Protein AF-0000000078666758 (afdb_homodimer)

Nearest PDB structures (foldseek):
  1t72-assembly1_A  TM=8.314E-01  e=1.244E-06  Aquifex aeolicus
  4q25-assembly1_B  TM=8.682E-01  e=4.591E-05  Pseudomonas aeruginosa PAO1
  1xwm-assembly1_A-2  TM=7.819E-01  e=1.563E-05  Geobacillus stearothermophilus
  3l39-assembly1_A  TM=7.036E-01  e=2.972E-03  Bacteroides thetaiotaomicron VPI-5482
  2iiu-assembly1_A  TM=7.005E-01  e=2.448E-02  Shewanella oneidensis

Sequence (716 aa):
MRTGSDYKEVRKVQFTGRSTYVLSLPKKWIEEMHLHAGDQVTIARELDNSLSVVPVALGSSDSLSEATAIILPSEGSSTLKRKVVSMYLAGYNIIHLKLKMGRINPALRDAVREVVRRNLVGTEMIADASDNITLQVLLSLPELSVNTAIRRMYLIASSMHKDAMSALSELNYELAKEVIKSDDEVDRFSLYVLRNLVMATQNGRVLREVGLKNPSDCLSYRVAVKSIERVADHACGIADKAARLKDRIPRDSLQKIERMSHLALMVLGDSVEALLRRDYHLADKTVDNAENIHKLEDYTIAAVEKDRVRDLASIKLALEDIRRTAEYASDIAEAAMNETIDEVIEKHNSSPSSRGKQMRTGSDYKEVRKVQFTGRSTYVLSLPKKWIEEMHLHAGDQVTIARELDNSLSVVPVALGSSDSLSEATAIILPSEGSSTLKRKVVSMYLAGYNIIHLKLKMGRINPALRDAVREVVRRNLVGTEMIADASDNITLQVLLSLPELSVNTAIRRMYLIASSMHKDAMSALSELNYELAKEVIKSDDEVDRFSLYVLRNLVMATQNGRVLREVGLKNPSDCLSYRVAVKSIERVADHACGIADKAARLKDRIPRDSLQKIERMSHLALMVLGDSVEALLRRDYHLADKTVDNAENIHKLEDYTIAAVEKDRVRDLASIKLALEDIRRTAEYASDIAEAAMNETIDEVIEKHNSSPSSRGKQ

Organism: Nitrososphaera gargensis (strain Ga9.2) (NCBI:txid1237085)

Solvent-accessible surface area (backbone atoms only — not comparable to full-atom values): 36235 Å² total; per-residue (Å²): 129,92,64,90,74,80,50,70,45,79,38,50,33,35,70,45,89,96,80,40,41,30,36,71,52,60,64,68,57,34,60,74,65,66,58,49,72,67,37,44,26,32,37,29,60,40,93,79,69,26,35,35,40,31,46,34,77,61,60,67,51,75,66,66,40,31,35,37,36,74,49,55,90,85,58,49,47,67,55,52,39,50,50,53,49,22,42,48,36,66,52,40,24,31,43,34,42,31,39,86,75,70,64,65,50,68,64,48,52,49,33,47,52,47,44,35,72,55,36,38,73,53,43,43,78,76,41,82,52,63,35,35,38,31,36,36,43,67,63,75,71,70,88,59,37,46,61,57,44,50,50,50,35,47,52,52,27,52,50,27,36,52,40,11,50,47,9,44,70,64,61,33,50,67,48,16,52,52,33,51,61,52,44,46,57,37,49,17,44,42,46,47,44,48,20,51,40,37,44,18,45,64,28,71,67,49,21,49,69,42,70,46,90,47,53,44,45,44,52,34,49,51,51,32,46,54,30,46,49,48,34,29,51,31,17,32,50,30,8,54,41,21,56,66,53,86,68,79,66,55,68,71,43,43,53,44,50,50,51,48,45,48,50,21,51,51,28,33,52,44,7,52,49,12,42,75,65,55,34,35,66,55,6,53,52,27,37,61,57,30,58,52,45,58,60,46,48,55,54,34,51,54,46,38,60,72,66,62,50,90,59,47,49,50,51,54,52,36,53,49,33,42,44,45,33,15,52,33,17,28,52,26,7,50,30,22,26,43,71,23,40,73,79,69,40,45,74,53,75,82,63,80,73,78,79,71,90,122,131,91,63,89,75,80,52,71,45,76,41,50,33,35,69,47,90,97,80,38,41,30,34,72,52,60,63,67,57,34,60,74,66,66,57,48,72,67,36,44,26,32,38,29,61,39,94,77,70,25,35,35,40,31,47,36,78,62,61,67,52,74,65,65,40,31,36,36,35,73,51,54,91,85,58,50,47,68,58,52,39,51,49,51,51,22,44,46,36,65,53,39,24,32,44,33,44,32,40,88,73,70,64,65,51,68,65,48,53,49,32,49,52,47,45,35,73,55,36,37,74,53,43,43,76,77,41,80,54,61,36,34,38,30,35,36,42,67,63,77,70,70,89,59,37,44,64,57,44,50,50,50,37,46,52,50,27,52,48,27,36,52,41,10,50,48,10,44,70,64,61,33,50,67,50,17,54,50,32,51,60,53,44,44,57,38,50,16,44,42,48,46,44,48,20,50,40,38,45,19,45,67,28,71,67,48,22,49,68,42,69,47,89,47,51,44,46,45,50,33,51,51,51,32,47,53,29,47,48,48,35,29,51,31,18,34,50,31,7,54,42,22,58,65,54,85,69,78,67,54,67,72,42,44,52,44,48,49,51,48,44,50,51,21,52,50,29,32,51,43,8,53,50,10,42,76,65,55,34,35,66,54,6,53,52,28,38,60,59,29,58,49,44,59,59,48,48,54,53,35,52,55,46,37,58,73,64,62,49,89,59,46,47,51,50,54,53,37,51,49,34,41,45,46,31,14,52,33,16,29,52,25,7,51,29,21,26,42,69,21,40,73,78,69,42,45,74,53,73,80,64,80,72,76,80,71,90,121

InterPro domains:
  IPR007159 SpoVT-AbrB domain [PF04014] (14-55)
  IPR007159 SpoVT-AbrB domain [SM00966] (15-61)
  IPR026022 PhoU domain [PF01895] (150-241)
  IPR028366 PhoU [PTHR42930] (104-338)
  IPR038078 PhoU-like domain superfamily [G3DSA:1.20.58.220] (135-251)
  IPR038078 PhoU-like domain superfamily [G3DSA:1.20.58.220] (252-348)

Radius of gyration: 27.53 Å; Cα contacts (8 Å, |Δi|>4): 1282; chains: 2; bounding box: 76×87×63 Å

pLDDT: mean 87.07, std 15.8, range [20.23, 98.88]

Structure (mmCIF, N/CA/C/O backbone):
data_AF-0000000078666758-model_v1
#
loop_
_entity.id
_entity.type
_entity.pdbx_description
1 polymer 'Phosphate update regulator'
#
loop_
_atom_site.group_PDB
_atom_site.id
_atom_site.type_symbol
_atom_site.label_atom_id
_atom_site.label_alt_id
_atom_site.label_comp_id
_atom_site.label_asym_id
_atom_site.label_entity_id
_atom_site.label_seq_id
_atom_site.pdbx_PDB_ins_code
_atom_site.Cartn_x
_atom_site.Cartn_y
_atom_site.Cartn_z
_atom_site.occupancy
_atom_site.B_iso_or_equiv
_atom_site.auth_seq_id
_atom_site.auth_comp_id
_atom_site.auth_asym_id
_atom_site.auth_atom_id
_atom_site.pdbx_PDB_model_num
ATOM 1 N N . MET A 1 1 ? -13.883 30.891 -11.695 1 20.23 1 MET A N 1
ATOM 2 C CA . MET A 1 1 ? -13.727 31.531 -10.391 1 20.23 1 MET A CA 1
ATOM 3 C C . MET A 1 1 ? -12.516 30.984 -9.656 1 20.23 1 MET A C 1
ATOM 5 O O . MET A 1 1 ? -12.289 29.781 -9.641 1 20.23 1 MET A O 1
ATOM 9 N N . ARG A 1 2 ? -11.453 31.828 -9.555 1 28.03 2 ARG A N 1
ATOM 10 C CA . ARG A 1 2 ? -10.086 31.719 -9.047 1 28.03 2 ARG A CA 1
ATOM 11 C C . ARG A 1 2 ? -10.062 31.078 -7.66 1 28.03 2 ARG A C 1
ATOM 13 O O . ARG A 1 2 ? -10.594 31.641 -6.703 1 28.03 2 ARG A O 1
ATOM 20 N N . THR A 1 3 ? -10.125 29.812 -7.449 1 29.73 3 THR A N 1
ATOM 21 C CA . THR A 1 3 ? -10.125 28.828 -6.371 1 29.73 3 THR A CA 1
ATOM 22 C C . THR A 1 3 ? -9.148 29.234 -5.27 1 29.73 3 THR A C 1
ATOM 24 O O . THR A 1 3 ? -8.266 30.062 -5.492 1 29.73 3 THR A O 1
ATOM 27 N N . GLY A 1 4 ? -9.258 28.641 -3.963 1 34.47 4 GLY A N 1
ATOM 28 C CA . GLY A 1 4 ? -8.766 29.125 -2.68 1 34.47 4 GLY A CA 1
ATOM 29 C C . GLY A 1 4 ? -7.305 29.516 -2.715 1 34.47 4 GLY A C 1
ATOM 30 O O . GLY A 1 4 ? -6.441 28.719 -3.074 1 34.47 4 GLY A O 1
ATOM 31 N N . SER A 1 5 ? -6.934 30.656 -3.039 1 37.06 5 SER A N 1
ATOM 32 C CA . SER A 1 5 ? -5.656 31.359 -2.975 1 37.06 5 SER A CA 1
ATOM 33 C C . SER A 1 5 ? -4.887 31 -1.71 1 37.06 5 SER A C 1
ATOM 35 O O . SER A 1 5 ? -5.418 31.094 -0.602 1 37.06 5 SER A O 1
ATOM 37 N N . ASP A 1 6 ? -3.938 30.062 -1.74 1 48.28 6 ASP A N 1
ATOM 38 C CA . ASP A 1 6 ? -2.852 29.641 -0.863 1 48.28 6 ASP A CA 1
ATOM 39 C C . ASP A 1 6 ? -2.23 30.828 -0.141 1 48.28 6 ASP A C 1
ATOM 41 O O . ASP A 1 6 ? -1.302 31.453 -0.653 1 48.28 6 ASP A O 1
ATOM 45 N N . TYR A 1 7 ? -2.928 31.609 0.622 1 54.97 7 TYR A N 1
ATOM 46 C CA . TYR A 1 7 ? -2.359 32.812 1.199 1 54.97 7 TYR A CA 1
ATOM 47 C C . TYR A 1 7 ? -1.449 32.5 2.375 1 54.97 7 TYR A C 1
ATOM 49 O O . TYR A 1 7 ? -1.793 31.656 3.221 1 54.97 7 TYR A O 1
ATOM 57 N N . LYS A 1 8 ? -0.228 32.469 2.227 1 65.81 8 LYS A N 1
ATOM 58 C CA . LYS A 1 8 ? 0.826 32.562 3.232 1 65.81 8 LYS A CA 1
ATOM 59 C C . LYS A 1 8 ? 1.18 34.031 3.529 1 65.81 8 LYS A C 1
ATOM 61 O O . LYS A 1 8 ? 1.381 34.812 2.607 1 65.81 8 LYS A O 1
ATOM 66 N N . GLU A 1 9 ? 0.866 34.438 4.773 1 77 9 GLU A N 1
ATOM 67 C CA . GLU A 1 9 ? 1.235 35.781 5.18 1 77 9 GLU A CA 1
ATOM 68 C C . GLU A 1 9 ? 2.137 35.781 6.41 1 77 9 GLU A C 1
ATOM 70 O O . GLU A 1 9 ? 2.086 34.844 7.207 1 77 9 GLU A O 1
ATOM 75 N N . VAL A 1 10 ? 3.041 36.531 6.445 1 76.75 10 VAL A N 1
ATOM 76 C CA . VAL A 1 10 ? 3.891 36.688 7.621 1 76.75 10 VAL A CA 1
ATOM 77 C C . VAL A 1 10 ? 3.322 37.781 8.523 1 76.75 10 VAL A C 1
ATOM 79 O O . VAL A 1 10 ? 2.891 38.812 8.047 1 76.75 10 VAL A O 1
ATOM 82 N N . ARG A 1 11 ? 3.168 37.375 9.703 1 80.81 11 ARG A N 1
ATOM 83 C CA . ARG A 1 11 ? 2.695 38.344 10.688 1 80.81 11 ARG A CA 1
ATOM 84 C C . ARG A 1 11 ? 3.633 38.406 11.891 1 80.81 11 ARG A C 1
ATOM 86 O O . ARG A 1 11 ? 4.406 37.469 12.125 1 80.81 11 ARG A O 1
ATOM 93 N N . LYS A 1 12 ? 3.582 39.5 12.539 1 78.44 12 LYS A N 1
ATOM 94 C CA . LYS A 1 12 ? 4.395 39.688 13.734 1 78.44 12 LYS A CA 1
ATOM 95 C C . LYS A 1 12 ? 3.582 39.375 15 1 78.44 12 LYS A C 1
ATOM 97 O O . LYS A 1 12 ? 2.416 39.781 15.094 1 78.44 12 LYS A O 1
ATOM 102 N N . VAL A 1 13 ? 4.207 38.625 15.766 1 85.38 13 VAL A N 1
ATOM 103 C CA . VAL A 1 13 ? 3.629 38.406 17.094 1 85.38 13 VAL A CA 1
ATOM 104 C C . VAL A 1 13 ? 3.664 39.719 17.875 1 85.38 13 VAL A C 1
ATOM 106 O O . VAL A 1 13 ? 4.684 40.406 17.891 1 85.38 13 VAL A O 1
ATOM 109 N N . GLN A 1 14 ? 2.553 40.062 18.359 1 81.56 14 GLN A N 1
ATOM 110 C CA . GLN A 1 14 ? 2.482 41.281 19.125 1 81.56 14 GLN A CA 1
ATOM 111 C C . GLN A 1 14 ? 2.195 41.031 20.594 1 81.56 14 GLN A C 1
ATOM 113 O O . GLN A 1 14 ? 1.612 40 20.938 1 81.56 14 GLN A O 1
ATOM 118 N N . PHE A 1 15 ? 2.805 41.75 21.344 1 80.56 15 PHE A N 1
ATOM 119 C CA . PHE A 1 15 ? 2.58 41.719 22.781 1 80.56 15 PHE A CA 1
ATOM 120 C C . PHE A 1 15 ? 1.597 42.781 23.203 1 80.56 15 PHE A C 1
ATOM 122 O O . PHE A 1 15 ? 1.763 43.969 22.844 1 80.56 15 PHE A O 1
ATOM 129 N N . THR A 1 16 ? 0.329 42.344 23.547 1 74.5 16 THR A N 1
ATOM 130 C CA . THR A 1 16 ? -0.659 43.312 24 1 74.5 16 THR A CA 1
ATOM 131 C C . THR A 1 16 ? -0.912 43.156 25.5 1 74.5 16 THR A C 1
ATOM 133 O O . THR A 1 16 ? -0.987 42.031 26.016 1 74.5 16 THR A O 1
ATOM 136 N N . GLY A 1 17 ? -1.166 44.375 26.172 1 64.94 17 GLY A N 1
ATOM 137 C CA . GLY A 1 17 ? -1.462 44.438 27.594 1 64.94 17 GLY A CA 1
ATOM 138 C C . GLY A 1 17 ? -0.315 43.969 28.469 1 64.94 17 GLY A C 1
ATOM 139 O O . GLY A 1 17 ? 0.853 44.188 28.125 1 64.94 17 GLY A O 1
ATOM 140 N N . ARG A 1 18 ? -0.577 43.312 29.688 1 63.03 18 ARG A N 1
ATOM 141 C CA . ARG A 1 18 ? 0.407 42.969 30.703 1 63.03 18 ARG A CA 1
ATOM 142 C C . ARG A 1 18 ? 0.894 41.531 30.531 1 63.03 18 ARG A C 1
ATOM 144 O O . ARG A 1 18 ? 1.595 41 31.406 1 63.03 18 ARG A O 1
ATOM 151 N N . SER A 1 19 ? 0.603 40.844 29.344 1 71.62 19 SER A N 1
ATOM 152 C CA . SER A 1 19 ? 1.237 39.531 29.328 1 71.62 19 SER A CA 1
ATOM 153 C C . SER A 1 19 ? 0.626 38.625 28.266 1 71.62 19 SER A C 1
ATOM 155 O O . SER A 1 19 ? 0.679 37.406 28.359 1 71.62 19 SER A O 1
ATOM 157 N N . THR A 1 20 ? 0.022 39.281 27.203 1 79.69 20 THR A N 1
ATOM 158 C CA . THR A 1 20 ? -0.646 38.406 26.234 1 79.69 20 THR A CA 1
ATOM 159 C C . THR A 1 20 ? -0.069 38.594 24.844 1 79.69 20 THR A C 1
ATOM 161 O O . THR A 1 20 ? 0.093 39.75 24.391 1 79.69 20 THR A O 1
ATOM 164 N N . TYR A 1 21 ? 0.403 37.531 24.312 1 86.88 21 TYR A N 1
ATOM 165 C CA . TYR A 1 21 ? 0.839 37.531 22.922 1 86.88 21 TYR A CA 1
ATOM 166 C C . TYR A 1 21 ? -0.346 37.375 21.984 1 86.88 21 TYR A C 1
ATOM 168 O O . TYR A 1 21 ? -1.219 36.531 22.219 1 86.88 21 TYR A O 1
ATOM 176 N N . VAL A 1 22 ? -0.446 38.281 21.078 1 87.25 22 VAL A N 1
ATOM 177 C CA . VAL A 1 22 ? -1.565 38.219 20.156 1 87.25 22 VAL A CA 1
ATOM 178 C C . VAL A 1 22 ? -1.041 38.188 18.719 1 87.25 22 VAL A C 1
ATOM 180 O O . VAL A 1 22 ? 0.078 38.625 18.453 1 87.25 22 VAL A O 1
ATOM 183 N N . LEU A 1 23 ? -1.794 37.594 17.875 1 86.94 23 LEU A N 1
ATOM 184 C CA . LEU A 1 23 ? -1.511 37.5 16.453 1 86.94 23 LEU A CA 1
ATOM 185 C C . LEU A 1 23 ? -2.693 38 15.625 1 86.94 23 LEU A C 1
ATOM 187 O O . LEU A 1 23 ? -3.846 37.688 15.938 1 86.94 23 LEU A O 1
ATOM 191 N N . SER A 1 24 ? -2.42 38.875 14.703 1 85.75 24 SER A N 1
ATOM 192 C CA . SER A 1 24 ? -3.467 39.344 13.797 1 85.75 24 SER A CA 1
ATOM 193 C C . SER A 1 24 ? -3.865 38.281 12.797 1 85.75 24 SER A C 1
ATOM 195 O O . SER A 1 24 ? -3.006 37.594 12.219 1 85.75 24 SER A O 1
ATOM 197 N N . LEU A 1 25 ? -5.102 38.094 12.672 1 86.88 25 LEU A N 1
ATOM 198 C CA . LEU A 1 25 ? -5.625 37.062 11.75 1 86.88 25 LEU A CA 1
ATOM 199 C C . LEU A 1 25 ? -5.887 37.688 10.375 1 86.88 25 LEU A C 1
ATOM 201 O O . LEU A 1 25 ? -6.238 38.844 10.266 1 86.88 25 LEU A O 1
ATOM 205 N N . PRO A 1 26 ? -5.672 36.938 9.344 1 85.06 26 PRO A N 1
ATOM 206 C CA . PRO A 1 26 ? -5.984 37.438 8.008 1 85.06 26 PRO A CA 1
ATOM 207 C C . PRO A 1 26 ? -7.465 37.781 7.832 1 85.06 26 PRO A C 1
ATOM 209 O O . PRO A 1 26 ? -8.328 36.938 8.125 1 85.06 26 PRO A O 1
ATOM 212 N N . LYS A 1 27 ? -7.703 38.969 7.281 1 82.38 27 LYS A N 1
ATOM 213 C CA . LYS A 1 27 ? -9.07 39.438 7.102 1 82.38 27 LYS A CA 1
ATOM 214 C C . LYS A 1 27 ? -9.852 38.5 6.176 1 82.38 27 LYS A C 1
ATOM 216 O O . LYS A 1 27 ? -11.023 38.188 6.434 1 82.38 27 LYS A O 1
ATOM 221 N N . LYS A 1 28 ? -9.211 38.094 5.16 1 83.5 28 LYS A N 1
ATOM 222 C CA . LYS A 1 28 ? -9.867 37.219 4.199 1 83.5 28 LYS A CA 1
ATOM 223 C C . LYS A 1 28 ? -10.344 35.938 4.871 1 83.5 28 LYS A C 1
ATOM 225 O O . LYS A 1 28 ? -11.438 35.438 4.586 1 83.5 28 LYS A O 1
ATOM 230 N N . TRP A 1 29 ? -9.547 35.375 5.766 1 82.38 29 TRP A N 1
ATOM 231 C CA . TRP A 1 29 ? -9.914 34.156 6.48 1 82.38 29 TRP A CA 1
ATOM 232 C C . TRP A 1 29 ? -11.094 34.406 7.414 1 82.38 29 TRP A C 1
ATOM 234 O O . TRP A 1 29 ? -12.016 33.594 7.488 1 82.38 29 TRP A O 1
ATOM 244 N N . ILE A 1 30 ? -11.117 35.562 8.031 1 81.5 30 ILE A N 1
ATOM 245 C CA . ILE A 1 30 ? -12.195 35.938 8.953 1 81.5 30 ILE A CA 1
ATOM 246 C C . ILE A 1 30 ? -13.516 36.031 8.188 1 81.5 30 ILE A C 1
ATOM 248 O O . ILE A 1 30 ? -14.539 35.531 8.641 1 81.5 30 ILE A O 1
ATOM 252 N N . GLU A 1 31 ? -13.367 36.625 7.074 1 81.5 31 GLU A N 1
ATOM 253 C CA . GLU A 1 31 ? -14.555 36.812 6.25 1 81.5 31 GLU A CA 1
ATOM 254 C C . GLU A 1 31 ? -15.062 35.469 5.715 1 81.5 31 GLU A C 1
ATOM 256 O O . GLU A 1 31 ? -16.266 35.188 5.766 1 81.5 31 GLU A O 1
ATOM 261 N N . GLU A 1 32 ? -14.094 34.688 5.273 1 78.06 32 GLU A N 1
ATOM 262 C CA . GLU A 1 32 ? -14.469 33.406 4.652 1 78.06 32 GLU A CA 1
ATOM 263 C C . GLU A 1 32 ? -15.008 32.438 5.688 1 78.06 32 GLU A C 1
ATOM 265 O O . GLU A 1 32 ? -15.867 31.609 5.375 1 78.06 32 GLU A O 1
ATOM 270 N N . MET A 1 33 ? -14.555 32.594 6.887 1 75.44 33 MET A N 1
ATOM 271 C CA . MET A 1 33 ? -14.992 31.688 7.941 1 75.44 33 MET A CA 1
ATOM 272 C C . MET A 1 33 ? -16.172 32.281 8.711 1 75.44 33 MET A C 1
ATOM 274 O O . MET A 1 33 ? -16.688 31.656 9.641 1 75.44 33 MET A O 1
ATOM 278 N N . HIS A 1 34 ? -16.625 33.531 8.281 1 76.56 34 HIS A N 1
ATOM 279 C CA . HIS A 1 34 ? -17.734 34.25 8.906 1 76.56 34 HIS A CA 1
ATOM 280 C C . HIS A 1 34 ? -17.516 34.406 10.406 1 76.56 34 HIS A C 1
ATOM 282 O O . HIS A 1 34 ? -18.422 34.125 11.195 1 76.56 34 HIS A O 1
ATOM 288 N N . LEU A 1 35 ? -16.375 34.625 10.711 1 79.69 35 LEU A N 1
ATOM 289 C CA . LEU A 1 35 ? -16.031 34.844 12.109 1 79.69 35 LEU A CA 1
ATOM 290 C C . LEU A 1 35 ? -16.281 36.312 12.508 1 79.69 35 LEU A C 1
ATOM 292 O O . LEU A 1 35 ? -16.109 37.219 11.695 1 79.69 35 LEU A O 1
ATOM 296 N N . HIS A 1 36 ? -16.891 36.406 13.602 1 80.94 36 HIS A N 1
ATOM 297 C CA . HIS A 1 36 ? -17.094 37.719 14.203 1 80.94 36 HIS A CA 1
ATOM 298 C C . HIS A 1 36 ? -16.359 37.844 15.531 1 80.94 36 HIS A C 1
ATOM 300 O O . HIS A 1 36 ? -15.898 36.844 16.078 1 80.94 36 HIS A O 1
ATOM 306 N N . ALA A 1 37 ? -16.25 39.094 15.875 1 80.12 37 ALA A N 1
ATOM 307 C CA . ALA A 1 37 ? -15.664 39.344 17.188 1 80.12 37 ALA A CA 1
ATOM 308 C C . ALA A 1 37 ? -16.453 38.594 18.281 1 80.12 37 ALA A C 1
ATOM 310 O O . ALA A 1 37 ? -17.688 38.688 18.297 1 80.12 37 ALA A O 1
ATOM 311 N N . GLY A 1 38 ? -15.742 37.875 19.109 1 80.56 38 GLY A N 1
ATOM 312 C CA . GLY A 1 38 ? -16.391 37.094 20.156 1 80.56 38 GLY A CA 1
ATOM 313 C C . GLY A 1 38 ? -16.516 35.625 19.828 1 80.56 38 GLY A C 1
ATOM 314 O O . GLY A 1 38 ? -16.734 34.781 20.719 1 80.56 38 GLY A O 1
ATOM 315 N N . ASP A 1 39 ? -16.312 35.406 18.469 1 79.44 39 ASP A N 1
ATOM 316 C CA . ASP A 1 39 ? -16.391 34 18.078 1 79.44 39 ASP A CA 1
ATOM 317 C C . ASP A 1 39 ? -15.227 33.188 18.641 1 79.44 39 ASP A C 1
ATOM 319 O O . ASP A 1 39 ? -14.141 33.75 18.875 1 79.44 39 ASP A O 1
ATOM 323 N N . GLN A 1 40 ? -15.555 32 18.938 1 79.62 40 GLN A N 1
ATOM 324 C CA . GLN A 1 40 ? -14.531 31.141 19.547 1 79.62 40 GLN A CA 1
ATOM 325 C C . GLN A 1 40 ? -13.812 30.312 18.484 1 79.62 40 GLN A C 1
ATOM 327 O O . GLN A 1 40 ? -14.43 29.859 17.531 1 79.62 40 GLN A O 1
ATOM 332 N N . VAL A 1 41 ? -12.461 30.344 18.609 1 80.94 41 VAL A N 1
ATOM 333 C CA . VAL A 1 41 ? -11.633 29.484 17.766 1 80.94 41 VAL A CA 1
ATOM 334 C C . VAL A 1 41 ? -10.844 28.516 18.656 1 80.94 41 VAL A C 1
ATOM 336 O O . VAL A 1 41 ? -10.5 28.844 19.781 1 80.94 41 VAL A O 1
ATOM 339 N N . THR A 1 42 ? -10.781 27.297 18.172 1 78.69 42 THR A N 1
ATOM 340 C CA . THR A 1 42 ? -9.93 26.312 18.844 1 78.69 42 THR A CA 1
ATOM 341 C C . THR A 1 42 ? -8.492 26.422 18.344 1 78.69 42 THR A C 1
ATOM 343 O O . THR A 1 42 ? -8.25 26.469 17.141 1 78.69 42 THR A O 1
ATOM 346 N N . ILE A 1 43 ? -7.566 26.641 19.266 1 80.06 43 ILE A N 1
ATOM 347 C CA . ILE A 1 43 ? -6.145 26.641 18.953 1 80.06 43 ILE A CA 1
ATOM 348 C C . ILE A 1 43 ? -5.5 25.359 19.469 1 80.06 43 ILE A C 1
ATOM 350 O O . ILE A 1 43 ? -5.715 24.953 20.609 1 80.06 43 ILE A O 1
ATOM 354 N N . ALA A 1 44 ? -4.918 24.625 18.578 1 75.56 44 ALA A N 1
ATOM 355 C CA . ALA A 1 44 ? -4.254 23.391 18.953 1 75.56 44 ALA A CA 1
ATOM 356 C C . ALA A 1 44 ? -2.816 23.344 18.438 1 75.56 44 ALA A C 1
ATOM 358 O O . ALA A 1 44 ? -2.539 23.812 17.312 1 75.56 44 ALA A O 1
ATOM 359 N N . ARG A 1 45 ? -1.992 22.938 19.328 1 72.38 45 ARG A N 1
ATOM 360 C CA . ARG A 1 45 ? -0.617 22.719 18.906 1 72.38 45 ARG A CA 1
ATOM 361 C C . ARG A 1 45 ? -0.497 21.406 18.109 1 72.38 45 ARG A C 1
ATOM 363 O O . ARG A 1 45 ? -0.969 20.359 18.562 1 72.38 45 ARG A O 1
ATOM 370 N N . GLU A 1 46 ? 0.07 21.641 16.953 1 64.12 46 GLU A N 1
ATOM 371 C CA . GLU A 1 46 ? 0.234 20.484 16.078 1 64.12 46 GLU A CA 1
ATOM 372 C C . GLU A 1 46 ? 1.554 19.766 16.344 1 64.12 46 GLU A C 1
ATOM 374 O O . GLU A 1 46 ? 2.381 20.25 17.125 1 64.12 46 GLU A O 1
ATOM 379 N N . LEU A 1 47 ? 1.658 18.688 15.867 1 54.47 47 LEU A N 1
ATOM 380 C CA . LEU A 1 47 ? 2.836 17.844 16.078 1 54.47 47 LEU A CA 1
ATOM 381 C C . LEU A 1 47 ? 4.098 18.547 15.586 1 54.47 47 LEU A C 1
ATOM 383 O O . LEU A 1 47 ? 5.188 18.328 16.109 1 54.47 47 LEU A O 1
ATOM 387 N N . ASP A 1 48 ? 3.875 19.359 14.562 1 55.59 48 ASP A N 1
ATOM 388 C CA . ASP A 1 48 ? 5.035 20.062 14.039 1 55.59 48 ASP A CA 1
ATOM 389 C C . ASP A 1 48 ? 5.281 21.359 14.812 1 55.59 48 ASP A C 1
ATOM 391 O O . ASP A 1 48 ? 6.027 22.234 14.359 1 55.59 48 ASP A O 1
ATOM 395 N N . ASN A 1 49 ? 4.602 21.547 15.898 1 62.16 49 ASN A N 1
ATOM 396 C CA . ASN A 1 49 ? 4.711 22.688 16.797 1 62.16 49 ASN A CA 1
ATOM 397 C C . ASN A 1 49 ? 4.059 23.938 16.219 1 62.16 49 ASN A C 1
ATOM 399 O O . ASN A 1 49 ? 4.207 25.031 16.75 1 62.16 49 ASN A O 1
ATOM 403 N N . SER A 1 50 ? 3.457 23.656 15.094 1 73 50 SER A N 1
ATOM 404 C CA . SER A 1 50 ? 2.639 24.75 14.602 1 73 50 SER A CA 1
ATOM 405 C C . SER A 1 50 ? 1.319 24.844 15.359 1 73 50 SER A C 1
ATOM 407 O O . SER A 1 50 ? 0.944 23.922 16.078 1 73 50 SER A O 1
ATOM 409 N N . LEU A 1 51 ? 0.787 26.047 15.422 1 77.75 51 LEU A N 1
ATOM 410 C CA . LEU A 1 51 ? -0.534 26.219 16.016 1 77.75 51 LEU A CA 1
ATOM 411 C C . LEU A 1 51 ? -1.622 26.156 14.945 1 77.75 51 LEU A C 1
ATOM 413 O O . LEU A 1 51 ? -1.482 26.75 13.875 1 77.75 51 LEU A O 1
ATOM 417 N N . SER A 1 52 ? -2.533 25.281 15.172 1 77.56 52 SER A N 1
ATOM 418 C CA . SER A 1 52 ? -3.719 25.234 14.328 1 77.56 52 SER A CA 1
ATOM 419 C C . SER A 1 52 ? -4.879 26 14.953 1 77.56 52 SER A C 1
ATOM 421 O O . SER A 1 52 ? -5.172 25.828 16.141 1 77.56 52 SER A O 1
ATOM 423 N N . VAL A 1 53 ? -5.422 26.984 14.312 1 80.31 53 VAL A N 1
ATOM 424 C CA . VAL A 1 53 ? -6.562 27.781 14.758 1 80.31 53 VAL A CA 1
ATOM 425 C C . VAL A 1 53 ? -7.809 27.375 13.977 1 80.31 53 VAL A C 1
ATOM 427 O O . VAL A 1 53 ? -7.84 27.484 12.742 1 80.31 53 VAL A O 1
ATOM 430 N N . VAL A 1 54 ? -8.75 26.781 14.609 1 75.31 54 VAL A N 1
ATOM 431 C CA . VAL A 1 54 ? -9.977 26.312 13.969 1 75.31 54 VAL A CA 1
ATOM 432 C C . VAL A 1 54 ? -11.188 26.969 14.625 1 75.31 54 VAL A C 1
ATOM 434 O O . VAL A 1 54 ? -11.297 27 15.852 1 75.31 54 VAL A O 1
ATOM 437 N N . PRO A 1 55 ? -12.055 27.672 13.836 1 69.31 55 PRO A N 1
ATOM 438 C CA . PRO A 1 55 ? -13.281 28.203 14.445 1 69.31 55 PRO A CA 1
ATOM 439 C C . PRO A 1 55 ? -14.086 27.109 15.164 1 69.31 55 PRO A C 1
ATOM 441 O O . PRO A 1 55 ? -14.234 26 14.641 1 69.31 55 PRO A O 1
ATOM 444 N N . VAL A 1 56 ? -14.328 27.391 16.5 1 62.44 56 VAL A N 1
ATOM 445 C CA . VAL A 1 56 ? -15.094 26.438 17.297 1 62.44 56 VAL A CA 1
ATOM 446 C C . VAL A 1 56 ? -16.406 26.094 16.578 1 62.44 56 VAL A C 1
ATOM 448 O O . VAL A 1 56 ? -16.828 24.938 16.578 1 62.44 56 VAL A O 1
ATOM 451 N N . ALA A 1 57 ? -17.031 27.188 16.141 1 53.75 57 ALA A N 1
ATOM 452 C CA . ALA A 1 57 ? -18.266 26.922 15.398 1 53.75 57 ALA A CA 1
ATOM 453 C C . ALA A 1 57 ? -18.016 25.938 14.266 1 53.75 57 ALA A C 1
ATOM 455 O O . ALA A 1 57 ? -18.922 25.172 13.891 1 53.75 57 ALA A O 1
ATOM 456 N N . LEU A 1 58 ? -16.969 26.062 13.703 1 49.91 58 LEU A N 1
ATOM 457 C CA . LEU A 1 58 ? -16.594 25.125 12.648 1 49.91 58 LEU A CA 1
ATOM 458 C C . LEU A 1 58 ? -16.047 23.828 13.234 1 49.91 58 LEU A C 1
ATOM 460 O O . LEU A 1 58 ? -16.078 22.781 12.578 1 49.91 58 LEU A O 1
ATOM 464 N N . GLY A 1 59 ? -15.336 23.922 14.289 1 46.81 59 GLY A N 1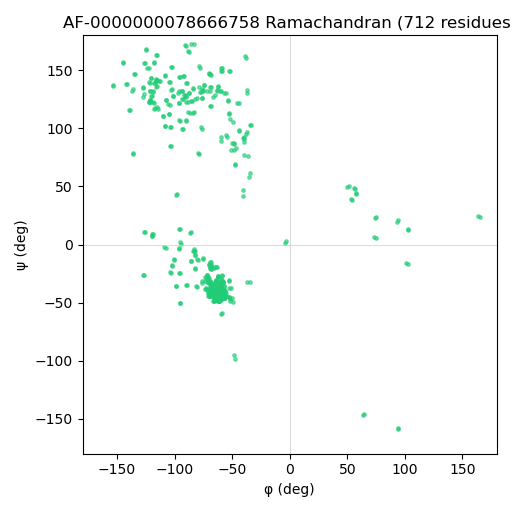
ATOM 465 C CA . GLY A 1 59 ? -14.703 22.781 14.938 1 46.81 59 GLY A CA 1
ATOM 466 C C . GLY A 1 59 ? -15.688 21.734 15.391 1 46.81 59 GLY A C 1
ATOM 467 O O . GLY A 1 59 ? -15.328 20.562 15.531 1 46.81 59 GLY A O 1
ATOM 468 N N . SER A 1 60 ? -16.625 22.234 16.312 1 39 60 SER A N 1
ATOM 469 C CA . SER A 1 60 ? -17.641 21.266 16.719 1 39 60 SER A CA 1
ATOM 470 C C . SER A 1 60 ? -18.266 20.594 15.516 1 39 60 SER A C 1
ATOM 472 O O . SER A 1 60 ? -19.078 19.656 15.664 1 39 60 SER A O 1
ATOM 474 N N . SER A 1 61 ? -18.656 21.406 14.609 1 39 61 SER A N 1
ATOM 475 C CA . SER A 1 61 ? -19.719 20.922 13.734 1 39 61 SER A CA 1
ATOM 476 C C . SER A 1 61 ? -19.281 19.656 12.984 1 39 61 SER A C 1
ATOM 478 O O . SER A 1 61 ? -18.281 19.672 12.273 1 39 61 SER A O 1
ATOM 480 N N . ASP A 1 62 ? -19.5 18.578 13.422 1 45.59 62 ASP A N 1
ATOM 481 C CA . ASP A 1 62 ? -20.156 17.391 12.914 1 45.59 62 ASP A CA 1
ATOM 482 C C . ASP A 1 62 ? -20.75 17.625 11.523 1 45.59 62 ASP A C 1
ATOM 484 O O . ASP A 1 62 ? -21.891 17.25 11.25 1 45.59 62 ASP A O 1
ATOM 488 N N . SER A 1 63 ? -20.531 18.766 11.023 1 52.09 63 SER A N 1
ATOM 489 C CA . SER A 1 63 ? -21.281 18.953 9.789 1 52.09 63 SER A CA 1
ATOM 490 C C . SER A 1 63 ? -21.094 17.766 8.844 1 52.09 63 SER A C 1
ATOM 492 O O . SER A 1 63 ? -19.953 17.375 8.562 1 52.09 63 SER A O 1
ATOM 494 N N . LEU A 1 64 ? -22.109 17.031 8.805 1 61.19 64 LEU A N 1
ATOM 495 C CA . LEU A 1 64 ? -22.234 15.914 7.863 1 61.19 64 LEU A CA 1
ATOM 496 C C . LEU A 1 64 ? -21.766 16.328 6.473 1 61.19 64 LEU A C 1
ATOM 498 O O . LEU A 1 64 ? -22.25 17.312 5.918 1 61.19 64 LEU A O 1
ATOM 502 N N . SER A 1 65 ? -20.578 16.031 6.125 1 81.31 65 SER A N 1
ATOM 503 C CA . SER A 1 65 ? -20.172 16.172 4.727 1 81.31 65 SER A CA 1
ATOM 504 C C . SER A 1 65 ? -21.141 15.445 3.797 1 81.31 65 SER A C 1
ATOM 506 O O . SER A 1 65 ? -21.375 14.242 3.953 1 81.31 65 SER A O 1
ATOM 508 N N . GLU A 1 66 ? -21.875 16.312 2.994 1 90.88 66 GLU A N 1
ATOM 509 C CA . GLU A 1 66 ? -22.875 15.766 2.082 1 90.88 66 GLU A CA 1
ATOM 510 C C . GLU A 1 66 ? -22.5 16.031 0.628 1 90.88 66 GLU A C 1
ATOM 512 O O . GLU A 1 66 ? -22.016 17.125 0.298 1 90.88 66 GLU A O 1
ATOM 517 N N . ALA A 1 67 ? -22.703 14.945 -0.174 1 94.19 67 ALA A N 1
ATOM 518 C CA . ALA A 1 67 ? -22.406 15.125 -1.595 1 94.19 67 ALA A CA 1
ATOM 519 C C . ALA A 1 67 ? -23.391 14.328 -2.457 1 94.19 67 ALA A C 1
ATOM 521 O O . ALA A 1 67 ? -24.031 13.398 -1.973 1 94.19 67 ALA A O 1
ATOM 522 N N . THR A 1 68 ? -23.547 14.789 -3.723 1 96.12 68 THR A N 1
ATOM 523 C CA . THR A 1 68 ? -24.422 14.141 -4.684 1 96.12 68 THR A CA 1
ATOM 524 C C . THR A 1 68 ? -23.641 13.664 -5.902 1 96.12 68 THR A C 1
ATOM 526 O O . THR A 1 68 ? -22.859 14.422 -6.48 1 96.12 68 THR A O 1
ATOM 529 N N . ALA A 1 69 ? -23.828 12.406 -6.203 1 95.69 69 ALA A N 1
ATOM 530 C CA . ALA A 1 69 ? -23.328 11.867 -7.469 1 95.69 69 ALA A CA 1
ATOM 531 C C . ALA A 1 69 ? -24.469 11.695 -8.477 1 95.69 69 ALA A C 1
ATOM 533 O O . ALA A 1 69 ? -25.516 11.156 -8.141 1 95.69 69 ALA A O 1
ATOM 534 N N . ILE A 1 70 ? -24.219 12.156 -9.68 1 93.12 70 ILE A N 1
ATOM 535 C CA . ILE A 1 70 ? -25.188 11.961 -10.75 1 93.12 70 ILE A CA 1
ATOM 536 C C . ILE A 1 70 ? -24.922 10.641 -11.453 1 93.12 70 ILE A C 1
ATOM 538 O O . ILE A 1 70 ? -23.812 10.398 -11.938 1 93.12 70 ILE A O 1
ATOM 542 N N . ILE A 1 71 ? -25.922 9.82 -11.453 1 91.19 71 ILE A N 1
ATOM 543 C CA . ILE A 1 71 ? -25.828 8.523 -12.117 1 91.19 71 ILE A CA 1
ATOM 544 C C . ILE A 1 71 ? -26.219 8.664 -13.586 1 91.19 71 ILE A C 1
ATOM 546 O O . ILE A 1 71 ? -27.281 9.219 -13.898 1 91.19 71 ILE A O 1
ATOM 550 N N . LEU A 1 72 ? -25.375 8.133 -14.406 1 87 72 LEU A N 1
ATOM 551 C CA . LEU A 1 72 ? -25.719 8.102 -15.828 1 87 72 LEU A CA 1
ATOM 552 C C . LEU A 1 72 ? -26.344 6.77 -16.203 1 87 72 LEU A C 1
ATOM 554 O O . LEU A 1 72 ? -25.953 5.719 -15.695 1 87 72 LEU A O 1
ATOM 558 N N . PRO A 1 73 ? -27.297 6.77 -17.094 1 81.75 73 PRO A N 1
ATOM 559 C CA . PRO A 1 73 ? -27.969 5.539 -17.5 1 81.75 73 PRO A CA 1
ATOM 560 C C . PRO A 1 73 ? -27.016 4.504 -18.078 1 81.75 73 PRO A C 1
ATOM 562 O O . PRO A 1 73 ? -27.266 3.301 -18 1 81.75 73 PRO A O 1
ATOM 565 N N . SER A 1 74 ? -25.938 4.969 -18.609 1 84.25 74 SER A N 1
ATOM 566 C CA . SER A 1 74 ? -24.969 4.07 -19.25 1 84.25 74 SER A CA 1
ATOM 567 C C . SER A 1 74 ? -24.047 3.432 -18.234 1 84.25 74 SER A C 1
ATOM 569 O O . SER A 1 74 ? -23.328 2.477 -18.547 1 84.25 74 SER A O 1
ATOM 571 N N . GLU A 1 75 ? -24.109 3.902 -16.984 1 88.12 75 GLU A N 1
ATOM 572 C CA . GLU A 1 75 ? -23.219 3.377 -15.953 1 88.12 75 GLU A CA 1
ATOM 573 C C . GLU A 1 75 ? -23.656 1.996 -15.484 1 88.12 75 GLU A C 1
ATOM 575 O O . GLU A 1 75 ? -24.859 1.758 -15.297 1 88.12 75 GLU A O 1
ATOM 580 N N . GLY A 1 76 ? -22.719 1.091 -15.43 1 90.94 76 GLY A N 1
ATOM 581 C CA . GLY A 1 76 ? -23 -0.243 -14.93 1 90.94 76 GLY A CA 1
ATOM 582 C C . GLY A 1 76 ? -22.953 -0.343 -13.422 1 90.94 76 GLY A C 1
ATOM 583 O O . GLY A 1 76 ? -22.578 0.62 -12.742 1 90.94 76 GLY A O 1
ATOM 584 N N . SER A 1 77 ? -23.359 -1.524 -12.922 1 94.38 77 SER A N 1
ATOM 585 C CA . SER A 1 77 ? -23.422 -1.805 -11.492 1 94.38 77 SER A CA 1
ATOM 586 C C . SER A 1 77 ? -22.047 -1.641 -10.844 1 94.38 77 SER A C 1
ATOM 588 O O . SER A 1 77 ? -21.938 -1.07 -9.758 1 94.38 77 SER A O 1
ATOM 590 N N . SER A 1 78 ? -21.016 -2.062 -11.539 1 95.25 78 SER A N 1
ATOM 591 C CA . SER A 1 78 ? -19.672 -1.994 -10.977 1 95.25 78 SER A CA 1
ATOM 592 C C . SER A 1 78 ? -19.203 -0.55 -10.828 1 95.25 78 SER A C 1
ATOM 594 O O . SER A 1 78 ? -18.594 -0.188 -9.828 1 95.25 78 SER A O 1
ATOM 596 N N . THR A 1 79 ? -19.5 0.235 -11.797 1 95.06 79 THR A N 1
ATOM 597 C CA . THR A 1 79 ? -19.125 1.647 -11.773 1 95.06 79 THR A CA 1
ATOM 598 C C . THR A 1 79 ? -19.812 2.361 -10.609 1 95.06 79 THR A C 1
ATOM 600 O O . THR A 1 79 ? -19.188 3.143 -9.898 1 95.06 79 THR A O 1
ATOM 603 N N . LEU A 1 80 ? -21.109 2.137 -10.453 1 95.12 80 LEU A N 1
ATOM 604 C CA . LEU A 1 80 ? -21.859 2.775 -9.383 1 95.12 80 LEU A CA 1
ATOM 605 C C . LEU A 1 80 ? -21.328 2.342 -8.016 1 95.12 80 LEU A C 1
ATOM 607 O O . LEU A 1 80 ? -21.172 3.17 -7.117 1 95.12 80 LEU A O 1
ATOM 611 N N . LYS A 1 81 ? -21.062 1.062 -7.875 1 96.5 81 LYS A N 1
ATOM 612 C CA . LYS A 1 81 ? -20.5 0.562 -6.621 1 96.5 81 LYS A CA 1
ATOM 613 C C . LYS A 1 81 ? -19.188 1.268 -6.281 1 96.5 81 LYS A C 1
ATOM 615 O O . LYS A 1 81 ? -18.984 1.689 -5.141 1 96.5 81 LYS A O 1
ATOM 620 N N . ARG A 1 82 ? -18.328 1.413 -7.293 1 96.69 82 ARG A N 1
ATOM 621 C CA . ARG A 1 82 ? -17.047 2.051 -7.074 1 96.69 82 ARG A CA 1
ATOM 622 C C . ARG A 1 82 ? -17.203 3.521 -6.711 1 96.69 82 ARG A C 1
ATOM 624 O O . ARG A 1 82 ? -16.453 4.055 -5.891 1 96.69 82 ARG A O 1
ATOM 631 N N . LYS A 1 83 ? -18.172 4.117 -7.309 1 95.94 83 LYS A N 1
ATOM 632 C CA . LYS A 1 83 ? -18.453 5.512 -6.996 1 95.94 83 LYS A CA 1
ATOM 633 C C . LYS A 1 83 ? -18.891 5.676 -5.543 1 95.94 83 LYS A C 1
ATOM 635 O O . LYS A 1 83 ? -18.406 6.574 -4.844 1 95.94 83 LYS A O 1
ATOM 640 N N . VAL A 1 84 ? -19.781 4.812 -5.109 1 97.31 84 VAL A N 1
ATOM 641 C CA . VAL A 1 84 ? -20.266 4.832 -3.734 1 97.31 84 VAL A CA 1
ATOM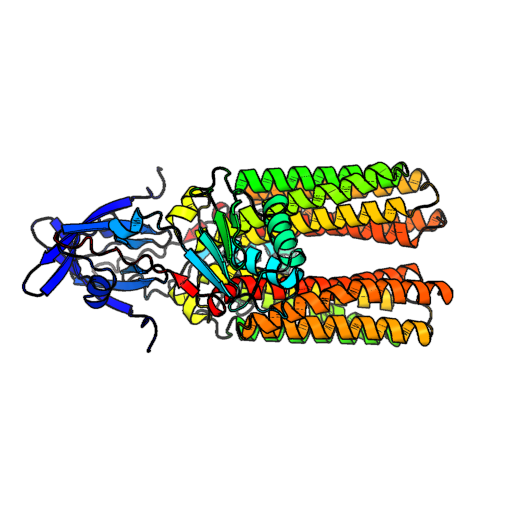 642 C C . VAL A 1 84 ? -19.109 4.609 -2.77 1 97.31 84 VAL A C 1
ATOM 644 O O . VAL A 1 84 ? -18.953 5.344 -1.787 1 97.31 84 VAL A O 1
ATOM 647 N N . VAL A 1 85 ? -18.266 3.682 -3.072 1 97.44 85 VAL A N 1
ATOM 648 C CA . VAL A 1 85 ? -17.109 3.369 -2.225 1 97.44 85 VAL A CA 1
ATOM 649 C C . VAL A 1 85 ? -16.172 4.574 -2.152 1 97.44 85 VAL A C 1
ATOM 651 O O . VAL A 1 85 ? -15.703 4.938 -1.073 1 97.44 85 VAL A O 1
ATOM 654 N N . SER A 1 86 ? -15.938 5.199 -3.297 1 97.5 86 SER A N 1
ATOM 655 C CA . SER A 1 86 ? -15.047 6.355 -3.326 1 97.5 86 SER A CA 1
ATOM 656 C C . SER A 1 86 ? -15.602 7.5 -2.484 1 97.5 86 SER A C 1
ATOM 658 O O . SER A 1 86 ? -14.852 8.188 -1.79 1 97.5 86 SER A O 1
ATOM 660 N N . MET A 1 87 ? -16.938 7.699 -2.518 1 96.56 87 MET A N 1
ATOM 661 C CA . MET A 1 87 ? -17.578 8.742 -1.716 1 96.56 87 MET A CA 1
ATOM 662 C C . MET A 1 87 ? -17.484 8.414 -0.229 1 96.56 87 MET A C 1
ATOM 664 O O . MET A 1 87 ? -17.219 9.289 0.593 1 96.56 87 MET A O 1
ATOM 668 N N . TYR A 1 88 ? -17.719 7.141 0.064 1 95.69 88 TYR A N 1
ATOM 669 C CA . TYR A 1 88 ? -17.547 6.656 1.431 1 95.69 88 TYR A CA 1
ATOM 670 C C . TYR A 1 88 ? -16.141 6.934 1.94 1 95.69 88 TYR A C 1
ATOM 672 O O . TYR A 1 88 ? -15.961 7.469 3.039 1 95.69 88 TYR A O 1
ATOM 680 N N . LEU A 1 89 ? -15.141 6.668 1.169 1 95.19 89 LEU A N 1
ATOM 681 C CA . LEU A 1 89 ? -13.742 6.789 1.565 1 95.19 89 LEU A CA 1
ATOM 682 C C . LEU A 1 89 ? -13.336 8.258 1.689 1 95.19 89 LEU A C 1
ATOM 684 O O . LEU A 1 89 ? -12.453 8.594 2.479 1 95.19 89 LEU A O 1
ATOM 688 N N . ALA A 1 90 ? -14.039 9.078 0.939 1 92.19 90 ALA A N 1
ATOM 689 C CA . ALA A 1 90 ? -13.719 10.508 0.96 1 92.19 90 ALA A CA 1
ATOM 690 C C . ALA A 1 90 ? -14.234 11.156 2.24 1 92.19 90 ALA A C 1
ATOM 692 O O . ALA A 1 90 ? -13.914 12.312 2.525 1 92.19 90 ALA A O 1
ATOM 693 N N . GLY A 1 91 ? -15.062 10.461 3.008 1 89.44 91 GLY A N 1
ATOM 694 C CA . GLY A 1 91 ? -15.484 10.969 4.309 1 89.44 91 GLY A CA 1
ATOM 695 C C . GLY A 1 91 ? -16.891 11.547 4.305 1 89.44 91 GLY A C 1
ATOM 696 O O . GLY A 1 91 ? -17.297 12.18 5.273 1 89.44 91 GLY A O 1
ATOM 697 N N . TYR A 1 92 ? -17.625 11.297 3.234 1 91.25 92 TYR A N 1
ATOM 698 C CA . TYR A 1 92 ? -18.969 11.859 3.191 1 91.25 92 TYR A CA 1
ATOM 699 C C . TYR A 1 92 ? -19.906 11.102 4.121 1 91.25 92 TYR A C 1
ATOM 701 O O . TYR A 1 92 ? -19.891 9.867 4.16 1 91.25 92 TYR A O 1
ATOM 709 N N . ASN A 1 93 ? -20.703 11.859 4.832 1 90.38 93 ASN A N 1
ATOM 710 C CA . ASN A 1 93 ? -21.656 11.273 5.77 1 90.38 93 ASN A CA 1
ATOM 711 C C . ASN A 1 93 ? -23 10.977 5.102 1 90.38 93 ASN A C 1
ATOM 713 O O . ASN A 1 93 ? -23.703 10.047 5.5 1 90.38 93 ASN A O 1
ATOM 717 N N . ILE A 1 94 ? -23.281 11.859 4.211 1 93.88 94 ILE A N 1
ATOM 718 C CA . ILE A 1 94 ? -24.516 11.672 3.443 1 93.88 94 ILE A CA 1
ATOM 719 C C . ILE A 1 94 ? -24.188 11.617 1.952 1 93.88 94 ILE A C 1
ATOM 721 O O . ILE A 1 94 ? -23.625 12.57 1.401 1 93.88 94 ILE A O 1
ATOM 725 N N . ILE A 1 95 ? -24.578 10.516 1.312 1 96.62 95 ILE A N 1
ATOM 726 C CA . ILE A 1 95 ? -24.281 10.289 -0.098 1 96.62 95 ILE A CA 1
ATOM 727 C C . ILE A 1 95 ? -25.578 10.195 -0.886 1 96.62 95 ILE A C 1
ATOM 729 O O . ILE A 1 95 ? -26.406 9.312 -0.634 1 96.62 95 ILE A O 1
ATOM 733 N N . HIS A 1 96 ? -25.75 11.125 -1.785 1 96.56 96 HIS A N 1
ATOM 734 C CA . HIS A 1 96 ? -26.906 11.102 -2.674 1 96.56 96 HIS A CA 1
ATOM 735 C C . HIS A 1 96 ? -26.531 10.57 -4.055 1 96.56 96 HIS A C 1
ATOM 737 O O . HIS A 1 96 ? -25.578 11.047 -4.672 1 96.56 96 HIS A O 1
ATOM 743 N N . LEU A 1 97 ? -27.297 9.57 -4.492 1 97 97 LEU A N 1
ATOM 744 C CA . LEU A 1 97 ? -27.203 9.07 -5.855 1 97 97 LEU A CA 1
ATOM 745 C C . LEU A 1 97 ? -28.453 9.438 -6.652 1 97 97 LEU A C 1
ATOM 747 O O . LEU A 1 97 ? -29.531 8.891 -6.406 1 97 97 LEU A O 1
ATOM 751 N N . LYS A 1 98 ? -28.234 10.312 -7.574 1 95.06 98 LYS A N 1
ATOM 752 C CA . LYS A 1 98 ? -29.391 10.859 -8.281 1 95.06 98 LYS A CA 1
ATOM 753 C C . LYS A 1 98 ? -29.281 10.602 -9.781 1 95.06 98 LYS A C 1
ATOM 755 O O . LYS A 1 98 ? -28.219 10.75 -10.375 1 95.06 98 LYS A O 1
ATOM 760 N N . LEU A 1 99 ? -30.375 10.117 -10.289 1 90.75 99 LEU A N 1
ATOM 761 C CA . LEU A 1 99 ? -30.484 10 -11.742 1 90.75 99 LEU A CA 1
ATOM 762 C C . LEU A 1 99 ? -31.109 11.258 -12.336 1 90.75 99 LEU A C 1
ATOM 764 O O . LEU A 1 99 ? -32.094 11.797 -11.797 1 90.75 99 LEU A O 1
ATOM 768 N N . LYS A 1 100 ? -30.484 11.828 -13.328 1 82.5 100 LYS A N 1
ATOM 769 C CA . LYS A 1 100 ? -30.969 13.07 -13.906 1 82.5 100 LYS A CA 1
ATOM 770 C C . LYS A 1 100 ? -32.375 12.891 -14.469 1 82.5 100 LYS A C 1
ATOM 772 O O . LYS A 1 100 ? -33.25 13.758 -14.297 1 82.5 100 LYS A O 1
ATOM 777 N N . MET A 1 101 ? -32.562 11.773 -15.164 1 83.81 101 MET A N 1
ATOM 778 C CA . MET A 1 101 ? -33.875 11.523 -15.75 1 83.81 101 MET A CA 1
ATOM 779 C C . MET A 1 101 ? -34.219 10.047 -15.656 1 83.81 101 MET A C 1
ATOM 781 O O . MET A 1 101 ? -33.375 9.18 -15.852 1 83.81 101 MET A O 1
ATOM 785 N N . GLY A 1 102 ? -35.531 9.836 -15.289 1 85.12 102 GLY A N 1
ATOM 786 C CA . GLY A 1 102 ? -36.031 8.477 -15.266 1 85.12 102 GLY A CA 1
ATOM 787 C C . GLY A 1 102 ? -35.938 7.828 -13.898 1 85.12 102 GLY A C 1
ATOM 788 O O . GLY A 1 102 ? -36.031 8.508 -12.875 1 85.12 102 GLY A O 1
ATOM 789 N N . ARG A 1 103 ? -35.938 6.465 -13.992 1 90 103 ARG A N 1
ATOM 790 C CA . ARG A 1 103 ? -35.938 5.66 -12.773 1 90 103 ARG A CA 1
ATOM 791 C C . ARG A 1 103 ? -34.656 4.84 -12.68 1 90 103 ARG A C 1
ATOM 793 O O . ARG A 1 103 ? -34.156 4.34 -13.695 1 90 103 ARG A O 1
ATOM 800 N N . ILE A 1 104 ? -34.188 4.738 -11.453 1 90.44 104 ILE A N 1
ATOM 801 C CA . ILE A 1 104 ? -33 3.896 -11.234 1 90.44 104 ILE A CA 1
ATOM 802 C C . ILE A 1 104 ? -33.375 2.43 -11.438 1 90.44 104 ILE A C 1
ATOM 804 O O . ILE A 1 104 ? -34.281 1.919 -10.789 1 90.44 104 ILE A O 1
ATOM 808 N N . ASN A 1 105 ? -32.719 1.846 -12.391 1 90.5 105 ASN A N 1
ATOM 809 C CA . ASN A 1 105 ? -33 0.447 -12.688 1 90.5 105 ASN A CA 1
ATOM 810 C C . ASN A 1 105 ? -32.75 -0.45 -11.477 1 90.5 105 ASN A C 1
ATOM 812 O O . ASN A 1 105 ? -31.875 -0.149 -10.648 1 90.5 105 ASN A O 1
ATOM 816 N N . PRO A 1 106 ? -33.5 -1.533 -11.383 1 91.88 106 PRO A N 1
ATOM 817 C CA . PRO A 1 106 ? -33.406 -2.426 -10.227 1 91.88 106 PRO A CA 1
ATOM 818 C C . PRO A 1 106 ? -32.031 -3.012 -10.031 1 91.88 106 PRO A C 1
ATOM 820 O O . PRO A 1 106 ? -31.578 -3.203 -8.898 1 91.88 106 PRO A O 1
ATOM 823 N N . ALA A 1 107 ? -31.328 -3.24 -11.078 1 93.56 107 ALA A N 1
ATOM 824 C CA . ALA A 1 107 ? -29.984 -3.807 -10.977 1 93.56 107 ALA A CA 1
ATOM 825 C C . ALA A 1 107 ? -29.031 -2.842 -10.273 1 93.56 107 ALA A C 1
ATOM 827 O O . ALA A 1 107 ? -28.203 -3.262 -9.469 1 93.56 107 ALA A O 1
ATOM 828 N N . LEU A 1 108 ? -29.156 -1.594 -10.602 1 93.5 108 LEU A N 1
ATOM 829 C CA . LEU A 1 108 ? -28.328 -0.573 -9.969 1 93.5 108 LEU A CA 1
ATOM 830 C C . LEU A 1 108 ? -28.672 -0.429 -8.492 1 93.5 108 LEU A C 1
ATOM 832 O O . LEU A 1 108 ? -27.781 -0.299 -7.652 1 93.5 108 LEU A O 1
ATOM 836 N N . ARG A 1 109 ? -29.922 -0.444 -8.219 1 93.62 109 ARG A N 1
ATOM 837 C CA . ARG A 1 109 ? -30.375 -0.362 -6.84 1 93.62 109 ARG A CA 1
ATOM 838 C C . ARG A 1 109 ? -29.844 -1.522 -6.012 1 93.62 109 ARG A C 1
ATOM 840 O O . ARG A 1 109 ? -29.391 -1.328 -4.879 1 93.62 109 ARG A O 1
ATOM 847 N N . ASP A 1 110 ? -29.891 -2.645 -6.574 1 95.12 110 ASP A N 1
ATOM 848 C CA . ASP A 1 110 ? -29.391 -3.836 -5.898 1 95.12 110 ASP A CA 1
ATOM 849 C C . ASP A 1 110 ? -27.891 -3.734 -5.664 1 95.12 110 ASP A C 1
ATOM 851 O O . ASP A 1 110 ? -27.375 -4.18 -4.629 1 95.12 110 ASP A O 1
ATOM 855 N N . ALA A 1 111 ? -27.203 -3.178 -6.629 1 95.19 111 ALA A N 1
ATOM 856 C CA . ALA A 1 111 ? -25.766 -3.002 -6.5 1 95.19 111 ALA A CA 1
ATOM 857 C C . ALA A 1 111 ? -25.422 -2.102 -5.316 1 95.19 111 ALA A C 1
ATOM 859 O O . ALA A 1 111 ? -24.484 -2.381 -4.562 1 95.19 111 ALA A O 1
ATOM 860 N N . VAL A 1 112 ? -26.188 -1.087 -5.156 1 95.88 112 VAL A N 1
ATOM 861 C CA . VAL A 1 112 ? -25.984 -0.157 -4.055 1 95.88 112 VAL A CA 1
ATOM 862 C C . VAL A 1 112 ? -26.281 -0.852 -2.727 1 95.88 112 VAL A C 1
ATOM 864 O O . VAL A 1 112 ? -25.5 -0.751 -1.776 1 95.88 112 VAL A O 1
ATOM 867 N N . ARG A 1 113 ? -27.328 -1.596 -2.693 1 95.5 113 ARG A N 1
ATOM 868 C CA . ARG A 1 113 ? -27.703 -2.322 -1.482 1 95.5 113 ARG A CA 1
ATOM 869 C C . ARG A 1 113 ? -26.625 -3.328 -1.097 1 95.5 113 ARG A C 1
ATOM 871 O O . ARG A 1 113 ? -26.297 -3.463 0.082 1 95.5 113 ARG A O 1
ATOM 878 N N . GLU A 1 114 ? -26.172 -3.92 -2.049 1 95.38 114 GLU A N 1
ATOM 879 C CA . GLU A 1 114 ? -25.156 -4.953 -1.819 1 95.38 114 GLU A CA 1
ATOM 880 C C . GLU A 1 114 ? -23.875 -4.355 -1.256 1 95.38 114 GLU A C 1
ATOM 882 O O . GLU A 1 114 ? -23.312 -4.883 -0.296 1 95.38 114 GLU A O 1
ATOM 887 N N . VAL A 1 115 ? -23.422 -3.285 -1.891 1 95.62 115 VAL A N 1
ATOM 888 C CA . VAL A 1 115 ? -22.156 -2.699 -1.457 1 95.62 115 VAL A CA 1
ATOM 889 C C . VAL A 1 115 ? -22.312 -2.123 -0.051 1 95.62 115 VAL A C 1
ATOM 891 O O . VAL A 1 115 ? -21.391 -2.201 0.761 1 95.62 115 VAL A O 1
ATOM 894 N N . VAL A 1 116 ? -23.453 -1.569 0.282 1 94.94 116 VAL A N 1
ATOM 895 C CA . VAL A 1 116 ? -23.703 -1.021 1.608 1 94.94 116 VAL A CA 1
ATOM 896 C C . VAL A 1 116 ? -23.703 -2.143 2.645 1 94.94 116 VAL A C 1
ATOM 898 O O . VAL A 1 116 ? -23.047 -2.033 3.684 1 94.94 116 VAL A O 1
ATOM 901 N N . ARG A 1 117 ? -24.328 -3.209 2.316 1 92.38 117 ARG A N 1
ATOM 902 C CA . ARG A 1 117 ? -24.5 -4.32 3.244 1 92.38 117 ARG A CA 1
ATOM 903 C C . ARG A 1 117 ? -23.188 -5.078 3.432 1 92.38 117 ARG A C 1
ATOM 905 O O . ARG A 1 117 ? -22.797 -5.398 4.559 1 92.38 117 ARG A O 1
ATOM 912 N N . ARG A 1 118 ? -22.469 -5.223 2.391 1 92.12 118 ARG A N 1
ATOM 913 C CA . ARG A 1 118 ? -21.344 -6.148 2.408 1 92.12 118 ARG A CA 1
ATOM 914 C C . ARG A 1 118 ? -20.031 -5.414 2.721 1 92.12 118 ARG A C 1
ATOM 916 O O . ARG A 1 118 ? -19.094 -6.008 3.26 1 92.12 118 ARG A O 1
ATOM 923 N N . ASN A 1 119 ? -20.016 -4.094 2.422 1 92.88 119 ASN A N 1
ATOM 924 C CA . ASN A 1 119 ? -18.672 -3.51 2.375 1 92.88 119 ASN A CA 1
ATOM 925 C C . ASN A 1 119 ? -18.562 -2.273 3.264 1 92.88 119 ASN A C 1
ATOM 927 O O . ASN A 1 119 ? -17.469 -1.903 3.693 1 92.88 119 ASN A O 1
ATOM 931 N N . LEU A 1 120 ? -19.688 -1.603 3.492 1 94.12 120 LEU A N 1
ATOM 932 C CA . LEU A 1 120 ? -19.562 -0.284 4.105 1 94.12 120 LEU A CA 1
ATOM 933 C C . LEU A 1 120 ? -20.047 -0.311 5.555 1 94.12 120 LEU A C 1
ATOM 935 O O . LEU A 1 120 ? -21.234 -0.192 5.816 1 94.12 120 LEU A O 1
ATOM 939 N N . VAL A 1 121 ? -19.094 -0.347 6.414 1 89.94 121 VAL A N 1
ATOM 940 C CA . VAL A 1 121 ? -19.391 -0.383 7.84 1 89.94 121 VAL A CA 1
ATOM 941 C C . VAL A 1 121 ? -20.125 0.896 8.25 1 89.94 121 VAL A C 1
ATOM 943 O O . VAL A 1 121 ? -19.703 1.998 7.887 1 89.94 121 VAL A O 1
ATOM 946 N N . GLY A 1 122 ? -21.203 0.734 8.992 1 89.12 122 GLY A N 1
ATOM 947 C CA . GLY A 1 122 ? -21.906 1.859 9.586 1 89.12 122 GLY A CA 1
ATOM 948 C C . GLY A 1 122 ? -22.719 2.658 8.578 1 89.12 122 GLY A C 1
ATOM 949 O O . GLY A 1 122 ? -22.953 3.854 8.766 1 89.12 122 GLY A O 1
ATOM 950 N N . THR A 1 123 ? -23.078 2.029 7.48 1 93.56 123 THR A N 1
ATOM 951 C CA . THR A 1 123 ? -23.797 2.75 6.438 1 93.56 123 THR A CA 1
ATOM 952 C C . THR A 1 123 ? -25.203 2.174 6.254 1 93.56 123 THR A C 1
ATOM 954 O O . THR A 1 123 ? -25.391 0.957 6.309 1 93.56 123 THR A O 1
ATOM 957 N N . GLU A 1 124 ? -26.109 3.105 6.051 1 93.94 124 GLU A N 1
ATOM 958 C CA . GLU A 1 124 ? -27.484 2.691 5.82 1 93.94 124 GLU A CA 1
ATOM 959 C C . GLU A 1 124 ? -28.109 3.451 4.648 1 93.94 124 GLU A C 1
ATOM 961 O O . GLU A 1 124 ? -27.781 4.617 4.426 1 93.94 124 GLU A O 1
ATOM 966 N N . MET A 1 125 ? -28.953 2.76 3.965 1 95.12 125 MET A N 1
ATOM 967 C CA . MET A 1 125 ? -29.781 3.418 2.961 1 95.12 125 MET A CA 1
ATOM 968 C C . MET A 1 125 ? -31.016 4.047 3.602 1 95.12 125 MET A C 1
ATOM 970 O O . MET A 1 125 ? -31.922 3.34 4.039 1 95.12 125 MET A O 1
ATOM 974 N N . ILE A 1 126 ? -31.078 5.348 3.582 1 94.12 126 ILE A N 1
ATOM 975 C CA . ILE A 1 126 ? -32.125 6 4.367 1 94.12 126 ILE A CA 1
ATOM 976 C C . ILE A 1 126 ? -33.25 6.461 3.447 1 94.12 126 ILE A C 1
ATOM 978 O O . ILE A 1 126 ? -34.344 6.777 3.91 1 94.12 126 ILE A O 1
ATOM 982 N N . ALA A 1 127 ? -32.938 6.668 2.238 1 93.19 127 ALA A N 1
ATOM 983 C CA . ALA A 1 127 ? -33.969 7.008 1.246 1 93.19 127 ALA A CA 1
ATOM 984 C C . ALA A 1 127 ? -33.75 6.223 -0.044 1 93.19 127 ALA A C 1
ATOM 986 O O . ALA A 1 127 ? -32.625 6.031 -0.487 1 93.19 127 ALA A O 1
ATOM 987 N N . ASP A 1 128 ? -34.844 5.668 -0.527 1 92.94 128 ASP A N 1
ATOM 988 C CA . ASP A 1 128 ? -34.812 4.898 -1.767 1 92.94 128 ASP A CA 1
ATOM 989 C C . ASP A 1 128 ? -36 5.27 -2.648 1 92.94 128 ASP A C 1
ATOM 991 O O . ASP A 1 128 ? -36.969 4.488 -2.787 1 92.94 128 ASP A O 1
ATOM 995 N N . ALA A 1 129 ? -35.875 6.41 -3.307 1 91.81 129 ALA A N 1
ATOM 996 C CA . ALA A 1 129 ? -36.875 6.891 -4.23 1 91.81 129 ALA A CA 1
ATOM 997 C C . ALA A 1 129 ? -36.625 6.398 -5.648 1 91.81 129 ALA A C 1
ATOM 999 O O . ALA A 1 129 ? -35.625 5.699 -5.895 1 91.81 129 ALA A O 1
ATOM 1000 N N . SER A 1 130 ? -37.625 6.652 -6.512 1 90.5 130 SER A N 1
ATOM 1001 C CA . SER A 1 130 ? -37.5 6.148 -7.879 1 90.5 130 SER A CA 1
ATOM 1002 C C . SER A 1 130 ? -36.281 6.719 -8.586 1 90.5 130 SER A C 1
ATOM 1004 O O . SER A 1 130 ? -35.625 6.016 -9.352 1 90.5 130 SER A O 1
ATOM 1006 N N . ASP A 1 131 ? -35.969 7.992 -8.25 1 91.56 131 ASP A N 1
ATOM 1007 C CA . ASP A 1 131 ? -34.875 8.633 -9.008 1 91.56 131 ASP A CA 1
ATOM 1008 C C . ASP A 1 131 ? -33.719 9.031 -8.094 1 91.56 131 ASP A C 1
ATOM 1010 O O . ASP A 1 131 ? -32.812 9.742 -8.516 1 91.56 131 ASP A O 1
ATOM 1014 N N . ASN A 1 132 ? -33.812 8.562 -6.828 1 94.31 132 ASN A N 1
ATOM 1015 C CA . ASN A 1 132 ? -32.75 8.969 -5.898 1 94.31 132 ASN A CA 1
ATOM 1016 C C . ASN A 1 132 ? -32.562 7.945 -4.785 1 94.31 132 ASN A C 1
ATOM 1018 O O . ASN A 1 132 ? -33.531 7.367 -4.293 1 94.31 132 ASN A O 1
ATOM 1022 N N . ILE A 1 133 ? -31.297 7.688 -4.504 1 96.12 133 ILE A N 1
ATOM 1023 C CA . ILE A 1 133 ? -30.906 6.883 -3.35 1 96.12 133 ILE A CA 1
ATOM 1024 C C . ILE A 1 133 ? -30.047 7.715 -2.402 1 96.12 133 ILE A C 1
ATOM 1026 O O . ILE A 1 133 ? -29.156 8.438 -2.844 1 96.12 133 ILE A O 1
ATOM 1030 N N . THR A 1 134 ? -30.375 7.699 -1.134 1 97 134 THR A N 1
ATOM 1031 C CA . THR A 1 134 ? -29.578 8.422 -0.147 1 97 134 THR A CA 1
ATOM 1032 C C . THR A 1 134 ? -28.984 7.457 0.883 1 97 134 THR A C 1
ATOM 1034 O O . THR A 1 134 ? -29.719 6.668 1.487 1 97 134 THR A O 1
ATOM 1037 N N . LEU A 1 135 ? -27.688 7.469 0.978 1 96.75 135 LEU A N 1
ATOM 1038 C CA . LEU A 1 135 ? -26.969 6.688 1.976 1 96.75 135 LEU A CA 1
ATOM 1039 C C . LEU A 1 135 ? -26.484 7.578 3.113 1 96.75 135 LEU A C 1
ATOM 1041 O O . LEU A 1 135 ? -26.062 8.711 2.881 1 96.75 135 LEU A O 1
ATOM 1045 N N . GLN A 1 136 ? -26.562 7.113 4.344 1 94.44 136 GLN A N 1
ATOM 1046 C CA . GLN A 1 136 ? -26.031 7.812 5.512 1 94.44 136 GLN A CA 1
ATOM 1047 C C . GLN A 1 136 ? -25 6.965 6.242 1 94.44 136 GLN A C 1
ATOM 1049 O O . GLN A 1 136 ? -25.25 5.797 6.551 1 94.44 136 GLN A O 1
ATOM 1054 N N . VAL A 1 137 ? -23.891 7.523 6.387 1 91.06 137 VAL A N 1
ATOM 1055 C CA . VAL A 1 137 ? -22.828 6.887 7.168 1 91.06 137 VAL A CA 1
ATOM 1056 C C . VAL A 1 137 ? -22.938 7.324 8.625 1 91.06 137 VAL A C 1
ATOM 1058 O O . VAL A 1 137 ? -22.703 8.492 8.945 1 91.06 137 VAL A O 1
ATOM 1061 N N . LEU A 1 138 ? -23.359 6.547 9.523 1 77.75 138 LEU A N 1
ATOM 1062 C CA . LEU A 1 138 ? -23.703 6.852 10.906 1 77.75 138 LEU A CA 1
ATOM 1063 C C . LEU A 1 138 ? -22.469 6.879 11.781 1 77.75 138 LEU A C 1
ATOM 1065 O O . LEU A 1 138 ? -22.469 7.5 12.852 1 77.75 138 LEU A O 1
ATOM 1069 N N . LEU A 1 139 ? -21.406 6.32 11.453 1 63.56 139 LEU A N 1
ATOM 1070 C CA . LEU A 1 139 ? -20.25 6.199 12.344 1 63.56 139 LEU A CA 1
ATOM 1071 C C . LEU A 1 139 ? -19.469 7.504 12.383 1 63.56 139 LEU A C 1
ATOM 1073 O O . LEU A 1 139 ? -18.922 7.938 11.359 1 63.56 139 LEU A O 1
ATOM 1077 N N . SER A 1 140 ? -20.078 8.531 13.211 1 53.47 140 SER A N 1
ATOM 1078 C CA . SER A 1 140 ? -19.234 9.711 13.359 1 53.47 140 SER A CA 1
ATOM 1079 C C . SER A 1 140 ? -17.797 9.32 13.711 1 53.47 140 SER A C 1
ATOM 1081 O O . SER A 1 140 ? -16.859 9.648 12.977 1 53.47 140 SER A O 1
ATOM 1083 N N . LEU A 1 141 ? -17.469 9.406 15.195 1 52.59 141 LEU A N 1
ATOM 1084 C CA . LEU A 1 141 ? -16.141 9.031 15.688 1 52.59 141 LEU A CA 1
ATOM 1085 C C . LEU A 1 141 ? -15.984 7.516 15.727 1 52.59 141 LEU A C 1
ATOM 1087 O O . LEU A 1 141 ? -16.969 6.789 15.914 1 52.59 141 LEU A O 1
ATOM 1091 N N . PRO A 1 142 ? -14.781 7.012 15.188 1 55.75 142 PRO A N 1
ATOM 1092 C CA . PRO A 1 142 ? -14.539 5.582 14.984 1 55.75 142 PRO A CA 1
ATOM 1093 C C . PRO A 1 142 ? -14.922 4.738 16.203 1 55.75 142 PRO A C 1
ATOM 1095 O O . PRO A 1 142 ? -14.398 4.949 17.297 1 55.75 142 PRO A O 1
ATOM 1098 N N . GLU A 1 143 ? -16.188 4.312 16.484 1 61.66 143 GLU A N 1
ATOM 1099 C CA . GLU A 1 143 ? -16.516 3.32 17.5 1 61.66 143 GLU A CA 1
ATOM 1100 C C . GLU A 1 143 ? -15.43 2.25 17.594 1 61.66 143 GLU A C 1
ATOM 1102 O O . GLU A 1 143 ? -15.148 1.727 18.672 1 61.66 143 GLU A O 1
ATOM 1107 N N . LEU A 1 144 ? -14.789 1.939 16.516 1 77.75 144 LEU A N 1
ATOM 1108 C CA . LEU A 1 144 ? -13.703 0.964 16.469 1 77.75 144 LEU A CA 1
ATOM 1109 C C . LEU A 1 144 ? -12.391 1.634 16.109 1 77.75 144 LEU A C 1
ATOM 1111 O O . LEU A 1 144 ? -12.281 2.271 15.055 1 77.75 144 LEU A O 1
ATOM 1115 N N . SER A 1 145 ? -11.461 1.588 17.016 1 86.19 145 SER A N 1
ATOM 1116 C CA . SER A 1 145 ? -10.148 2.148 16.719 1 86.19 145 SER A CA 1
ATOM 1117 C C . SER A 1 145 ? -9.516 1.461 15.508 1 86.19 145 SER A C 1
ATOM 1119 O O . SER A 1 145 ? -9.875 0.331 15.172 1 86.19 145 SER A O 1
ATOM 1121 N N . VAL A 1 146 ? -8.695 2.174 14.828 1 91.81 146 VAL A N 1
ATOM 1122 C CA . VAL A 1 146 ? -7.992 1.619 13.68 1 91.81 146 VAL A CA 1
ATOM 1123 C C . VAL A 1 146 ? -7.203 0.385 14.102 1 91.81 146 VAL A C 1
ATOM 1125 O O . VAL A 1 146 ? -7.172 -0.618 13.383 1 91.81 146 VAL A O 1
ATOM 1128 N N . ASN A 1 147 ? -6.629 0.384 15.336 1 93.06 147 ASN A N 1
ATOM 1129 C CA . ASN A 1 147 ? -5.855 -0.75 15.828 1 93.06 147 ASN A CA 1
ATOM 1130 C C . ASN A 1 147 ? -6.73 -1.983 16.031 1 93.06 147 ASN A C 1
ATOM 1132 O O . ASN A 1 147 ? -6.344 -3.092 15.648 1 93.06 147 ASN A O 1
ATOM 1136 N N . THR A 1 148 ? -7.895 -1.742 16.562 1 93.38 148 THR A N 1
ATOM 1137 C CA . THR A 1 148 ? -8.812 -2.854 16.797 1 93.38 148 THR A CA 1
ATOM 1138 C C . THR A 1 148 ? -9.289 -3.438 15.461 1 93.38 148 THR A C 1
ATOM 1140 O O . THR A 1 148 ? -9.391 -4.66 15.32 1 93.38 148 THR A O 1
ATOM 1143 N N . ALA A 1 149 ? -9.617 -2.533 14.547 1 94.06 149 ALA A N 1
ATOM 1144 C CA . ALA A 1 149 ? -10.07 -2.984 13.234 1 94.06 149 ALA A CA 1
ATOM 1145 C C . ALA A 1 149 ? -8.977 -3.775 12.523 1 94.06 149 ALA A C 1
ATOM 1147 O O . ALA A 1 149 ? -9.25 -4.812 11.914 1 94.06 149 ALA A O 1
ATOM 1148 N N . ILE A 1 150 ? -7.719 -3.365 12.594 1 97 150 ILE A N 1
ATOM 1149 C CA . ILE A 1 150 ? -6.594 -4.047 11.961 1 97 150 ILE A CA 1
ATOM 1150 C C . ILE A 1 150 ? -6.383 -5.41 12.617 1 97 150 ILE A C 1
ATOM 1152 O O . ILE A 1 150 ? -6.137 -6.406 11.93 1 97 150 ILE A O 1
ATOM 1156 N N . ARG A 1 151 ? -6.504 -5.469 13.922 1 96.75 151 ARG A N 1
ATOM 1157 C CA . ARG A 1 151 ? -6.395 -6.742 14.625 1 96.75 151 ARG A CA 1
ATOM 1158 C C . ARG A 1 151 ? -7.465 -7.719 14.156 1 96.75 151 ARG A C 1
ATOM 1160 O O . ARG A 1 151 ? -7.184 -8.906 13.953 1 96.75 151 ARG A O 1
ATOM 1167 N N . ARG A 1 152 ? -8.641 -7.227 14.016 1 95.62 152 ARG A N 1
ATOM 1168 C CA . ARG A 1 152 ? -9.727 -8.062 13.531 1 95.62 152 ARG A CA 1
ATOM 1169 C C . ARG A 1 152 ? -9.438 -8.57 12.125 1 95.62 152 ARG A C 1
ATOM 1171 O O . ARG A 1 152 ? -9.641 -9.75 11.828 1 95.62 152 ARG A O 1
ATOM 1178 N N . MET A 1 153 ? -9.031 -7.676 11.234 1 97.5 153 MET A N 1
ATOM 1179 C CA . MET A 1 153 ? -8.664 -8.062 9.875 1 97.5 153 MET A CA 1
ATOM 1180 C C . MET A 1 153 ? -7.621 -9.18 9.891 1 97.5 153 MET A C 1
ATOM 1182 O O . MET A 1 153 ? -7.754 -10.172 9.172 1 97.5 153 MET A O 1
ATOM 1186 N N . TYR A 1 154 ? -6.598 -8.938 10.82 1 98.5 154 TYR A N 1
ATOM 1187 C CA . TYR A 1 154 ? -5.516 -9.906 10.938 1 98.5 154 TYR A CA 1
ATOM 1188 C C . TYR A 1 154 ? -6.051 -11.266 11.375 1 98.5 154 TYR A C 1
ATOM 1190 O O . TYR A 1 154 ? -5.688 -12.297 10.797 1 98.5 154 TYR A O 1
ATOM 1198 N N . LEU A 1 155 ? -6.879 -11.305 12.312 1 98.38 155 LEU A N 1
ATOM 1199 C CA . LEU A 1 155 ? -7.41 -12.562 12.844 1 98.38 155 LEU A CA 1
ATOM 1200 C C . LEU A 1 155 ? -8.227 -13.297 11.781 1 98.38 155 LEU A C 1
ATOM 1202 O O . LEU A 1 155 ? -8.102 -14.516 11.641 1 98.38 155 LEU A O 1
ATOM 1206 N N . ILE A 1 156 ? -9.008 -12.555 11.039 1 98.12 156 ILE A N 1
ATOM 1207 C CA . ILE A 1 156 ? -9.812 -13.164 9.992 1 98.12 156 ILE A CA 1
ATOM 1208 C C . ILE A 1 156 ? -8.906 -13.719 8.898 1 98.12 156 ILE A C 1
ATOM 1210 O O . ILE A 1 156 ? -9.047 -14.875 8.492 1 98.12 156 ILE A O 1
ATOM 1214 N N . ALA A 1 157 ? -7.926 -12.914 8.406 1 98.56 157 ALA A N 1
ATOM 1215 C CA . ALA A 1 157 ? -7.02 -13.344 7.344 1 98.56 157 ALA A CA 1
ATOM 1216 C C . ALA A 1 157 ? -6.207 -14.562 7.77 1 98.56 157 ALA A C 1
ATOM 1218 O O . ALA A 1 157 ? -5.996 -15.484 6.977 1 98.56 157 ALA A O 1
ATOM 1219 N N . SER A 1 158 ? -5.742 -14.539 9.016 1 98.62 158 SER A N 1
ATOM 1220 C CA . SER A 1 158 ? -4.996 -15.672 9.555 1 98.62 158 SER A CA 1
ATOM 1221 C C . SER A 1 158 ? -5.848 -16.938 9.578 1 98.62 158 SER A C 1
ATOM 1223 O O . SER A 1 158 ? -5.379 -18.016 9.211 1 98.62 158 SER A O 1
ATOM 1225 N N . SER A 1 159 ? -7.059 -16.766 10.031 1 98.25 159 SER A N 1
ATOM 1226 C CA . SER A 1 159 ? -7.984 -17.906 10.047 1 98.25 159 SER A CA 1
ATOM 1227 C C . SER A 1 159 ? -8.258 -18.406 8.633 1 98.25 159 SER A C 1
ATOM 1229 O O . SER A 1 159 ? -8.336 -19.625 8.406 1 98.25 159 SER A O 1
ATOM 1231 N N . MET A 1 160 ? -8.438 -17.5 7.699 1 98.31 160 MET A N 1
ATOM 1232 C CA . MET A 1 160 ? -8.625 -17.875 6.301 1 98.31 160 MET A CA 1
ATOM 1233 C C . MET A 1 160 ? -7.457 -18.703 5.793 1 98.31 160 MET A C 1
ATOM 1235 O O . MET A 1 160 ? -7.656 -19.719 5.125 1 98.31 160 MET A O 1
ATOM 1239 N N . HIS A 1 161 ? -6.246 -18.266 6.082 1 98.69 161 HIS A N 1
ATOM 1240 C CA . HIS A 1 161 ? -5.059 -19 5.668 1 98.69 161 HIS A CA 1
ATOM 1241 C C . HIS A 1 161 ? -5.031 -20.391 6.281 1 98.69 161 HIS A C 1
ATOM 1243 O O . HIS A 1 161 ? -4.77 -21.375 5.586 1 98.69 161 HIS A O 1
ATOM 1249 N N . LYS A 1 162 ? -5.316 -20.5 7.551 1 98.38 162 LYS A N 1
ATOM 1250 C CA . LYS A 1 162 ? -5.332 -21.797 8.234 1 98.38 162 LYS A CA 1
ATOM 1251 C C . LYS A 1 162 ? -6.371 -22.734 7.629 1 98.38 162 LYS A C 1
ATOM 1253 O O . LYS A 1 162 ? -6.086 -23.906 7.379 1 98.38 162 LYS A O 1
ATOM 1258 N N . ASP A 1 163 ? -7.535 -22.203 7.41 1 98 163 ASP A N 1
ATOM 1259 C CA . ASP A 1 163 ? -8.609 -23 6.82 1 98 163 ASP A CA 1
ATOM 1260 C C . ASP A 1 163 ? -8.258 -23.422 5.398 1 98 163 ASP A C 1
ATOM 1262 O O . ASP A 1 163 ? -8.578 -24.547 4.984 1 98 163 ASP A O 1
ATOM 1266 N N . ALA A 1 164 ? -7.676 -22.547 4.652 1 98.25 164 ALA A N 1
ATOM 1267 C CA . ALA A 1 164 ? -7.25 -22.891 3.299 1 98.25 164 ALA A CA 1
ATOM 1268 C C . ALA A 1 164 ? -6.234 -24.031 3.316 1 98.25 164 ALA A C 1
ATOM 1270 O O . ALA A 1 164 ? -6.309 -24.938 2.492 1 98.25 164 ALA A O 1
ATOM 1271 N N . MET A 1 165 ? -5.309 -24 4.285 1 97.88 165 MET A N 1
ATOM 1272 C CA . MET A 1 165 ? -4.312 -25.062 4.43 1 97.88 165 MET A CA 1
ATOM 1273 C C . MET A 1 165 ? -4.973 -26.375 4.809 1 97.88 165 MET A C 1
ATOM 1275 O O . MET A 1 165 ? -4.574 -27.438 4.32 1 97.88 165 MET A O 1
ATOM 1279 N N . SER A 1 166 ? -5.938 -26.281 5.684 1 97.44 166 SER A N 1
ATOM 1280 C CA . SER A 1 166 ? -6.695 -27.484 6.051 1 97.44 166 SER A CA 1
ATOM 1281 C C . SER A 1 166 ? -7.441 -28.047 4.848 1 97.44 166 SER A C 1
ATOM 1283 O O . SER A 1 166 ? -7.48 -29.266 4.66 1 97.44 166 SER A O 1
ATOM 1285 N N . ALA A 1 167 ? -8.023 -27.141 4.094 1 96.75 167 ALA A N 1
ATOM 1286 C CA . ALA A 1 167 ? -8.695 -27.578 2.875 1 96.75 167 ALA A CA 1
ATOM 1287 C C . ALA A 1 167 ? -7.723 -28.281 1.932 1 96.75 167 ALA A C 1
ATOM 1289 O O . ALA A 1 167 ? -8.055 -29.297 1.323 1 96.75 167 ALA A O 1
ATOM 1290 N N . LEU A 1 168 ? -6.523 -27.781 1.818 1 95.31 168 LEU A N 1
ATOM 1291 C CA . LEU A 1 168 ? -5.488 -28.328 0.954 1 95.31 168 LEU A CA 1
ATOM 1292 C C . LEU A 1 168 ? -5.043 -29.703 1.451 1 95.31 168 LEU A C 1
ATOM 1294 O O . LEU A 1 168 ? -4.891 -30.641 0.66 1 95.31 168 LEU A O 1
ATOM 1298 N N . SER A 1 169 ? -4.891 -29.891 2.748 1 95.44 169 SER A N 1
ATOM 1299 C CA . SER A 1 169 ? -4.375 -31.109 3.352 1 95.44 169 SER A CA 1
ATOM 1300 C C . SER A 1 169 ? -5.426 -32.219 3.348 1 95.44 169 SER A C 1
ATOM 1302 O O . SER A 1 169 ? -5.098 -33.406 3.174 1 95.44 169 SER A O 1
ATOM 1304 N N . GLU A 1 170 ? -6.691 -31.797 3.486 1 94.19 170 GLU A N 1
ATOM 1305 C CA . GLU A 1 170 ? -7.75 -32.781 3.697 1 94.19 170 GLU A CA 1
ATOM 1306 C C . GLU A 1 170 ? -8.633 -32.938 2.459 1 94.19 170 GLU A C 1
ATOM 1308 O O . GLU A 1 170 ? -9.586 -33.688 2.453 1 94.19 170 GLU A O 1
ATOM 1313 N N . LEU A 1 171 ? -8.367 -32.188 1.487 1 92.75 171 LEU A N 1
ATOM 1314 C CA . LEU A 1 171 ? -9.219 -32.156 0.303 1 92.75 171 LEU A CA 1
ATOM 1315 C C . LEU A 1 171 ? -10.656 -31.797 0.677 1 92.75 171 LEU A C 1
ATOM 1317 O O . LEU A 1 171 ? -11.594 -32.5 0.285 1 92.75 171 LEU A O 1
ATOM 1321 N N . ASN A 1 172 ? -10.773 -30.844 1.506 1 93.81 172 ASN A N 1
ATOM 1322 C CA . ASN A 1 172 ? -12.078 -30.406 2.01 1 93.81 172 ASN A CA 1
ATOM 1323 C C . ASN A 1 172 ? -12.648 -29.266 1.182 1 93.81 172 ASN A C 1
ATOM 1325 O O . ASN A 1 172 ? -12.406 -28.094 1.483 1 93.81 172 ASN A O 1
ATOM 1329 N N . TYR A 1 173 ? -13.492 -29.578 0.328 1 92.81 173 TYR A N 1
ATOM 1330 C CA . TYR A 1 173 ? -14.062 -28.625 -0.624 1 92.81 173 TYR A CA 1
ATOM 1331 C C . TYR A 1 173 ? -14.953 -27.609 0.085 1 92.81 173 TYR A C 1
ATOM 1333 O O . TYR A 1 173 ? -14.945 -26.422 -0.26 1 92.81 173 TYR A O 1
ATOM 1341 N N . GLU A 1 174 ? -15.68 -28.016 1.01 1 94.25 174 GLU A N 1
ATOM 1342 C CA . GLU A 1 174 ? -16.578 -27.125 1.726 1 94.25 174 GLU A CA 1
ATOM 1343 C C . GLU A 1 174 ? -15.812 -26.062 2.506 1 94.25 174 GLU A C 1
ATOM 1345 O O . GLU A 1 174 ? -16.219 -24.906 2.549 1 94.25 174 GLU A O 1
ATOM 1350 N N . LEU A 1 175 ? -14.789 -26.516 3.084 1 95 175 LEU A N 1
ATOM 1351 C CA . LEU A 1 175 ? -13.953 -25.578 3.82 1 95 175 LEU A CA 1
ATOM 1352 C C . LEU A 1 175 ? -13.328 -24.547 2.883 1 95 175 LEU A C 1
ATOM 1354 O O . LEU A 1 175 ? -13.211 -23.375 3.234 1 95 175 LEU A O 1
ATOM 1358 N N . ALA A 1 176 ? -12.922 -24.969 1.727 1 94.75 176 ALA A N 1
ATOM 1359 C CA . ALA A 1 176 ? -12.375 -24.062 0.721 1 94.75 176 ALA A CA 1
ATOM 1360 C C . ALA A 1 176 ? -13.383 -22.984 0.349 1 94.75 176 ALA A C 1
ATOM 1362 O O . ALA A 1 176 ? -13.031 -21.812 0.233 1 94.75 176 ALA A O 1
ATOM 1363 N N . LYS A 1 177 ? -14.602 -23.344 0.272 1 93.5 177 LYS A N 1
ATOM 1364 C CA . LYS A 1 177 ? -15.664 -22.406 -0.073 1 93.5 177 LYS A CA 1
ATOM 1365 C C . LYS A 1 177 ? -15.891 -21.406 1.051 1 93.5 177 LYS A C 1
ATOM 1367 O O . LYS A 1 177 ? -16.156 -20.219 0.793 1 93.5 177 LYS A O 1
ATOM 1372 N N . GLU A 1 178 ? -15.805 -21.859 2.207 1 93.81 178 GLU A N 1
ATOM 1373 C CA . GLU A 1 178 ? -15.992 -20.984 3.365 1 93.81 178 GLU A CA 1
ATOM 1374 C C . GLU A 1 178 ? -14.906 -19.906 3.432 1 93.81 178 GLU A C 1
ATOM 1376 O O . GLU A 1 178 ? -15.18 -18.781 3.834 1 93.81 178 GLU A O 1
ATOM 1381 N N . VAL A 1 179 ? -13.688 -20.281 3.078 1 95.5 179 VAL A N 1
ATOM 1382 C CA . VAL A 1 179 ? -12.578 -19.328 3.072 1 95.5 179 VAL A CA 1
ATOM 1383 C C . VAL A 1 179 ? -12.891 -18.172 2.121 1 95.5 179 VAL A C 1
ATOM 1385 O O . VAL A 1 179 ? -12.664 -17.016 2.457 1 95.5 179 VAL A O 1
ATOM 1388 N N . ILE A 1 180 ? -13.492 -18.453 1.045 1 92 180 ILE A N 1
ATOM 1389 C CA . ILE A 1 180 ? -13.773 -17.469 0.009 1 92 180 ILE A CA 1
ATOM 1390 C C . ILE A 1 180 ? -14.836 -16.5 0.507 1 92 180 ILE A C 1
ATOM 1392 O O . ILE A 1 180 ? -14.742 -15.289 0.253 1 92 180 ILE A O 1
ATOM 1396 N N . LYS A 1 181 ? -15.75 -16.953 1.313 1 89.94 181 LYS A N 1
ATOM 1397 C CA . LYS A 1 181 ? -16.828 -16.109 1.839 1 89.94 181 LYS A CA 1
ATOM 1398 C C . LYS A 1 181 ? -16.312 -15.148 2.904 1 89.94 181 LYS A C 1
ATOM 1400 O O . LYS A 1 181 ? -16.812 -14.039 3.041 1 89.94 181 LYS A O 1
ATOM 1405 N N . SER A 1 182 ? -15.312 -15.578 3.623 1 92.19 182 SER A N 1
ATOM 1406 C CA . SER A 1 182 ? -14.773 -14.781 4.719 1 92.19 182 SER A CA 1
ATOM 1407 C C . SER A 1 182 ? -14.031 -13.555 4.199 1 92.19 182 SER A C 1
ATOM 1409 O O . SER A 1 182 ? -13.773 -12.617 4.949 1 92.19 182 SER A O 1
ATOM 1411 N N . ASP A 1 183 ? -13.688 -13.578 2.947 1 92.69 183 ASP A N 1
ATOM 1412 C CA . ASP A 1 183 ? -12.922 -12.5 2.338 1 92.69 183 ASP A CA 1
ATOM 1413 C C . ASP A 1 183 ? -13.703 -11.18 2.383 1 92.69 183 ASP A C 1
ATOM 1415 O O . ASP A 1 183 ? -13.102 -10.109 2.475 1 92.69 183 ASP A O 1
ATOM 1419 N N . ASP A 1 184 ? -14.992 -11.242 2.381 1 91.5 184 ASP A N 1
ATOM 1420 C CA . ASP A 1 184 ? -15.852 -10.062 2.414 1 91.5 184 ASP A CA 1
ATOM 1421 C C . ASP A 1 184 ? -15.656 -9.281 3.713 1 91.5 184 ASP A C 1
ATOM 1423 O O . ASP A 1 184 ? -15.703 -8.047 3.715 1 91.5 184 ASP A O 1
ATOM 1427 N N . GLU A 1 185 ? -15.453 -10 4.75 1 93.81 185 GLU A N 1
ATOM 1428 C CA . GLU A 1 185 ? -15.273 -9.359 6.051 1 93.81 185 GLU A CA 1
ATOM 1429 C C . GLU A 1 185 ? -13.961 -8.586 6.109 1 93.81 185 GLU A C 1
ATOM 1431 O O . GLU A 1 185 ? -13.906 -7.484 6.664 1 93.81 185 GLU A O 1
ATOM 1436 N N . VAL A 1 186 ? -12.922 -9.18 5.539 1 96.31 186 VAL A N 1
ATOM 1437 C CA . VAL A 1 186 ? -11.641 -8.492 5.508 1 96.31 186 VAL A CA 1
ATOM 1438 C C . VAL A 1 186 ? -11.766 -7.203 4.695 1 96.31 186 VAL A C 1
ATOM 1440 O O . VAL A 1 186 ? -11.273 -6.148 5.113 1 96.31 186 VAL A O 1
ATOM 1443 N N . ASP A 1 187 ? -12.508 -7.254 3.627 1 93.81 187 ASP A N 1
ATOM 1444 C CA . ASP A 1 187 ? -12.703 -6.098 2.756 1 93.81 187 ASP A CA 1
ATOM 1445 C C . ASP A 1 187 ? -13.477 -4.996 3.473 1 93.81 187 ASP A C 1
ATOM 1447 O O . ASP A 1 187 ? -13.172 -3.811 3.314 1 93.81 187 ASP A O 1
ATOM 1451 N N . ARG A 1 188 ? -14.422 -5.449 4.184 1 93.88 188 ARG A N 1
ATOM 1452 C CA . ARG A 1 188 ? -15.25 -4.512 4.93 1 93.88 188 ARG A CA 1
ATOM 1453 C C . ARG A 1 188 ? -14.422 -3.705 5.918 1 93.88 188 ARG A C 1
ATOM 1455 O O . ARG A 1 188 ? -14.508 -2.475 5.953 1 93.88 188 ARG A O 1
ATOM 1462 N N . PHE A 1 189 ? -13.602 -4.363 6.668 1 94.5 189 PHE A N 1
ATOM 1463 C CA . PHE A 1 189 ? -12.766 -3.672 7.645 1 94.5 189 PHE A CA 1
ATOM 1464 C C . PHE A 1 189 ? -11.68 -2.857 6.949 1 94.5 189 PHE A C 1
ATOM 1466 O O . PHE A 1 189 ? -11.297 -1.792 7.434 1 94.5 189 PHE A O 1
ATOM 1473 N N . SER A 1 190 ? -11.227 -3.346 5.809 1 96.38 190 SER A N 1
ATOM 1474 C CA . SER A 1 190 ? -10.234 -2.598 5.043 1 96.38 190 SER A CA 1
ATOM 1475 C C . SER A 1 190 ? -10.766 -1.225 4.641 1 96.38 190 SER A C 1
ATOM 1477 O O . SER A 1 190 ? -10.094 -0.211 4.836 1 96.38 190 SER A O 1
ATOM 1479 N N . LEU A 1 191 ? -12 -1.159 4.168 1 95.62 191 LEU A N 1
ATOM 1480 C CA . LEU A 1 191 ? -12.594 0.104 3.752 1 95.62 191 LEU A CA 1
ATOM 1481 C C . LEU A 1 191 ? -12.852 1.007 4.957 1 95.62 191 LEU A C 1
ATOM 1483 O O . LEU A 1 191 ? -12.68 2.225 4.871 1 95.62 191 LEU A O 1
ATOM 1487 N N . TYR A 1 192 ? -13.227 0.396 6.066 1 94.44 192 TYR A N 1
ATOM 1488 C CA . TYR A 1 192 ? -13.453 1.153 7.293 1 94.44 192 TYR A CA 1
ATOM 1489 C C . TYR A 1 192 ? -12.172 1.848 7.75 1 94.44 192 TYR A C 1
ATOM 1491 O O . TYR A 1 192 ? -12.18 3.043 8.047 1 94.44 192 TYR A O 1
ATOM 1499 N N . VAL A 1 193 ? -11.109 1.091 7.789 1 95.62 193 VAL A N 1
ATOM 1500 C CA . VAL A 1 193 ? -9.836 1.646 8.242 1 95.62 193 VAL A CA 1
ATOM 1501 C C . VAL A 1 193 ? -9.367 2.729 7.27 1 95.62 193 VAL A C 1
ATOM 1503 O O . VAL A 1 193 ? -8.93 3.801 7.688 1 95.62 193 VAL A O 1
ATOM 1506 N N . LEU A 1 194 ? -9.531 2.477 5.988 1 95.75 194 LEU A N 1
ATOM 1507 C CA . LEU A 1 194 ? -9.07 3.432 4.984 1 95.75 194 LEU A CA 1
ATOM 1508 C C . LEU A 1 194 ? -9.836 4.746 5.098 1 95.75 194 LEU A C 1
ATOM 1510 O O . LEU A 1 194 ? -9.242 5.824 5.004 1 95.75 194 LEU A O 1
ATOM 1514 N N . ARG A 1 195 ? -11.125 4.668 5.32 1 94.06 195 ARG A N 1
ATOM 1515 C CA . ARG A 1 195 ? -11.922 5.875 5.512 1 94.06 195 ARG A CA 1
ATOM 1516 C C . ARG A 1 195 ? -11.391 6.707 6.672 1 94.06 195 ARG A C 1
ATOM 1518 O O . ARG A 1 195 ? -11.203 7.918 6.543 1 94.06 195 ARG A O 1
ATOM 1525 N N . ASN A 1 196 ? -11.117 6.039 7.719 1 92.38 196 ASN A N 1
ATOM 1526 C CA . ASN A 1 196 ? -10.633 6.734 8.906 1 92.38 196 ASN A CA 1
ATOM 1527 C C . ASN A 1 196 ? -9.242 7.312 8.68 1 92.38 196 ASN A C 1
ATOM 1529 O O . ASN A 1 196 ? -8.922 8.391 9.18 1 92.38 196 ASN A O 1
ATOM 1533 N N . LEU A 1 197 ? -8.398 6.582 7.969 1 94.31 197 LEU A N 1
ATOM 1534 C CA . LEU A 1 197 ? -7.07 7.102 7.664 1 94.31 197 LEU A CA 1
ATOM 1535 C C . LEU A 1 197 ? -7.16 8.352 6.793 1 94.31 197 LEU A C 1
ATOM 1537 O O . LEU A 1 197 ? -6.449 9.328 7.031 1 94.31 197 LEU A O 1
ATOM 1541 N N . VAL A 1 198 ? -8.023 8.312 5.777 1 92.25 198 VAL A N 1
ATOM 1542 C CA . VAL A 1 198 ? -8.219 9.461 4.898 1 92.25 198 VAL A CA 1
ATOM 1543 C C . VAL A 1 198 ? -8.648 10.672 5.723 1 92.25 198 VAL A C 1
ATOM 1545 O O . VAL A 1 198 ? -8.062 11.75 5.598 1 92.25 198 VAL A O 1
ATOM 1548 N N . MET A 1 199 ? -9.57 10.477 6.609 1 87.62 199 MET A N 1
ATOM 1549 C CA . MET A 1 199 ? -10.055 11.57 7.449 1 87.62 199 MET A CA 1
ATOM 1550 C C . MET A 1 199 ? -8.977 12.039 8.414 1 87.62 199 MET A C 1
ATOM 1552 O O . MET A 1 199 ? -8.844 13.234 8.672 1 87.62 199 MET A O 1
ATOM 1556 N N . ALA A 1 200 ? -8.195 11.164 8.875 1 88.25 200 ALA A N 1
ATOM 1557 C CA . ALA A 1 200 ? -7.16 11.477 9.852 1 88.25 200 ALA A CA 1
ATOM 1558 C C . ALA A 1 200 ? -6.055 12.328 9.227 1 88.25 200 ALA A C 1
ATOM 1560 O O . ALA A 1 200 ? -5.438 13.148 9.906 1 88.25 200 ALA A O 1
ATOM 1561 N N . THR A 1 201 ? -5.789 12.156 7.973 1 87.56 201 THR A N 1
ATOM 1562 C CA . THR A 1 201 ? -4.758 12.953 7.316 1 87.56 201 THR A CA 1
ATOM 1563 C C . THR A 1 201 ? -5.191 14.406 7.203 1 87.56 201 THR A C 1
ATOM 1565 O O . THR A 1 201 ? -4.355 15.305 7.055 1 87.56 201 THR A O 1
ATOM 1568 N N . GLN A 1 202 ? -6.465 14.57 7.281 1 75.81 202 GLN A N 1
ATOM 1569 C CA . GLN A 1 202 ? -6.992 15.898 7.008 1 75.81 202 GLN A CA 1
ATOM 1570 C C . GLN A 1 202 ? -7.352 16.625 8.305 1 75.81 202 GLN A C 1
ATOM 1572 O O . GLN A 1 202 ? -7.531 17.844 8.312 1 75.81 202 GLN A O 1
ATOM 1577 N N . ASN A 1 203 ? -7.484 15.891 9.305 1 74.12 203 ASN A N 1
ATOM 1578 C CA . ASN A 1 203 ? -7.996 16.422 10.562 1 74.12 203 ASN A CA 1
ATOM 1579 C C . ASN A 1 203 ? -7.238 15.867 11.766 1 74.12 203 ASN A C 1
ATOM 1581 O O . ASN A 1 203 ? -7.352 14.68 12.078 1 74.12 203 ASN A O 1
ATOM 1585 N N . GLY A 1 204 ? -6.562 16.734 12.461 1 74.88 204 GLY A N 1
ATOM 1586 C CA . GLY A 1 204 ? -5.758 16.344 13.602 1 74.88 204 GLY A CA 1
ATOM 1587 C C . GLY A 1 204 ? -6.57 15.695 14.719 1 74.88 204 GLY A C 1
ATOM 1588 O O . GLY A 1 204 ? -6.09 14.797 15.406 1 74.88 204 GLY A O 1
ATOM 1589 N N . ARG A 1 205 ? -7.793 16.203 14.883 1 72.56 205 ARG A N 1
ATOM 1590 C CA . ARG A 1 205 ? -8.664 15.617 15.898 1 72.56 205 ARG A CA 1
ATOM 1591 C C . ARG A 1 205 ? -9 14.164 15.555 1 72.56 205 ARG A C 1
ATOM 1593 O O . ARG A 1 205 ? -8.938 13.289 16.422 1 72.56 205 ARG A O 1
ATOM 1600 N N . VAL A 1 206 ? -9.352 13.945 14.297 1 80.38 206 VAL A N 1
ATOM 1601 C CA . VAL A 1 206 ? -9.656 12.594 13.844 1 80.38 206 VAL A CA 1
ATOM 1602 C C . VAL A 1 206 ? -8.422 11.703 14.008 1 80.38 206 VAL A C 1
ATOM 1604 O O . VAL A 1 206 ? -8.531 10.555 14.445 1 80.38 206 VAL A O 1
ATOM 1607 N N . LEU A 1 207 ? -7.289 12.273 13.742 1 83.19 207 LEU A N 1
ATOM 1608 C CA . LEU A 1 207 ? -6.039 11.531 13.875 1 83.19 207 LEU A CA 1
ATOM 1609 C C . LEU A 1 207 ? -5.867 11.008 15.297 1 83.19 207 LEU A C 1
ATOM 1611 O O . LEU A 1 207 ? 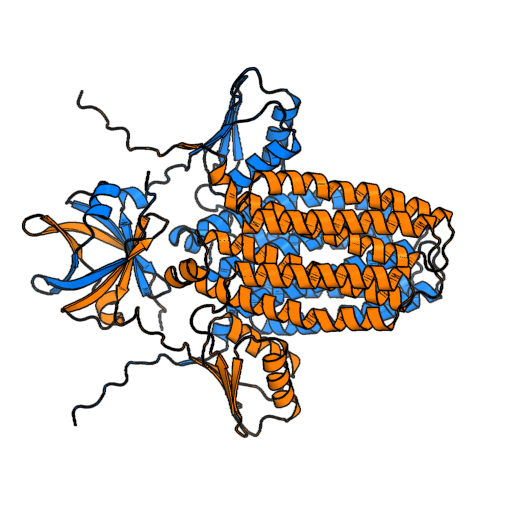-5.582 9.82 15.492 1 83.19 207 LEU A O 1
ATOM 1615 N N . ARG A 1 208 ? -6.129 11.812 16.219 1 78.5 208 ARG A N 1
ATOM 1616 C CA . ARG A 1 208 ? -5.98 11.438 17.625 1 78.5 208 ARG A CA 1
ATOM 1617 C C . ARG A 1 208 ? -7.051 10.43 18.047 1 78.5 208 ARG A C 1
ATOM 1619 O O . ARG A 1 208 ? -6.766 9.469 18.75 1 78.5 208 ARG A O 1
ATOM 1626 N N . GLU A 1 209 ? -8.164 10.703 17.594 1 77.44 209 GLU A N 1
ATOM 1627 C CA . GLU A 1 209 ? -9.289 9.852 17.953 1 77.44 209 GLU A CA 1
ATOM 1628 C C . GLU A 1 209 ? -9.117 8.438 17.422 1 77.44 209 GLU A C 1
ATOM 1630 O O . GLU A 1 209 ? -9.539 7.469 18.062 1 77.44 209 GLU A O 1
ATOM 1635 N N . VAL A 1 210 ? -8.453 8.398 16.281 1 86.25 210 VAL A N 1
ATOM 1636 C CA . VAL A 1 210 ? -8.289 7.078 15.68 1 86.25 210 VAL A CA 1
ATOM 1637 C C . VAL A 1 210 ? -7.078 6.379 16.297 1 86.25 210 VAL A C 1
ATOM 1639 O O . VAL A 1 210 ? -6.82 5.207 16.016 1 86.25 210 VAL A O 1
ATOM 1642 N N . GLY A 1 211 ? -6.34 7.059 17.125 1 81.38 211 GLY A N 1
ATOM 1643 C CA . GLY A 1 211 ? -5.277 6.453 17.922 1 81.38 211 GLY A CA 1
ATOM 1644 C C . GLY A 1 211 ? -3.916 6.547 17.25 1 81.38 211 GLY A C 1
ATOM 1645 O O . GLY A 1 211 ? -3.035 5.727 17.516 1 81.38 211 GLY A O 1
ATOM 1646 N N . LEU A 1 212 ? -3.791 7.473 16.328 1 86.31 212 LEU A N 1
ATOM 1647 C CA . LEU A 1 212 ? -2.506 7.648 15.664 1 86.31 212 LEU A CA 1
ATOM 1648 C C . LEU A 1 212 ? -1.765 8.859 16.219 1 86.31 212 LEU A C 1
ATOM 1650 O O . LEU A 1 212 ? -2.385 9.773 16.766 1 86.31 212 LEU A O 1
ATOM 1654 N N . LYS A 1 213 ? -0.479 8.773 16.125 1 79.44 213 LYS A N 1
ATOM 1655 C CA . LYS A 1 213 ? 0.355 9.805 16.734 1 79.44 213 LYS A CA 1
ATOM 1656 C C . LYS A 1 213 ? 0.745 10.875 15.719 1 79.44 213 LYS A C 1
ATOM 1658 O O . LYS A 1 213 ? 0.605 12.07 15.977 1 79.44 213 LYS A O 1
ATOM 1663 N N . ASN A 1 214 ? 1.232 10.414 14.617 1 81.56 214 ASN A N 1
ATOM 1664 C CA . ASN A 1 214 ? 1.689 11.312 13.555 1 81.56 214 ASN A CA 1
ATOM 1665 C C . ASN A 1 214 ? 0.927 11.078 12.258 1 81.56 214 ASN A C 1
ATOM 1667 O O . ASN A 1 214 ? 0.557 9.945 11.945 1 81.56 214 ASN A O 1
ATOM 1671 N N . PRO A 1 215 ? 0.666 12.148 11.539 1 85.44 215 PRO A N 1
ATOM 1672 C CA . PRO A 1 215 ? -0.014 11.969 10.25 1 85.44 215 PRO A CA 1
ATOM 1673 C C . PRO A 1 215 ? 0.688 10.953 9.352 1 85.44 215 PRO A C 1
ATOM 1675 O O . PRO A 1 215 ? 0.033 10.258 8.57 1 85.44 215 PRO A O 1
ATOM 1678 N N . SER A 1 216 ? 2.043 10.891 9.508 1 90.19 216 SER A N 1
ATOM 1679 C CA . SER A 1 216 ? 2.797 9.961 8.672 1 90.19 216 SER A CA 1
ATOM 1680 C C . SER A 1 216 ? 2.436 8.516 9 1 90.19 216 SER A C 1
ATOM 1682 O O . SER A 1 216 ? 2.662 7.613 8.188 1 90.19 216 SER A O 1
ATOM 1684 N N . ASP A 1 217 ? 1.847 8.281 10.195 1 93.25 217 ASP A N 1
ATOM 1685 C CA . ASP A 1 217 ? 1.41 6.934 10.562 1 93.25 217 ASP A CA 1
ATOM 1686 C C . ASP A 1 217 ? 0.372 6.406 9.57 1 93.25 217 ASP A C 1
ATOM 1688 O O . ASP A 1 217 ? 0.29 5.199 9.336 1 93.25 217 ASP A O 1
ATOM 1692 N N . CYS A 1 218 ? -0.416 7.332 9.031 1 95.25 218 CYS A N 1
ATOM 1693 C CA . CYS A 1 218 ? -1.472 6.938 8.109 1 95.25 218 CYS A CA 1
ATOM 1694 C C . CYS A 1 218 ? -0.898 6.184 6.914 1 95.25 218 CYS A C 1
ATOM 1696 O O . CYS A 1 218 ? -1.523 5.254 6.402 1 95.25 218 CYS A O 1
ATOM 1698 N N . LEU A 1 219 ? 0.346 6.512 6.48 1 96.38 219 LEU A N 1
ATOM 1699 C CA . LEU A 1 219 ? 0.979 5.852 5.344 1 96.38 219 LEU A CA 1
ATOM 1700 C C . LEU A 1 219 ? 1.322 4.406 5.68 1 96.38 219 LEU A C 1
ATOM 1702 O O . LEU A 1 219 ? 1.091 3.504 4.871 1 96.38 219 LEU A O 1
ATOM 1706 N N . SER A 1 220 ? 1.878 4.164 6.863 1 96.31 220 SER A N 1
ATOM 1707 C CA . SER A 1 220 ? 2.252 2.824 7.305 1 96.31 220 SER A CA 1
ATOM 1708 C C . SER A 1 220 ? 1.023 1.941 7.492 1 96.31 220 SER A C 1
ATOM 1710 O O . SER A 1 220 ? 1.024 0.774 7.094 1 96.31 220 SER A O 1
ATOM 1712 N N . TYR A 1 221 ? 0.018 2.521 8.07 1 96.75 221 TYR A N 1
ATOM 1713 C CA . TYR A 1 221 ? -1.203 1.762 8.32 1 96.75 221 TYR A CA 1
ATOM 1714 C C . TYR A 1 221 ? -1.901 1.411 7.008 1 96.75 221 TYR A C 1
ATOM 1716 O O . TYR A 1 221 ? -2.51 0.345 6.891 1 96.75 221 TYR A O 1
ATOM 1724 N N . ARG A 1 222 ? -1.836 2.316 6.066 1 97.31 222 ARG A N 1
ATOM 1725 C CA . ARG A 1 222 ? -2.416 2.029 4.758 1 97.31 222 ARG A CA 1
ATOM 1726 C C . ARG A 1 222 ? -1.754 0.813 4.117 1 97.31 222 ARG A C 1
ATOM 1728 O O . ARG A 1 222 ? -2.434 -0.043 3.549 1 97.31 222 ARG A O 1
ATOM 1735 N N . VAL A 1 223 ? -0.446 0.712 4.238 1 96.38 223 VAL A N 1
ATOM 1736 C CA . VAL A 1 223 ? 0.29 -0.432 3.711 1 96.38 223 VAL A CA 1
ATOM 1737 C C . VAL A 1 223 ? -0.105 -1.696 4.473 1 96.38 223 VAL A C 1
ATOM 1739 O O . VAL A 1 223 ? -0.295 -2.756 3.869 1 96.38 223 VAL A O 1
ATOM 1742 N N . ALA A 1 224 ? -0.193 -1.585 5.727 1 97.62 224 ALA A N 1
ATOM 1743 C CA . ALA A 1 224 ? -0.538 -2.744 6.547 1 97.62 224 ALA A CA 1
ATOM 1744 C C . ALA A 1 224 ? -1.911 -3.293 6.168 1 97.62 224 ALA A C 1
ATOM 1746 O O . ALA A 1 224 ? -2.072 -4.5 5.98 1 97.62 224 ALA A O 1
ATOM 1747 N N . VAL A 1 225 ? -2.846 -2.404 6.055 1 97.56 225 VAL A N 1
ATOM 1748 C CA . VAL A 1 225 ? -4.211 -2.799 5.73 1 97.56 225 VAL A CA 1
ATOM 1749 C C . VAL A 1 225 ? -4.238 -3.484 4.363 1 97.56 225 VAL A C 1
ATOM 1751 O O . VAL A 1 225 ? -4.852 -4.543 4.207 1 97.56 225 VAL A O 1
ATOM 1754 N N . LYS A 1 226 ? -3.617 -2.912 3.398 1 97 226 LYS A N 1
ATOM 1755 C CA . LYS A 1 226 ? -3.576 -3.506 2.064 1 97 226 LYS A CA 1
ATOM 1756 C C . LYS A 1 226 ? -2.871 -4.859 2.088 1 97 226 LYS A C 1
ATOM 1758 O O . LYS A 1 226 ? -3.293 -5.797 1.405 1 97 226 LYS A O 1
ATOM 1763 N N . SER A 1 227 ? -1.802 -4.957 2.848 1 97.94 227 SER A N 1
ATOM 1764 C CA . SER A 1 227 ? -1.067 -6.211 2.947 1 97.94 227 SER A CA 1
ATOM 1765 C C . SER A 1 227 ? -1.933 -7.312 3.555 1 97.94 227 SER A C 1
ATOM 1767 O O . SER A 1 227 ? -1.917 -8.453 3.086 1 97.94 227 SER A O 1
ATOM 1769 N N . ILE A 1 228 ? -2.676 -6.988 4.57 1 98.5 228 ILE A N 1
ATOM 1770 C CA . ILE A 1 228 ? -3.545 -7.984 5.191 1 98.5 228 ILE A CA 1
ATOM 1771 C C . ILE A 1 228 ? -4.637 -8.398 4.211 1 98.5 228 ILE A C 1
ATOM 1773 O O . ILE A 1 228 ? -4.977 -9.586 4.117 1 98.5 228 ILE A O 1
ATOM 1777 N N . GLU A 1 229 ? -5.168 -7.43 3.539 1 97.25 229 GLU A N 1
ATOM 1778 C CA . GLU A 1 229 ? -6.141 -7.734 2.492 1 97.25 229 GLU A CA 1
ATOM 1779 C C . GLU A 1 229 ? -5.555 -8.695 1.463 1 97.25 229 GLU A C 1
ATOM 1781 O O . GLU A 1 229 ? -6.23 -9.633 1.028 1 97.25 229 GLU A O 1
ATOM 1786 N N . ARG A 1 230 ? -4.328 -8.531 1.105 1 96.62 230 ARG A N 1
ATOM 1787 C CA . ARG A 1 230 ? -3.662 -9.398 0.136 1 96.62 230 ARG A CA 1
ATOM 1788 C C . ARG A 1 230 ? -3.439 -10.797 0.709 1 96.62 230 ARG A C 1
ATOM 1790 O O . ARG A 1 230 ? -3.496 -11.789 -0.02 1 96.62 230 ARG A O 1
ATOM 1797 N N . VAL A 1 231 ? -3.117 -10.828 1.953 1 98.12 231 VAL A N 1
ATOM 1798 C CA . VAL A 1 231 ? -2.992 -12.133 2.604 1 98.12 231 VAL A CA 1
ATOM 1799 C C . VAL A 1 231 ? -4.305 -12.898 2.475 1 98.12 231 VAL A C 1
ATOM 1801 O O . VAL A 1 231 ? -4.305 -14.086 2.143 1 98.12 231 VAL A O 1
ATOM 1804 N N . ALA A 1 232 ? -5.391 -12.227 2.75 1 98.19 232 ALA A N 1
ATOM 1805 C CA . ALA A 1 232 ? -6.703 -12.852 2.604 1 98.19 232 ALA A CA 1
ATOM 1806 C C . ALA A 1 232 ? -6.93 -13.32 1.168 1 98.19 232 ALA A C 1
ATOM 1808 O O . ALA A 1 232 ? -7.445 -14.414 0.938 1 98.19 232 ALA A O 1
ATOM 1809 N N . ASP A 1 233 ? -6.559 -12.516 0.254 1 95.5 233 ASP A N 1
ATOM 1810 C CA . ASP A 1 233 ? -6.676 -12.883 -1.154 1 95.5 233 ASP A CA 1
ATOM 1811 C C . ASP A 1 233 ? -5.891 -14.156 -1.459 1 95.5 233 ASP A C 1
ATOM 1813 O O . ASP A 1 233 ? -6.367 -15.023 -2.193 1 95.5 233 ASP A O 1
ATOM 1817 N N . HIS A 1 234 ? -4.699 -14.219 -0.986 1 96.81 234 HIS A N 1
ATOM 1818 C CA . HIS A 1 234 ? -3.877 -15.391 -1.234 1 96.81 234 HIS A CA 1
ATOM 1819 C C . HIS A 1 234 ? -4.445 -16.625 -0.533 1 96.81 234 HIS A C 1
ATOM 1821 O O . HIS A 1 234 ? -4.332 -17.734 -1.039 1 96.81 234 HIS A O 1
ATOM 1827 N N . ALA A 1 235 ? -5.039 -16.422 0.649 1 98.25 235 ALA A N 1
ATOM 1828 C CA . ALA A 1 235 ? -5.746 -17.516 1.292 1 98.25 235 ALA A CA 1
ATOM 1829 C C . ALA A 1 235 ? -6.855 -18.062 0.394 1 98.25 235 ALA A C 1
ATOM 1831 O O . ALA A 1 235 ? -7.023 -19.281 0.264 1 98.25 235 ALA A O 1
ATOM 1832 N N . CYS A 1 236 ? -7.582 -17.172 -0.212 1 96.88 236 CYS A N 1
ATOM 1833 C CA . CYS A 1 236 ? -8.594 -17.578 -1.177 1 96.88 236 CYS A CA 1
ATOM 1834 C C . CYS A 1 236 ? -7.969 -18.344 -2.336 1 96.88 236 CYS A C 1
ATOM 1836 O O . CYS A 1 236 ? -8.531 -19.328 -2.816 1 96.88 236 CYS A O 1
ATOM 1838 N N . GLY A 1 237 ? -6.785 -17.875 -2.758 1 94.75 237 GLY A N 1
ATOM 1839 C CA . GLY A 1 237 ? -6.066 -18.578 -3.816 1 94.75 237 GLY A CA 1
ATOM 1840 C C . GLY A 1 237 ? -5.699 -20 -3.455 1 94.75 237 GLY A C 1
ATOM 1841 O O . GLY A 1 237 ? -5.879 -20.922 -4.262 1 94.75 237 GLY A O 1
ATOM 1842 N N . ILE A 1 238 ? -5.223 -20.172 -2.301 1 97.12 238 ILE A N 1
ATOM 1843 C CA . ILE A 1 238 ? -4.875 -21.5 -1.819 1 97.12 238 ILE A CA 1
ATOM 1844 C C . ILE A 1 238 ? -6.125 -22.375 -1.78 1 97.12 238 ILE A C 1
ATOM 1846 O O . ILE A 1 238 ? -6.102 -23.531 -2.23 1 97.12 238 ILE A O 1
ATOM 1850 N N . ALA A 1 239 ? -7.219 -21.812 -1.253 1 96.75 239 ALA A N 1
ATOM 1851 C CA . ALA A 1 239 ? -8.477 -22.547 -1.159 1 96.75 239 ALA A CA 1
ATOM 1852 C C . ALA A 1 239 ? -8.969 -22.969 -2.539 1 96.75 239 ALA A C 1
ATOM 1854 O O . ALA A 1 239 ? -9.445 -24.094 -2.719 1 96.75 239 ALA A O 1
ATOM 1855 N N . ASP A 1 240 ? -8.875 -22.141 -3.447 1 93.62 240 ASP A N 1
ATOM 1856 C CA . ASP A 1 240 ? -9.289 -22.438 -4.816 1 93.62 240 ASP A CA 1
ATOM 1857 C C . ASP A 1 240 ? -8.477 -23.578 -5.406 1 93.62 240 ASP A C 1
ATOM 1859 O O . ASP A 1 240 ? -9.023 -24.453 -6.078 1 93.62 240 ASP A O 1
ATOM 1863 N N . LYS A 1 241 ? -7.164 -23.547 -5.227 1 92.38 241 LYS A N 1
ATOM 1864 C CA . LYS A 1 241 ? -6.305 -24.625 -5.711 1 92.38 241 LYS A CA 1
ATOM 1865 C C . LYS A 1 241 ? -6.617 -25.938 -4.996 1 92.38 241 LYS A C 1
ATOM 1867 O O . LYS A 1 241 ? -6.609 -27 -5.617 1 92.38 241 LYS A O 1
ATOM 1872 N N . ALA A 1 242 ? -6.879 -25.812 -3.701 1 93.12 242 ALA A N 1
ATOM 1873 C CA . ALA A 1 242 ? -7.25 -26.984 -2.918 1 93.12 242 ALA A CA 1
ATOM 1874 C C . ALA A 1 242 ? -8.5 -27.656 -3.484 1 93.12 242 ALA A C 1
ATOM 1876 O O . ALA A 1 242 ? -8.586 -28.875 -3.555 1 93.12 242 ALA A O 1
ATOM 1877 N N . ALA A 1 243 ? -9.453 -26.875 -3.912 1 90.94 243 ALA A N 1
ATOM 1878 C CA . ALA A 1 243 ? -10.727 -27.375 -4.422 1 90.94 243 ALA A CA 1
ATOM 1879 C C . ALA A 1 243 ? -10.539 -28.094 -5.75 1 90.94 243 ALA A C 1
ATOM 1881 O O . ALA A 1 243 ? -11.383 -28.906 -6.148 1 90.94 243 ALA A O 1
ATOM 1882 N N . ARG A 1 244 ? -9.438 -27.875 -6.387 1 84.69 244 ARG A N 1
ATOM 1883 C CA . ARG A 1 244 ? -9.203 -28.453 -7.707 1 84.69 244 ARG A CA 1
ATOM 1884 C C . ARG A 1 244 ? -8.312 -29.688 -7.609 1 84.69 244 ARG A C 1
ATOM 1886 O O . ARG A 1 244 ? -8.109 -30.391 -8.602 1 84.69 244 ARG A O 1
ATOM 1893 N N . LEU A 1 245 ? -7.719 -29.844 -6.465 1 88.38 245 LEU A N 1
ATOM 1894 C CA . LEU A 1 245 ? -6.863 -31 -6.273 1 88.38 245 LEU A CA 1
ATOM 1895 C C . LEU A 1 245 ? -7.668 -32.312 -6.387 1 88.38 245 LEU A C 1
ATOM 1897 O O . LEU A 1 245 ? -8.781 -32.375 -5.871 1 88.38 245 LEU A O 1
ATOM 1901 N N . LYS A 1 246 ? -7.094 -33.188 -7.066 1 86.06 246 LYS A N 1
ATOM 1902 C CA . LYS A 1 246 ? -7.777 -34.469 -7.242 1 86.06 246 LYS A CA 1
ATOM 1903 C C . LYS A 1 246 ? -7.246 -35.531 -6.262 1 86.06 246 LYS A C 1
ATOM 1905 O O . LYS A 1 246 ? -7.992 -36.406 -5.824 1 86.06 246 LYS A O 1
ATOM 1910 N N . ASP A 1 247 ? -5.961 -35.469 -6.008 1 89.31 247 ASP A N 1
ATOM 1911 C CA . ASP A 1 247 ? -5.328 -36.469 -5.133 1 89.31 247 ASP A CA 1
ATOM 1912 C C . ASP A 1 247 ? -4.742 -35.812 -3.891 1 89.31 247 ASP A C 1
ATOM 1914 O O . ASP A 1 247 ? -4.418 -34.625 -3.912 1 89.31 247 ASP A O 1
ATOM 1918 N N . ARG A 1 248 ? -4.621 -36.625 -2.891 1 90.19 248 ARG A N 1
ATOM 1919 C CA . ARG A 1 248 ? -3.977 -36.125 -1.675 1 90.19 248 ARG A CA 1
ATOM 1920 C C . ARG A 1 248 ? -2.484 -35.906 -1.895 1 90.19 248 ARG A C 1
ATOM 1922 O O . ARG A 1 248 ? -1.842 -36.656 -2.627 1 90.19 248 ARG A O 1
ATOM 1929 N N . ILE A 1 249 ? -2.023 -34.938 -1.223 1 93 249 ILE A N 1
ATOM 1930 C CA . ILE A 1 249 ? -0.591 -34.656 -1.243 1 93 249 ILE A CA 1
ATOM 1931 C C . ILE A 1 249 ? 0.137 -35.656 -0.347 1 93 249 ILE A C 1
ATOM 1933 O O . ILE A 1 249 ? -0.299 -35.938 0.775 1 93 249 ILE A O 1
ATOM 1937 N N . PRO A 1 250 ? 1.178 -36.25 -0.85 1 94.12 250 PRO A N 1
ATOM 1938 C CA . PRO A 1 250 ? 1.944 -37.188 -0.009 1 94.12 250 PRO A CA 1
ATOM 1939 C C . PRO A 1 250 ? 2.354 -36.562 1.325 1 94.12 250 PRO A C 1
ATOM 1941 O O . PRO A 1 250 ? 2.656 -35.375 1.389 1 94.12 250 PRO A O 1
ATOM 1944 N N . ARG A 1 251 ? 2.451 -37.406 2.346 1 93.88 251 ARG A N 1
ATOM 1945 C CA . ARG A 1 251 ? 2.648 -36.969 3.727 1 93.88 251 ARG A CA 1
ATOM 1946 C C . ARG A 1 251 ? 3.928 -36.156 3.869 1 93.88 251 ARG A C 1
ATOM 1948 O O . ARG A 1 251 ? 3.936 -35.094 4.527 1 93.88 251 ARG A O 1
ATOM 1955 N N . ASP A 1 252 ? 4.961 -36.562 3.262 1 93.81 252 ASP A N 1
ATOM 1956 C CA . ASP A 1 252 ? 6.246 -35.906 3.383 1 93.81 252 ASP A CA 1
ATOM 1957 C C . ASP A 1 252 ? 6.18 -34.5 2.793 1 93.81 252 ASP A C 1
ATOM 1959 O O . ASP A 1 252 ? 6.625 -33.531 3.418 1 93.81 252 ASP A O 1
ATOM 1963 N N . SER A 1 253 ? 5.594 -34.375 1.633 1 95 253 SER A N 1
ATOM 1964 C CA . SER A 1 253 ? 5.422 -33.062 0.982 1 95 253 SER A CA 1
ATOM 1965 C C . SER A 1 253 ? 4.48 -32.188 1.781 1 95 253 SER A C 1
ATOM 1967 O O . SER A 1 253 ? 4.742 -30.984 1.941 1 95 253 SER A O 1
ATOM 1969 N N . LEU A 1 254 ? 3.494 -32.781 2.287 1 95.94 254 LEU A N 1
ATOM 1970 C CA . LEU A 1 254 ? 2.504 -32.031 3.047 1 95.94 254 LEU A CA 1
ATOM 1971 C C . LEU A 1 254 ? 3.123 -31.438 4.309 1 95.94 254 LEU A C 1
ATOM 1973 O O . LEU A 1 254 ? 2.832 -30.297 4.668 1 95.94 254 LEU A O 1
ATOM 1977 N N . GLN A 1 255 ? 3.918 -32.156 4.984 1 96.94 255 GLN A N 1
ATOM 1978 C CA . GLN A 1 255 ? 4.582 -31.688 6.191 1 96.94 255 GLN A CA 1
ATOM 1979 C C . GLN A 1 255 ? 5.461 -30.469 5.883 1 96.94 255 GLN A C 1
ATOM 1981 O O . GLN A 1 255 ? 5.523 -29.531 6.672 1 96.94 255 GLN A O 1
ATOM 1986 N N . LYS A 1 256 ? 6.141 -30.516 4.793 1 97.31 256 LYS A N 1
ATOM 1987 C CA . LYS A 1 256 ? 6.992 -29.391 4.391 1 97.31 256 LYS A CA 1
ATOM 1988 C C . LYS A 1 256 ? 6.156 -28.172 4.027 1 97.31 256 LYS A C 1
ATOM 1990 O O . LYS A 1 256 ? 6.527 -27.047 4.348 1 97.31 256 LYS A O 1
ATOM 1995 N N . ILE A 1 257 ? 5.039 -28.391 3.34 1 97.81 257 ILE A N 1
ATOM 1996 C CA . ILE A 1 257 ? 4.121 -27.312 3.004 1 97.81 257 ILE A CA 1
ATOM 1997 C C . ILE A 1 257 ? 3.58 -26.672 4.285 1 97.81 257 ILE A C 1
ATOM 1999 O O . ILE A 1 257 ? 3.514 -25.453 4.395 1 97.81 257 ILE A O 1
ATOM 2003 N N . GLU A 1 258 ? 3.266 -27.5 5.23 1 97.94 258 GLU A N 1
ATOM 2004 C CA . GLU A 1 258 ? 2.73 -27.031 6.504 1 97.94 258 GLU A CA 1
ATOM 2005 C C . GLU A 1 258 ? 3.771 -26.219 7.273 1 97.94 258 GLU A C 1
ATOM 2007 O O . GLU A 1 258 ? 3.436 -25.25 7.945 1 97.94 258 GLU A O 1
ATOM 2012 N N . ARG A 1 259 ? 4.98 -26.656 7.188 1 98.06 259 ARG A N 1
ATOM 2013 C CA . ARG A 1 259 ? 6.059 -25.906 7.82 1 98.06 259 ARG A CA 1
ATOM 2014 C C . ARG A 1 259 ? 6.184 -24.516 7.215 1 98.06 259 ARG A C 1
ATOM 2016 O O . ARG A 1 259 ? 6.375 -23.531 7.934 1 98.06 259 ARG A O 1
ATOM 2023 N N . MET A 1 260 ? 6.082 -24.438 5.934 1 98.38 260 MET A N 1
ATOM 2024 C CA . MET A 1 260 ? 6.113 -23.156 5.238 1 98.38 260 MET A CA 1
ATOM 2025 C C . MET A 1 260 ? 4.945 -22.266 5.676 1 98.38 260 MET A C 1
ATOM 2027 O O . MET A 1 260 ? 5.125 -21.078 5.938 1 98.38 260 MET A O 1
ATOM 2031 N N . SER A 1 261 ? 3.791 -22.875 5.73 1 98.62 261 SER A N 1
ATOM 2032 C CA . SER A 1 261 ? 2.592 -22.156 6.156 1 98.62 261 SER A CA 1
ATOM 2033 C C . SER A 1 261 ? 2.736 -21.641 7.582 1 98.62 261 SER A C 1
ATOM 2035 O O . SER A 1 261 ? 2.348 -20.5 7.879 1 98.62 261 SER A O 1
ATOM 2037 N N . HIS A 1 262 ? 3.287 -22.438 8.414 1 98.5 262 HIS A N 1
ATOM 2038 C CA . HIS A 1 262 ? 3.488 -22.047 9.805 1 98.5 262 HIS A CA 1
ATOM 2039 C C . HIS A 1 262 ? 4.402 -20.828 9.914 1 98.5 262 HIS A C 1
ATOM 2041 O O . HIS A 1 262 ? 4.109 -19.891 10.656 1 98.5 262 HIS A O 1
ATOM 2047 N N . LEU A 1 263 ? 5.477 -20.844 9.188 1 98.69 263 LEU A N 1
ATOM 2048 C CA . LEU A 1 263 ? 6.375 -19.688 9.195 1 98.69 263 LEU A CA 1
ATOM 2049 C C . LEU A 1 263 ? 5.656 -18.438 8.703 1 98.69 263 LEU A C 1
ATOM 2051 O O . LEU A 1 263 ? 5.797 -17.375 9.289 1 98.69 263 LEU A O 1
ATOM 2055 N N . ALA A 1 264 ? 4.918 -18.578 7.602 1 98.81 264 ALA A N 1
ATOM 2056 C CA . ALA A 1 264 ? 4.207 -17.438 7.023 1 98.81 264 ALA A CA 1
ATOM 2057 C C . ALA A 1 264 ? 3.238 -16.828 8.031 1 98.81 264 ALA A C 1
ATOM 2059 O O . ALA A 1 264 ? 3.184 -15.602 8.18 1 98.81 264 ALA A O 1
ATOM 2060 N N . LEU A 1 265 ? 2.545 -17.688 8.789 1 98.81 265 LEU A N 1
ATOM 2061 C CA . LEU A 1 265 ? 1.577 -17.203 9.766 1 98.81 265 LEU A CA 1
ATOM 2062 C C . LEU A 1 265 ? 2.281 -16.578 10.969 1 98.81 265 LEU A C 1
ATOM 2064 O O . LEU A 1 265 ? 1.808 -15.594 11.531 1 98.81 265 LEU A O 1
ATOM 2068 N N . MET A 1 266 ? 3.342 -17.172 11.312 1 98.81 266 MET A N 1
ATOM 2069 C CA . MET A 1 266 ? 4.105 -16.656 12.445 1 98.81 266 MET A CA 1
ATOM 2070 C C . MET A 1 266 ? 4.617 -15.25 12.148 1 98.81 266 MET A C 1
ATOM 2072 O O . MET A 1 266 ? 4.441 -14.336 12.961 1 98.81 266 MET A O 1
ATOM 2076 N N . VAL A 1 267 ? 5.227 -15.062 10.984 1 98.81 267 VAL A N 1
ATOM 2077 C CA . VAL A 1 267 ? 5.785 -13.75 10.68 1 98.81 267 VAL A CA 1
ATOM 2078 C C . VAL A 1 267 ? 4.66 -12.75 10.438 1 98.81 267 VAL A C 1
ATOM 2080 O O . VAL A 1 267 ? 4.801 -11.562 10.742 1 98.81 267 VAL A O 1
ATOM 2083 N N . LEU A 1 268 ? 3.506 -13.203 9.93 1 98.88 268 LEU A N 1
ATOM 2084 C CA . LEU A 1 268 ? 2.352 -12.32 9.797 1 98.88 268 LEU A CA 1
ATOM 2085 C C . LEU A 1 268 ? 1.901 -11.812 11.164 1 98.88 268 LEU A C 1
ATOM 2087 O O . LEU A 1 268 ? 1.701 -10.609 11.344 1 98.88 268 LEU A O 1
ATOM 2091 N N . GLY A 1 269 ? 1.798 -12.711 12.102 1 98.88 269 GLY A N 1
ATOM 2092 C CA . GLY A 1 269 ? 1.426 -12.32 13.453 1 98.88 269 GLY A CA 1
ATOM 2093 C C . GLY A 1 269 ? 2.41 -11.359 14.086 1 98.88 269 GLY A C 1
ATOM 2094 O O . GLY A 1 269 ? 2.012 -10.344 14.656 1 98.88 269 GLY A O 1
ATOM 2095 N N . ASP A 1 270 ? 3.666 -11.641 13.953 1 98.88 270 ASP A N 1
ATOM 2096 C CA . ASP A 1 270 ? 4.715 -10.805 14.523 1 98.88 270 ASP A CA 1
ATOM 2097 C C . ASP A 1 270 ? 4.707 -9.414 13.891 1 98.88 270 ASP A C 1
ATOM 2099 O O . ASP A 1 270 ? 4.945 -8.414 14.578 1 98.88 270 ASP A O 1
ATOM 2103 N N . SER A 1 271 ? 4.496 -9.359 12.594 1 98.88 271 SER A N 1
ATOM 2104 C CA . SER A 1 271 ? 4.516 -8.078 11.898 1 98.88 271 SER A CA 1
ATOM 2105 C C . SER A 1 271 ? 3.365 -7.188 12.352 1 98.88 271 SER A C 1
ATOM 2107 O O . SER A 1 271 ? 3.551 -5.988 12.578 1 98.88 271 SER A O 1
ATOM 2109 N N . VAL A 1 272 ? 2.168 -7.758 12.531 1 98.69 272 VAL A N 1
ATOM 2110 C CA . VAL A 1 272 ? 1.01 -6.996 12.992 1 98.69 272 VAL A CA 1
ATOM 2111 C C . VAL A 1 272 ? 1.228 -6.539 14.43 1 98.69 272 VAL A C 1
ATOM 2113 O O . VAL A 1 272 ? 0.941 -5.387 14.773 1 98.69 272 VAL A O 1
ATOM 2116 N N . GLU A 1 273 ? 1.76 -7.426 15.211 1 98.56 273 GLU A N 1
ATOM 2117 C CA . GLU A 1 273 ? 2.07 -7.059 16.594 1 98.56 273 GLU A CA 1
ATOM 2118 C C . GLU A 1 273 ? 3.084 -5.922 16.641 1 98.56 273 GLU A C 1
ATOM 2120 O O . GLU A 1 273 ? 2.932 -4.984 17.438 1 98.56 273 GLU A O 1
ATOM 2125 N N . ALA A 1 274 ? 4.102 -6.031 15.844 1 98.44 274 ALA A N 1
ATOM 2126 C CA . ALA A 1 274 ? 5.121 -4.988 15.805 1 98.44 274 ALA A CA 1
ATOM 2127 C C . ALA A 1 274 ? 4.512 -3.639 15.43 1 98.44 274 ALA A C 1
ATOM 2129 O O . ALA A 1 274 ? 4.867 -2.609 16.016 1 98.44 274 ALA A O 1
ATOM 2130 N N . LEU A 1 275 ? 3.613 -3.619 14.492 1 97.69 275 LEU A N 1
ATOM 2131 C CA . LEU A 1 275 ? 2.955 -2.395 14.047 1 97.69 275 LEU A CA 1
ATOM 2132 C C . LEU A 1 275 ? 2.094 -1.808 15.164 1 97.69 275 LEU A C 1
ATOM 2134 O O . LEU A 1 275 ? 2.211 -0.623 15.484 1 97.69 275 LEU A O 1
ATOM 2138 N N . LEU A 1 276 ? 1.259 -2.643 15.805 1 95.81 276 LEU A N 1
ATOM 2139 C CA . LEU A 1 276 ? 0.269 -2.174 16.766 1 95.81 276 LEU A CA 1
ATOM 2140 C C . LEU A 1 276 ? 0.937 -1.754 18.078 1 95.81 276 LEU A C 1
ATOM 2142 O O . LEU A 1 276 ? 0.468 -0.834 18.75 1 95.81 276 LEU A O 1
ATOM 2146 N N . ARG A 1 277 ? 2.041 -2.35 18.359 1 95.5 277 ARG A N 1
ATOM 2147 C CA . ARG A 1 277 ? 2.756 -2.023 19.578 1 95.5 277 ARG A CA 1
ATOM 2148 C C . ARG A 1 277 ? 3.857 -1.003 19.328 1 95.5 277 ARG A C 1
ATOM 2150 O O . ARG A 1 277 ? 4.559 -0.585 20.25 1 95.5 277 ARG A O 1
ATOM 2157 N N . ARG A 1 278 ? 4.039 -0.645 18.141 1 95.12 278 ARG A N 1
ATOM 2158 C CA . ARG A 1 278 ? 5.105 0.273 17.75 1 95.12 278 ARG A CA 1
ATOM 2159 C C . ARG A 1 278 ? 6.465 -0.238 18.203 1 95.12 278 ARG A C 1
ATOM 2161 O O . ARG A 1 278 ? 7.223 0.488 18.844 1 95.12 278 ARG A O 1
ATOM 2168 N N . ASP A 1 279 ? 6.695 -1.484 17.906 1 97.25 279 ASP A N 1
ATOM 2169 C CA . ASP A 1 279 ? 7.91 -2.17 18.328 1 97.25 279 ASP A CA 1
ATOM 2170 C C . ASP A 1 279 ? 8.898 -2.32 17.172 1 97.25 279 ASP A C 1
ATOM 2172 O O . ASP A 1 279 ? 8.805 -3.275 16.391 1 97.25 279 ASP A O 1
ATOM 2176 N N . TYR A 1 280 ? 9.922 -1.465 17.141 1 97.38 280 TYR A N 1
ATOM 2177 C CA . TYR A 1 280 ? 10.891 -1.448 16.047 1 97.38 280 TYR A CA 1
ATOM 2178 C C . TYR A 1 280 ? 11.68 -2.75 16 1 97.38 280 TYR A C 1
ATOM 2180 O O . TYR A 1 280 ? 11.875 -3.328 14.93 1 97.38 280 TYR A O 1
ATOM 2188 N N . HIS A 1 281 ? 12.117 -3.227 17.094 1 96.94 281 HIS A N 1
ATOM 2189 C CA . HIS A 1 281 ? 12.992 -4.387 17.141 1 96.94 281 HIS A CA 1
ATOM 2190 C C . HIS A 1 281 ? 12.266 -5.656 16.719 1 96.94 281 HIS A C 1
ATOM 2192 O O . HIS A 1 281 ? 12.828 -6.48 15.992 1 96.94 281 HIS A O 1
ATOM 2198 N N . LEU A 1 282 ? 11.055 -5.785 17.203 1 98.25 282 LEU A N 1
ATOM 2199 C CA . LEU A 1 282 ? 10.266 -6.922 16.734 1 98.25 282 LEU A CA 1
ATOM 2200 C C . LEU A 1 282 ? 10.07 -6.871 15.227 1 98.25 282 LEU A C 1
ATOM 2202 O O . LEU A 1 282 ? 10.133 -7.902 14.555 1 98.25 282 LEU A O 1
ATOM 2206 N N . ALA A 1 283 ? 9.789 -5.695 14.68 1 98.56 283 ALA A N 1
ATOM 2207 C CA . ALA A 1 283 ? 9.617 -5.527 13.234 1 98.56 283 ALA A CA 1
ATOM 2208 C C . ALA A 1 283 ? 10.875 -5.949 12.484 1 98.56 283 ALA A C 1
ATOM 2210 O O . ALA A 1 283 ? 10.805 -6.695 11.508 1 98.56 283 ALA A O 1
ATOM 2211 N N . ASP A 1 284 ? 11.984 -5.508 12.977 1 97.62 284 ASP A N 1
ATOM 2212 C CA . ASP A 1 284 ? 13.258 -5.832 12.336 1 97.62 284 ASP A CA 1
ATOM 2213 C C . ASP A 1 284 ? 13.5 -7.336 12.328 1 97.62 284 ASP A C 1
ATOM 2215 O O . ASP A 1 284 ? 13.836 -7.914 11.289 1 97.62 284 ASP A O 1
ATOM 2219 N N . LYS A 1 285 ? 13.32 -7.918 13.43 1 97.62 285 LYS A N 1
ATOM 2220 C CA . LYS A 1 285 ? 13.477 -9.367 13.539 1 97.62 285 LYS A CA 1
ATOM 2221 C C . LYS A 1 285 ? 12.516 -10.102 12.609 1 97.62 285 LYS A C 1
ATOM 2223 O O . LYS A 1 285 ? 12.875 -11.125 12.023 1 97.62 285 LYS A O 1
ATOM 2228 N N . THR A 1 286 ? 11.352 -9.617 12.523 1 98.62 286 THR A N 1
ATOM 2229 C CA . THR A 1 286 ? 10.32 -10.242 11.695 1 98.62 286 THR A CA 1
ATOM 2230 C C . THR A 1 286 ? 10.727 -10.227 10.227 1 98.62 286 THR A C 1
ATOM 2232 O O . THR A 1 286 ? 10.523 -11.203 9.508 1 98.62 286 THR A O 1
ATOM 2235 N N . VAL A 1 287 ? 11.289 -9.125 9.727 1 98 287 VAL A N 1
ATOM 2236 C CA . VAL A 1 287 ? 11.742 -9.039 8.344 1 98 287 VAL A CA 1
ATOM 2237 C C . VAL A 1 287 ? 12.789 -10.117 8.078 1 98 287 VAL A C 1
ATOM 2239 O O . VAL A 1 287 ? 12.727 -10.828 7.07 1 98 287 VAL A O 1
ATOM 2242 N N . ASP A 1 288 ? 13.695 -10.289 8.984 1 96.62 288 ASP A N 1
ATOM 2243 C CA . ASP A 1 288 ? 14.719 -11.32 8.852 1 96.62 288 ASP A CA 1
ATOM 2244 C C . ASP A 1 288 ? 14.102 -12.711 8.781 1 96.62 288 ASP A C 1
ATOM 2246 O O . ASP A 1 288 ? 14.469 -13.516 7.922 1 96.62 288 ASP A O 1
ATOM 2250 N N . ASN A 1 289 ? 13.211 -12.93 9.664 1 97.88 289 ASN A N 1
ATOM 2251 C CA . ASN A 1 289 ? 12.57 -14.242 9.703 1 97.88 289 ASN A CA 1
ATOM 2252 C C . ASN A 1 289 ? 11.766 -14.516 8.438 1 97.88 289 ASN A C 1
ATOM 2254 O O . ASN A 1 289 ? 11.734 -15.648 7.945 1 97.88 289 ASN A O 1
ATOM 2258 N N . ALA A 1 290 ? 11.086 -13.477 7.949 1 98.06 290 ALA A N 1
ATOM 2259 C CA . ALA A 1 290 ? 10.25 -13.633 6.762 1 98.06 290 ALA A CA 1
ATOM 2260 C C . ALA A 1 290 ? 11.094 -14.031 5.551 1 98.06 290 ALA A C 1
ATOM 2262 O O . ALA A 1 290 ? 10.609 -14.742 4.66 1 98.06 290 ALA A O 1
ATOM 2263 N N . GLU A 1 291 ? 12.32 -13.688 5.516 1 96.12 291 GLU A N 1
ATOM 2264 C CA . GLU A 1 291 ? 13.195 -13.984 4.391 1 96.12 291 GLU A CA 1
ATOM 2265 C C . GLU A 1 291 ? 13.492 -15.477 4.301 1 96.12 291 GLU A C 1
ATOM 2267 O O . GLU A 1 291 ? 13.859 -15.984 3.234 1 96.12 291 GLU A O 1
ATOM 2272 N N . ASN A 1 292 ? 13.312 -16.156 5.324 1 97.31 292 ASN A N 1
ATOM 2273 C CA . ASN A 1 292 ? 13.562 -17.594 5.352 1 97.31 292 ASN A CA 1
ATOM 2274 C C . ASN A 1 292 ? 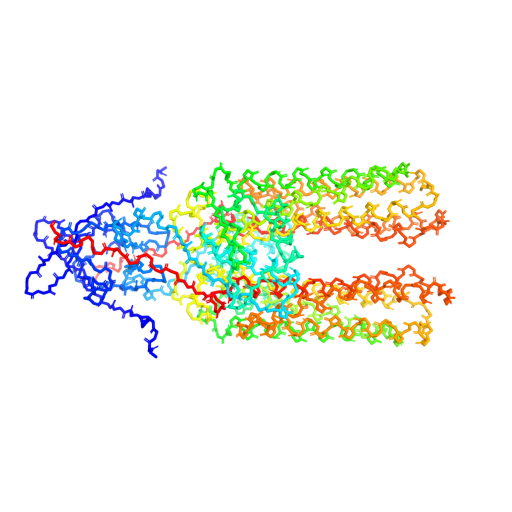12.547 -18.359 4.508 1 97.31 292 ASN A C 1
ATOM 2276 O O . ASN A 1 292 ? 12.758 -19.531 4.188 1 97.31 292 ASN A O 1
ATOM 2280 N N . ILE A 1 293 ? 11.453 -17.719 4.137 1 98.19 293 ILE A N 1
ATOM 2281 C CA . ILE A 1 293 ? 10.375 -18.391 3.414 1 98.19 293 ILE A CA 1
ATOM 2282 C C . ILE A 1 293 ? 10.883 -18.859 2.057 1 98.19 293 ILE A C 1
ATOM 2284 O O . ILE A 1 293 ? 10.43 -19.891 1.54 1 98.19 293 ILE A O 1
ATOM 2288 N N . HIS A 1 294 ? 11.828 -18.141 1.47 1 95.94 294 HIS A N 1
ATOM 2289 C CA . HIS A 1 294 ? 12.344 -18.5 0.154 1 95.94 294 HIS A CA 1
ATOM 2290 C C . HIS A 1 294 ? 13.102 -19.828 0.198 1 95.94 294 HIS A C 1
ATOM 2292 O O . HIS A 1 294 ? 12.906 -20.688 -0.665 1 95.94 294 HIS A O 1
ATOM 2298 N N . LYS A 1 295 ? 13.898 -19.984 1.174 1 96.62 295 LYS A N 1
ATOM 2299 C CA . LYS A 1 295 ? 14.625 -21.234 1.34 1 96.62 295 LYS A CA 1
ATOM 2300 C C . LYS A 1 295 ? 13.664 -22.406 1.566 1 96.62 295 LYS A C 1
ATOM 2302 O O . LYS A 1 295 ? 13.836 -23.484 0.993 1 96.62 295 LYS A O 1
ATOM 2307 N N . LEU A 1 296 ? 12.703 -22.172 2.379 1 97.25 296 LEU A N 1
ATOM 2308 C CA . LEU A 1 296 ? 11.711 -23.203 2.646 1 97.25 296 LEU A CA 1
ATOM 2309 C C . LEU A 1 296 ? 10.938 -23.562 1.381 1 97.25 296 LEU A C 1
ATOM 2311 O O . LEU A 1 296 ? 10.617 -24.734 1.153 1 97.25 296 LEU A O 1
ATOM 2315 N N . GLU A 1 297 ? 10.609 -22.547 0.648 1 97.12 297 GLU A N 1
ATOM 2316 C CA . GLU A 1 297 ? 9.906 -22.797 -0.603 1 97.12 297 GLU A CA 1
ATOM 2317 C C . GLU A 1 297 ? 10.727 -23.672 -1.542 1 97.12 297 GLU A C 1
ATOM 2319 O O . GLU A 1 297 ? 10.219 -24.641 -2.098 1 97.12 297 GLU A O 1
ATOM 2324 N N . ASP A 1 298 ? 12.023 -23.359 -1.688 1 95 298 ASP A N 1
ATOM 2325 C CA . ASP A 1 298 ? 12.914 -24.141 -2.539 1 95 298 ASP A CA 1
ATOM 2326 C C . ASP A 1 298 ? 12.984 -25.594 -2.066 1 95 298 ASP A C 1
ATOM 2328 O O . ASP A 1 298 ? 12.883 -26.531 -2.873 1 95 298 ASP A O 1
ATOM 2332 N N . TYR A 1 299 ? 13.102 -25.688 -0.846 1 96.12 299 TYR A N 1
ATOM 2333 C CA . TYR A 1 299 ? 13.172 -27.016 -0.236 1 96.12 299 TYR A CA 1
ATOM 2334 C C . TYR A 1 299 ? 11.875 -27.781 -0.466 1 96.12 299 TYR A C 1
ATOM 2336 O O . TYR A 1 299 ? 11.906 -28.969 -0.796 1 96.12 299 TYR A O 1
ATOM 2344 N N . THR A 1 300 ? 10.773 -27.188 -0.323 1 97 300 THR A N 1
ATOM 2345 C CA . THR A 1 300 ? 9.461 -27.828 -0.466 1 97 300 THR A CA 1
ATOM 2346 C C . THR A 1 300 ? 9.203 -28.203 -1.921 1 97 300 THR A C 1
ATOM 2348 O O . THR A 1 300 ? 8.688 -29.281 -2.203 1 97 300 THR A O 1
ATOM 2351 N N . ILE A 1 301 ? 9.586 -27.344 -2.818 1 94.5 301 ILE A N 1
ATOM 2352 C CA . ILE A 1 301 ? 9.406 -27.609 -4.238 1 94.5 301 ILE A CA 1
ATOM 2353 C C . ILE A 1 301 ? 10.195 -28.859 -4.637 1 94.5 301 ILE A C 1
ATOM 2355 O O . ILE A 1 301 ? 9.688 -29.719 -5.348 1 94.5 301 ILE A O 1
ATOM 2359 N N . ALA A 1 302 ? 11.422 -28.969 -4.188 1 93.62 302 ALA A N 1
ATOM 2360 C CA . ALA A 1 302 ? 12.258 -30.125 -4.484 1 93.62 302 ALA A CA 1
ATOM 2361 C C . ALA A 1 302 ? 11.609 -31.406 -3.982 1 93.62 302 ALA A C 1
ATOM 2363 O O . ALA A 1 302 ? 11.625 -32.438 -4.672 1 93.62 302 ALA A O 1
ATOM 2364 N N . ALA A 1 303 ? 11.008 -31.312 -2.846 1 93.81 303 ALA A N 1
ATOM 2365 C CA . ALA A 1 303 ? 10.352 -32.5 -2.258 1 93.81 303 ALA A CA 1
ATOM 2366 C C . ALA A 1 303 ? 9.117 -32.875 -3.062 1 93.81 303 ALA A C 1
ATOM 2368 O O . ALA A 1 303 ? 8.891 -34.062 -3.312 1 93.81 303 ALA A O 1
ATOM 2369 N N . VAL A 1 304 ? 8.352 -31.938 -3.428 1 93.62 304 VAL A N 1
ATOM 2370 C CA . VAL A 1 304 ? 7.117 -32.188 -4.164 1 93.62 304 VAL A CA 1
ATOM 2371 C C . VAL A 1 304 ? 7.449 -32.781 -5.535 1 93.62 304 VAL A C 1
ATOM 2373 O O . VAL A 1 304 ? 6.746 -33.688 -6.023 1 93.62 304 VAL A O 1
ATOM 2376 N N . GLU A 1 305 ? 8.477 -32.281 -6.152 1 91.75 305 GLU A N 1
ATOM 2377 C CA . GLU A 1 305 ? 8.898 -32.781 -7.449 1 91.75 305 GLU A CA 1
ATOM 2378 C C . GLU A 1 305 ? 9.391 -34.219 -7.344 1 91.75 305 GLU A C 1
ATOM 2380 O O . GLU A 1 305 ? 9.117 -35.062 -8.219 1 91.75 305 GLU A O 1
ATOM 2385 N N . LYS A 1 306 ? 10.062 -34.531 -6.312 1 91.81 306 LYS A N 1
ATOM 2386 C CA . LYS A 1 306 ? 10.57 -35.875 -6.078 1 91.81 306 LYS A CA 1
ATOM 2387 C C . LYS A 1 306 ? 9.422 -36.875 -5.906 1 91.81 306 LYS A C 1
ATOM 2389 O O . LYS A 1 306 ? 9.516 -38 -6.348 1 91.81 306 LYS A O 1
ATOM 2394 N N . ASP A 1 307 ? 8.305 -36.406 -5.383 1 90.5 307 ASP A N 1
ATOM 2395 C CA . ASP A 1 307 ? 7.152 -37.25 -5.113 1 90.5 307 ASP A CA 1
ATOM 2396 C C . ASP A 1 307 ? 6.312 -37.438 -6.371 1 90.5 307 ASP A C 1
ATOM 2398 O O . ASP A 1 307 ? 5.352 -38.219 -6.367 1 90.5 307 ASP A O 1
ATOM 2402 N N . ARG A 1 308 ? 6.637 -36.812 -7.434 1 83.06 308 ARG A N 1
ATOM 2403 C CA . ARG A 1 308 ? 5.945 -36.906 -8.719 1 83.06 308 ARG A CA 1
ATOM 2404 C C . ARG A 1 308 ? 4.441 -36.719 -8.547 1 83.06 308 ARG A C 1
ATOM 2406 O O . ARG A 1 308 ? 3.656 -37.562 -9.031 1 83.06 308 ARG A O 1
ATOM 2413 N N . VAL A 1 309 ? 4.113 -35.719 -7.875 1 83 309 VAL A N 1
ATOM 2414 C CA . VAL A 1 309 ? 2.701 -35.438 -7.629 1 83 309 VAL A CA 1
ATOM 2415 C C . VAL A 1 309 ? 2.012 -35.031 -8.93 1 83 309 VAL A C 1
ATOM 2417 O O . VAL A 1 309 ? 2.594 -34.344 -9.758 1 83 309 VAL A O 1
ATOM 2420 N N . ARG A 1 310 ? 0.808 -35.562 -9.211 1 79.56 310 ARG A N 1
ATOM 2421 C CA . ARG A 1 310 ? 0.048 -35.312 -10.43 1 79.56 310 ARG A CA 1
ATOM 2422 C C . ARG A 1 310 ? -0.308 -33.844 -10.547 1 79.56 310 ARG A C 1
ATOM 2424 O O . ARG A 1 310 ? -0.203 -33.25 -11.625 1 79.56 310 ARG A O 1
ATOM 2431 N N . ASP A 1 311 ? -0.656 -33.188 -9.477 1 86.69 311 ASP A N 1
ATOM 2432 C CA . ASP A 1 311 ? -1.107 -31.797 -9.477 1 86.69 311 ASP A CA 1
ATOM 2433 C C . ASP A 1 311 ? 0.03 -30.844 -9.094 1 86.69 311 ASP A C 1
ATOM 2435 O O . ASP A 1 311 ? -0.176 -29.891 -8.344 1 86.69 311 ASP A O 1
ATOM 2439 N N . LEU A 1 312 ? 1.186 -31.125 -9.648 1 88.31 312 LEU A N 1
ATOM 2440 C CA . LEU A 1 312 ? 2.396 -30.391 -9.297 1 88.31 312 LEU A CA 1
ATOM 2441 C C . LEU A 1 312 ? 2.207 -28.891 -9.508 1 88.31 312 LEU A C 1
ATOM 2443 O O . LEU A 1 312 ? 2.619 -28.094 -8.672 1 88.31 312 LEU A O 1
ATOM 2447 N N . ALA A 1 313 ? 1.574 -28.484 -10.594 1 87 313 ALA A N 1
ATOM 2448 C CA . ALA A 1 313 ? 1.38 -27.062 -10.906 1 87 313 ALA A CA 1
ATOM 2449 C C . ALA A 1 313 ? 0.533 -26.375 -9.836 1 87 313 ALA A C 1
ATOM 2451 O O . ALA A 1 313 ? 0.873 -25.281 -9.375 1 87 313 ALA A O 1
ATOM 2452 N N . SER A 1 314 ? -0.537 -27.031 -9.422 1 90.19 314 SER A N 1
ATOM 2453 C CA . SER A 1 314 ? -1.425 -26.469 -8.406 1 90.19 314 SER A CA 1
ATOM 2454 C C . SER A 1 314 ? -0.711 -26.328 -7.066 1 90.19 314 SER A C 1
ATOM 2456 O O . SER A 1 314 ? -0.915 -25.359 -6.352 1 90.19 314 SER A O 1
ATOM 2458 N N . ILE A 1 315 ? 0.102 -27.266 -6.812 1 93.19 315 ILE A N 1
ATOM 2459 C CA . ILE A 1 315 ? 0.828 -27.25 -5.547 1 93.19 315 ILE A CA 1
ATOM 2460 C C . ILE A 1 315 ? 1.858 -26.125 -5.562 1 93.19 315 ILE A C 1
ATOM 2462 O O . ILE A 1 315 ? 1.989 -25.375 -4.59 1 93.19 315 ILE A O 1
ATOM 2466 N N . LYS A 1 316 ? 2.57 -25.984 -6.637 1 92.62 316 LYS A N 1
ATOM 2467 C CA . LYS A 1 316 ? 3.547 -24.906 -6.746 1 92.62 316 LYS A CA 1
ATOM 2468 C C . LYS A 1 316 ? 2.873 -23.547 -6.633 1 92.62 316 LYS A C 1
ATOM 2470 O O . LYS A 1 316 ? 3.428 -22.625 -6.031 1 92.62 316 LYS A O 1
ATOM 2475 N N . LEU A 1 317 ? 1.708 -23.438 -7.195 1 93.56 317 LEU A N 1
ATOM 2476 C CA . LEU A 1 317 ? 0.957 -22.188 -7.113 1 93.56 317 LEU A CA 1
ATOM 2477 C C . LEU A 1 317 ? 0.532 -21.906 -5.676 1 93.56 317 LEU A C 1
ATOM 2479 O O . LEU A 1 317 ? 0.555 -20.75 -5.23 1 93.56 317 LEU A O 1
ATOM 2483 N N . ALA A 1 318 ? 0.16 -22.922 -4.988 1 95.62 318 ALA A N 1
ATOM 2484 C CA . ALA A 1 318 ? -0.187 -22.766 -3.578 1 95.62 318 ALA A CA 1
ATOM 2485 C C . ALA A 1 318 ? 1.027 -22.328 -2.76 1 95.62 318 ALA A C 1
ATOM 2487 O O . ALA A 1 318 ? 0.914 -21.484 -1.866 1 95.62 318 ALA A O 1
ATOM 2488 N N . LEU A 1 319 ? 2.178 -22.938 -3.08 1 96.94 319 LEU A N 1
ATOM 2489 C CA . LEU A 1 319 ? 3.414 -22.578 -2.398 1 96.94 319 LEU A CA 1
ATOM 2490 C C . LEU A 1 319 ? 3.736 -21.094 -2.627 1 96.94 319 LEU A C 1
ATOM 2492 O O . LEU A 1 319 ? 4.195 -20.406 -1.712 1 96.94 319 LEU A O 1
ATOM 2496 N N . GLU A 1 320 ? 3.463 -20.641 -3.764 1 95.19 320 GLU A N 1
ATOM 2497 C CA . GLU A 1 320 ? 3.674 -19.219 -4.062 1 95.19 320 GLU A CA 1
ATOM 2498 C C . GLU A 1 320 ? 2.758 -18.344 -3.219 1 95.19 320 GLU A C 1
ATOM 2500 O O . GLU A 1 320 ? 3.18 -17.297 -2.725 1 95.19 320 GLU A O 1
ATOM 2505 N N . ASP A 1 321 ? 1.549 -18.734 -3.105 1 97.19 321 ASP A N 1
ATOM 2506 C CA . ASP A 1 321 ? 0.619 -17.984 -2.275 1 97.19 321 ASP A CA 1
ATOM 2507 C C . ASP A 1 321 ? 1.104 -17.906 -0.828 1 97.19 321 ASP A C 1
ATOM 2509 O O . ASP A 1 321 ? 0.997 -16.875 -0.179 1 97.19 321 ASP A O 1
ATOM 2513 N N . ILE A 1 322 ? 1.621 -19.016 -0.371 1 98.56 322 ILE A N 1
ATOM 2514 C CA . ILE A 1 322 ? 2.137 -19.047 0.994 1 98.56 322 ILE A CA 1
ATOM 2515 C C . ILE A 1 322 ? 3.334 -18.109 1.117 1 98.56 322 ILE A C 1
ATOM 2517 O O . ILE A 1 322 ? 3.43 -17.344 2.074 1 98.56 322 ILE A O 1
ATOM 2521 N N . ARG A 1 323 ? 4.211 -18.172 0.169 1 97.94 323 ARG A N 1
ATOM 2522 C CA . ARG A 1 323 ? 5.367 -17.281 0.155 1 97.94 323 ARG A CA 1
ATOM 2523 C C . ARG A 1 323 ? 4.938 -15.82 0.166 1 97.94 323 ARG A C 1
ATOM 2525 O O . ARG A 1 323 ? 5.52 -15 0.877 1 97.94 323 ARG A O 1
ATOM 2532 N N . ARG A 1 324 ? 3.92 -15.547 -0.531 1 96.75 324 ARG A N 1
ATOM 2533 C CA . ARG A 1 324 ? 3.43 -14.172 -0.607 1 96.75 324 ARG A CA 1
ATOM 2534 C C . ARG A 1 324 ? 2.904 -13.703 0.745 1 96.75 324 ARG A C 1
ATOM 2536 O O . ARG A 1 324 ? 3.045 -12.531 1.097 1 96.75 324 ARG A O 1
ATOM 2543 N N . THR A 1 325 ? 2.285 -14.57 1.459 1 98.44 325 THR A N 1
ATOM 2544 C CA . THR A 1 325 ? 1.843 -14.219 2.805 1 98.44 325 THR A CA 1
ATOM 2545 C C . THR A 1 325 ? 3.014 -13.727 3.648 1 98.44 325 THR A C 1
ATOM 2547 O O . THR A 1 325 ? 2.912 -12.695 4.32 1 98.44 325 THR A O 1
ATOM 2550 N N . ALA A 1 326 ? 4.098 -14.406 3.559 1 98.69 326 ALA A N 1
ATOM 2551 C CA . ALA A 1 326 ? 5.285 -14 4.305 1 98.69 326 ALA A CA 1
ATOM 2552 C C . ALA A 1 326 ? 5.84 -12.68 3.783 1 98.69 326 ALA A C 1
ATOM 2554 O O . ALA A 1 326 ? 6.316 -11.852 4.562 1 98.69 326 ALA A O 1
ATOM 2555 N N . GLU A 1 327 ? 5.766 -12.492 2.514 1 97.06 327 GLU A N 1
ATOM 2556 C CA . GLU A 1 327 ? 6.25 -11.25 1.922 1 97.06 327 GLU A CA 1
ATOM 2557 C C . GLU A 1 327 ? 5.402 -10.062 2.365 1 97.06 327 GLU A C 1
ATOM 2559 O O . GLU A 1 327 ? 5.934 -8.984 2.643 1 97.06 327 GLU A O 1
ATOM 2564 N N . TYR A 1 328 ? 4.125 -10.281 2.418 1 98.06 328 TYR A N 1
ATOM 2565 C CA . TYR A 1 328 ? 3.252 -9.211 2.881 1 98.06 328 TYR A CA 1
ATOM 2566 C C . TYR A 1 328 ? 3.479 -8.922 4.359 1 98.06 328 TYR A C 1
ATOM 2568 O O . TYR A 1 328 ? 3.363 -7.773 4.797 1 98.06 328 TYR A O 1
ATOM 2576 N N . ALA A 1 329 ? 3.783 -9.977 5.102 1 98.69 329 ALA A N 1
ATOM 2577 C CA . ALA A 1 329 ? 4.176 -9.766 6.492 1 98.69 329 ALA A CA 1
ATOM 2578 C C . ALA A 1 329 ? 5.418 -8.891 6.582 1 98.69 329 ALA A C 1
ATOM 2580 O O . ALA A 1 329 ? 5.492 -8 7.434 1 98.69 329 ALA A O 1
ATOM 2581 N N . SER A 1 330 ? 6.328 -9.125 5.703 1 98.25 330 SER A N 1
ATOM 2582 C CA . SER A 1 330 ? 7.535 -8.305 5.668 1 98.25 330 SER A CA 1
ATOM 2583 C C . SER A 1 330 ? 7.211 -6.848 5.367 1 98.25 330 SER A C 1
ATOM 2585 O O . SER A 1 330 ? 7.828 -5.938 5.926 1 98.25 330 SER A O 1
ATOM 2587 N N . ASP A 1 331 ? 6.273 -6.582 4.523 1 97.44 331 ASP A N 1
ATOM 2588 C CA . ASP A 1 331 ? 5.848 -5.223 4.207 1 97.44 331 ASP A CA 1
ATOM 2589 C C . ASP A 1 331 ? 5.301 -4.52 5.445 1 97.44 331 ASP A C 1
ATOM 2591 O O . ASP A 1 331 ? 5.59 -3.344 5.676 1 97.44 331 ASP A O 1
ATOM 2595 N N . ILE A 1 332 ? 4.504 -5.273 6.152 1 98.56 332 ILE A N 1
ATOM 2596 C CA . ILE A 1 332 ? 3.924 -4.715 7.367 1 98.56 332 ILE A CA 1
ATOM 2597 C C . ILE A 1 332 ? 5.035 -4.379 8.359 1 98.56 332 ILE A C 1
ATOM 2599 O O . ILE A 1 332 ? 5.035 -3.303 8.961 1 98.56 332 ILE A O 1
ATOM 2603 N N . ALA A 1 333 ? 5.957 -5.293 8.5 1 98.75 333 ALA A N 1
ATOM 2604 C CA . ALA A 1 333 ? 7.066 -5.086 9.422 1 98.75 333 ALA A CA 1
ATOM 2605 C C . ALA A 1 333 ? 7.906 -3.881 9.016 1 98.75 333 ALA A C 1
ATOM 2607 O O . ALA A 1 333 ? 8.312 -3.084 9.867 1 98.75 333 ALA A O 1
ATOM 2608 N N . GLU A 1 334 ? 8.141 -3.707 7.797 1 97.69 334 GLU A N 1
ATOM 2609 C CA . GLU A 1 334 ? 8.891 -2.557 7.305 1 97.69 334 GLU A CA 1
ATOM 2610 C C . GLU A 1 334 ? 8.141 -1.253 7.57 1 97.69 334 GLU A C 1
ATOM 2612 O O . GLU A 1 334 ? 8.75 -0.246 7.941 1 97.69 334 GLU A O 1
ATOM 2617 N N . ALA A 1 335 ? 6.879 -1.301 7.352 1 96.94 335 ALA A N 1
ATOM 2618 C CA . ALA A 1 335 ? 6.062 -0.13 7.664 1 96.94 335 ALA A CA 1
ATOM 2619 C C . ALA A 1 335 ? 6.164 0.229 9.141 1 96.94 335 ALA A C 1
ATOM 2621 O O . ALA A 1 335 ? 6.27 1.406 9.5 1 96.94 335 ALA A O 1
ATOM 2622 N N . ALA A 1 336 ? 6.129 -0.821 9.953 1 97.69 336 ALA A N 1
ATOM 2623 C CA . ALA A 1 336 ? 6.258 -0.605 11.398 1 97.69 336 ALA A CA 1
ATOM 2624 C C . ALA A 1 336 ? 7.609 0.02 11.734 1 97.69 336 ALA A C 1
ATOM 2626 O O . ALA A 1 336 ? 7.684 0.932 12.562 1 97.69 336 ALA A O 1
ATOM 2627 N N . MET A 1 337 ? 8.656 -0.421 11.094 1 97.5 337 MET A N 1
ATOM 2628 C CA . MET A 1 337 ? 9.984 0.135 11.328 1 97.5 337 MET A CA 1
ATOM 2629 C C . MET A 1 337 ? 10.023 1.616 10.969 1 97.5 337 MET A C 1
ATOM 2631 O O . MET A 1 337 ? 10.547 2.43 11.734 1 97.5 337 MET A O 1
ATOM 2635 N N . ASN A 1 338 ? 9.469 1.942 9.875 1 93.56 338 ASN A N 1
ATOM 2636 C CA . ASN A 1 338 ? 9.5 3.316 9.391 1 93.56 338 ASN A CA 1
ATOM 2637 C C . ASN A 1 338 ? 8.781 4.266 10.344 1 93.56 338 ASN A C 1
ATOM 2639 O O . ASN A 1 338 ? 9.227 5.398 10.555 1 93.56 338 ASN A O 1
ATOM 2643 N N . GLU A 1 339 ? 7.777 3.789 10.93 1 92.06 339 GLU A N 1
ATOM 2644 C CA . GLU A 1 339 ? 6.977 4.668 11.773 1 92.06 339 GLU A CA 1
ATOM 2645 C C . GLU A 1 339 ? 7.555 4.742 13.188 1 92.06 339 GLU A C 1
ATOM 2647 O O . GLU A 1 339 ? 7.203 5.637 13.961 1 92.06 339 GLU A O 1
ATOM 2652 N N . THR A 1 340 ? 8.492 3.781 13.516 1 94.62 340 THR A N 1
ATOM 2653 C CA . THR A 1 340 ? 8.914 3.707 14.914 1 94.62 340 THR A CA 1
ATOM 2654 C C . THR A 1 340 ? 10.414 3.961 15.039 1 94.62 340 THR A C 1
ATOM 2656 O O . THR A 1 340 ? 10.992 3.783 16.109 1 94.62 340 THR A O 1
ATOM 2659 N N . ILE A 1 341 ? 11.039 4.328 13.984 1 95.5 341 ILE A N 1
ATOM 2660 C CA . ILE A 1 341 ? 12.492 4.504 13.969 1 95.5 341 ILE A CA 1
ATOM 2661 C C . ILE A 1 341 ? 12.891 5.531 15.023 1 95.5 341 ILE A C 1
ATOM 2663 O O . ILE A 1 341 ? 13.938 5.398 15.664 1 95.5 341 ILE A O 1
ATOM 2667 N N . ASP A 1 342 ? 12.031 6.531 15.289 1 90.12 342 ASP A N 1
ATOM 2668 C CA . ASP A 1 342 ? 12.32 7.602 16.234 1 90.12 342 ASP A CA 1
ATOM 2669 C C . ASP A 1 342 ? 12.477 7.059 17.656 1 90.12 342 ASP A C 1
ATOM 2671 O O . ASP A 1 342 ? 13.078 7.711 18.516 1 90.12 342 ASP A O 1
ATOM 2675 N N . GLU A 1 343 ? 11.969 5.914 17.844 1 89.69 343 GLU A N 1
ATOM 2676 C CA . GLU A 1 343 ? 12 5.332 19.188 1 89.69 343 GLU A CA 1
ATOM 2677 C C . GLU A 1 343 ? 13.359 4.711 19.484 1 89.69 343 GLU A C 1
ATOM 2679 O O . GLU A 1 343 ? 13.672 4.418 20.641 1 89.69 343 GLU A O 1
ATOM 2684 N N . VAL A 1 344 ? 14.195 4.559 18.438 1 93.06 344 VAL A N 1
ATOM 2685 C CA . VAL A 1 344 ? 15.43 3.807 18.672 1 93.06 344 VAL A CA 1
ATOM 2686 C C . VAL A 1 344 ? 16.625 4.641 18.234 1 93.06 344 VAL A C 1
ATOM 2688 O O . VAL A 1 344 ? 17.734 4.109 18.062 1 93.06 344 VAL A O 1
ATOM 2691 N N . ILE A 1 345 ? 16.375 5.922 17.953 1 93.81 345 ILE A N 1
ATOM 2692 C CA . ILE A 1 345 ? 17.469 6.816 17.578 1 93.81 345 ILE A CA 1
ATOM 2693 C C . ILE A 1 345 ? 17.484 8.031 18.5 1 93.81 345 ILE A C 1
ATOM 2695 O O . ILE A 1 345 ? 16.531 8.258 19.25 1 93.81 345 ILE A O 1
ATOM 2699 N N . GLU A 1 346 ? 18.578 8.812 18.438 1 90.75 346 GLU A N 1
ATOM 2700 C CA . GLU A 1 346 ? 18.719 10.062 19.188 1 90.75 346 GLU A CA 1
ATOM 2701 C C . GLU A 1 346 ? 18.625 11.273 18.266 1 90.75 346 GLU A C 1
ATOM 2703 O O . GLU A 1 346 ? 19.422 11.422 17.344 1 90.75 346 GLU A O 1
ATOM 2708 N N . LYS A 1 347 ? 17.719 12.18 18.562 1 85.38 347 LYS A N 1
ATOM 2709 C CA . LYS A 1 347 ? 17.531 13.375 17.75 1 85.38 347 LYS A CA 1
ATOM 2710 C C . LYS A 1 347 ? 18.422 14.516 18.25 1 85.38 347 LYS A C 1
ATOM 2712 O O . LYS A 1 347 ? 18.625 14.672 19.453 1 85.38 347 LYS A O 1
ATOM 2717 N N . HIS A 1 348 ? 19 15.25 17.297 1 78.75 348 HIS A N 1
ATOM 2718 C CA . HIS A 1 348 ? 19.844 16.375 17.656 1 78.75 348 HIS A CA 1
ATOM 2719 C C . HIS A 1 348 ? 19.125 17.703 17.438 1 78.75 348 HIS A C 1
ATOM 2721 O O . HIS A 1 348 ? 18.531 17.938 16.375 1 78.75 348 HIS A O 1
ATOM 2727 N N . ASN A 1 349 ? 18.328 18.219 18.359 1 56.72 349 ASN A N 1
ATOM 2728 C CA . ASN A 1 349 ? 17.641 19.5 18.25 1 56.72 349 ASN A CA 1
ATOM 2729 C C . ASN A 1 349 ? 18.609 20.641 17.984 1 56.72 349 ASN A C 1
ATOM 2731 O O . ASN A 1 349 ? 19.641 20.75 18.656 1 56.72 349 ASN A O 1
ATOM 2735 N N . SER A 1 350 ? 18.859 21.031 16.844 1 48.16 350 SER A N 1
ATOM 2736 C CA . SER A 1 350 ? 19.672 22.25 16.719 1 48.16 350 SER A CA 1
ATOM 2737 C C . SER A 1 350 ? 19.172 23.359 17.625 1 48.16 350 SER A C 1
ATOM 2739 O O . SER A 1 350 ? 18.078 23.891 17.422 1 48.16 350 SER A O 1
ATOM 2741 N N . SER A 1 351 ? 19.297 23.266 18.938 1 41.09 351 SER A N 1
ATOM 2742 C CA . SER A 1 351 ? 19.094 24.484 19.719 1 41.09 351 SER A CA 1
ATOM 2743 C C . SER A 1 351 ? 19.828 25.656 19.094 1 41.09 351 SER A C 1
ATOM 2745 O O . SER A 1 351 ? 20.938 25.516 18.578 1 41.09 351 SER A O 1
ATOM 2747 N N . PRO A 1 352 ? 19.156 26.75 18.719 1 37.03 352 PRO A N 1
ATOM 2748 C CA . PRO A 1 352 ? 19.922 27.938 18.359 1 37.03 352 PRO A CA 1
ATOM 2749 C C . PRO A 1 352 ? 21.125 28.172 19.266 1 37.03 352 PRO A C 1
ATOM 2751 O O . PRO A 1 352 ? 21.031 28.031 20.484 1 37.03 352 PRO A O 1
ATOM 2754 N N . SER A 1 353 ? 22.266 27.703 18.953 1 34.59 353 SER A N 1
ATOM 2755 C CA . SER A 1 353 ? 23.438 28.141 19.688 1 34.59 353 SER A CA 1
ATOM 2756 C C . SER A 1 353 ? 23.328 29.594 20.109 1 34.59 353 SER A C 1
ATOM 2758 O O . SER A 1 353 ? 23 30.453 19.297 1 34.59 353 SER A O 1
ATOM 2760 N N . SER A 1 354 ? 23.031 29.906 21.359 1 33.47 354 SER A N 1
ATOM 2761 C CA . SER A 1 354 ? 23.328 31.188 22 1 33.47 354 SER A CA 1
ATOM 2762 C C . SER A 1 354 ? 24.656 31.75 21.531 1 33.47 354 SER A C 1
ATOM 2764 O O . SER A 1 354 ? 25.719 31.172 21.812 1 33.47 354 SER A O 1
ATOM 2766 N N . ARG A 1 355 ? 24.828 32.344 20.328 1 34.25 355 ARG A N 1
ATOM 2767 C CA . ARG A 1 355 ? 25.984 33.219 20.172 1 34.25 355 ARG A CA 1
ATOM 2768 C C . ARG A 1 355 ? 26.219 34.062 21.438 1 34.25 355 ARG A C 1
ATOM 2770 O O . ARG A 1 355 ? 25.344 34.781 21.891 1 34.25 355 ARG A O 1
ATOM 2777 N N . GLY A 1 356 ? 27.031 33.594 22.422 1 26.98 356 GLY A N 1
ATOM 2778 C CA . GLY A 1 356 ? 27.594 34.375 23.516 1 26.98 356 GLY A CA 1
ATOM 2779 C C . GLY A 1 356 ? 28 35.781 23.109 1 26.98 356 GLY A C 1
ATOM 2780 O O . GLY A 1 356 ? 28.406 36 21.969 1 26.98 356 GLY A O 1
ATOM 2781 N N . LYS A 1 357 ? 27.547 36.812 23.922 1 33.91 357 LYS A N 1
ATOM 2782 C CA . LYS A 1 357 ? 28.031 38.156 24.188 1 33.91 357 LYS A CA 1
ATOM 2783 C C . LYS A 1 357 ? 29.562 38.188 24.312 1 33.91 357 LYS A C 1
ATOM 2785 O O . LYS A 1 357 ? 30.109 37.844 25.359 1 33.91 357 LYS A O 1
ATOM 2790 N N . GLN A 1 358 ? 30.516 37.594 23.453 1 23.84 358 GLN A N 1
ATOM 2791 C CA . GLN A 1 358 ? 31.688 38.469 23.578 1 23.84 358 GLN A CA 1
ATOM 2792 C C . GLN A 1 358 ? 31.547 39.719 22.719 1 23.84 358 GLN A C 1
ATOM 2794 O O . GLN A 1 358 ? 31.031 39.656 21.594 1 23.84 358 GLN A O 1
ATOM 2799 N N . MET B 1 1 ? 9.25 12.086 32.438 1 20.52 1 MET B N 1
ATOM 2800 C CA . MET B 1 1 ? 8.977 13.477 32.094 1 20.52 1 MET B CA 1
ATOM 2801 C C . MET B 1 1 ? 7.855 13.562 31.062 1 20.52 1 MET B C 1
ATOM 2803 O O . MET B 1 1 ? 7.844 12.797 30.094 1 20.52 1 MET B O 1
ATOM 2807 N N . ARG B 1 2 ? 6.656 14.047 31.484 1 28.44 2 ARG B N 1
ATOM 2808 C CA . ARG B 1 2 ? 5.305 14.188 30.953 1 28.44 2 ARG B CA 1
ATOM 2809 C C . ARG B 1 2 ? 5.328 14.852 29.578 1 28.44 2 ARG B C 1
ATOM 2811 O O . ARG B 1 2 ? 5.719 16.016 29.453 1 28.44 2 ARG B O 1
ATOM 2818 N N . THR B 1 3 ? 5.586 14.227 28.469 1 30.17 3 THR B N 1
ATOM 2819 C CA . THR B 1 3 ? 5.691 14.445 27.031 1 30.17 3 THR B CA 1
ATOM 2820 C C . THR B 1 3 ? 4.621 15.422 26.562 1 30.17 3 THR B C 1
ATOM 2822 O O . THR B 1 3 ? 3.629 15.648 27.25 1 30.17 3 THR B O 1
ATOM 2825 N N . GLY B 1 4 ? 4.777 16.094 25.328 1 34.53 4 GLY B N 1
ATOM 2826 C CA . GLY B 1 4 ? 4.141 17.312 24.828 1 34.53 4 GLY B CA 1
ATOM 2827 C C . GLY B 1 4 ? 2.633 17.312 25.016 1 34.53 4 GLY B C 1
ATOM 2828 O O . GLY B 1 4 ? 1.95 16.406 24.531 1 34.53 4 GLY B O 1
ATOM 2829 N N . SER B 1 5 ? 2.07 17.703 26.047 1 37.44 5 SER B N 1
ATOM 2830 C CA . SER B 1 5 ? 0.687 17.969 26.438 1 37.44 5 SER B CA 1
ATOM 2831 C C . SER B 1 5 ? -0.097 18.594 25.281 1 37.44 5 SER B C 1
ATOM 2833 O O . SER B 1 5 ? 0.314 19.609 24.719 1 37.44 5 SER B O 1
ATOM 2835 N N . ASP B 1 6 ? -0.829 17.828 24.469 1 48.59 6 ASP B N 1
ATOM 2836 C CA . ASP B 1 6 ? -1.88 18.078 23.484 1 48.59 6 ASP B CA 1
ATOM 2837 C C . ASP B 1 6 ? -2.768 19.25 23.922 1 48.59 6 ASP B C 1
ATOM 2839 O O . ASP B 1 6 ? -3.748 19.047 24.641 1 48.59 6 ASP B O 1
ATOM 2843 N N . TYR B 1 7 ? -2.291 20.438 24.078 1 55.62 7 TYR B N 1
ATOM 2844 C CA . TYR B 1 7 ? -3.105 21.531 24.609 1 55.62 7 TYR B CA 1
ATOM 2845 C C . TYR B 1 7 ? -4.051 22.062 23.547 1 55.62 7 TYR B C 1
ATOM 2847 O O . TYR B 1 7 ? -3.652 22.266 22.391 1 55.62 7 TYR B O 1
ATOM 2855 N N . LYS B 1 8 ? -5.234 21.719 23.562 1 66.19 8 LYS B N 1
ATOM 2856 C CA . LYS B 1 8 ? -6.371 22.359 22.906 1 66.19 8 LYS B CA 1
ATOM 2857 C C . LYS B 1 8 ? -7.004 23.422 23.797 1 66.19 8 LYS B C 1
ATOM 2859 O O . LYS B 1 8 ? -7.258 23.172 24.984 1 66.19 8 LYS B O 1
ATOM 2864 N N . GLU B 1 9 ? -6.902 24.703 23.359 1 76.88 9 GLU B N 1
ATOM 2865 C CA . GLU B 1 9 ? -7.543 25.781 24.109 1 76.88 9 GLU B CA 1
ATOM 2866 C C . GLU B 1 9 ? -8.531 26.547 23.234 1 76.88 9 GLU B C 1
ATOM 2868 O O . GLU B 1 9 ? -8.375 26.594 22.016 1 76.88 9 GLU B O 1
ATOM 2873 N N . VAL B 1 10 ? -9.555 26.875 23.719 1 76.94 10 VAL B N 1
ATOM 2874 C CA . VAL B 1 10 ? -10.516 27.734 23.016 1 76.94 10 VAL B CA 1
ATOM 2875 C C . VAL B 1 10 ? -10.234 29.203 23.328 1 76.94 10 VAL B C 1
ATOM 2877 O O . VAL B 1 10 ? -9.953 29.547 24.484 1 76.94 10 VAL B O 1
ATOM 2880 N N . ARG B 1 11 ? -10.117 29.906 22.312 1 80.62 11 ARG B N 1
ATOM 2881 C CA . ARG B 1 11 ? -9.906 31.328 22.469 1 80.62 11 ARG B CA 1
ATOM 2882 C C . ARG B 1 11 ? -10.938 32.125 21.672 1 80.62 11 ARG B C 1
ATOM 2884 O O . ARG B 1 11 ? -11.555 31.609 20.734 1 80.62 11 ARG B O 1
ATOM 2891 N N . LYS B 1 12 ? -11.148 33.312 22.094 1 78.38 12 LYS B N 1
ATOM 2892 C CA . LYS B 1 12 ? -12.078 34.219 21.391 1 78.38 12 LYS B CA 1
ATOM 2893 C C . LYS B 1 12 ? -11.336 35.156 20.453 1 78.38 12 LYS B C 1
ATOM 2895 O O . LYS B 1 12 ? -10.266 35.656 20.781 1 78.38 12 LYS B O 1
ATOM 2900 N N . VAL B 1 13 ? -11.867 35.156 19.312 1 85.44 13 VAL B N 1
ATOM 2901 C CA . VAL B 1 13 ? -11.375 36.156 18.375 1 85.44 13 VAL B CA 1
ATOM 2902 C C . VAL B 1 13 ? -11.719 37.562 18.875 1 85.44 13 VAL B C 1
ATOM 2904 O O . VAL B 1 13 ? -12.844 37.812 19.297 1 85.44 13 VAL B O 1
ATOM 2907 N N . GLN B 1 14 ? -10.734 38.344 18.906 1 81.5 14 GLN B N 1
ATOM 2908 C CA . GLN B 1 14 ? -10.953 39.688 19.375 1 81.5 14 GLN B CA 1
ATOM 2909 C C . GLN B 1 14 ? -10.75 40.719 18.266 1 81.5 14 GLN B C 1
ATOM 2911 O O . GLN B 1 14 ? -10.023 40.438 17.297 1 81.5 14 GLN B O 1
ATOM 2916 N N . PHE B 1 15 ? -11.547 41.625 18.297 1 80.69 15 PHE B N 1
ATOM 2917 C CA . PHE B 1 15 ? -11.438 42.75 17.359 1 80.69 15 PHE B CA 1
ATOM 2918 C C . PHE B 1 15 ? -10.703 43.906 18.016 1 80.69 15 PHE B C 1
ATOM 2920 O O . PHE B 1 15 ? -11.047 44.312 19.125 1 80.69 15 PHE B O 1
ATOM 2927 N N . THR B 1 16 ? -9.414 44.094 17.531 1 74.81 16 THR B N 1
ATOM 2928 C CA . THR B 1 16 ? -8.664 45.219 18.078 1 74.81 16 THR B CA 1
ATOM 2929 C C . THR B 1 16 ? -8.508 46.344 17.047 1 74.81 16 THR B C 1
ATOM 2931 O O . THR B 1 16 ? -8.289 46.062 15.859 1 74.81 16 THR B O 1
ATOM 2934 N N . GLY B 1 17 ? -8.523 47.656 17.562 1 65.12 17 GLY B N 1
ATOM 2935 C CA . GLY B 1 17 ? -8.359 48.844 16.734 1 65.12 17 GLY B CA 1
ATOM 2936 C C . GLY B 1 17 ? -9.484 49.031 15.727 1 65.12 17 GLY B C 1
ATOM 2937 O O . GLY B 1 17 ? -10.633 48.688 16 1 65.12 17 GLY B O 1
ATOM 2938 N N . ARG B 1 18 ? -9.203 49.594 14.484 1 63.03 18 ARG B N 1
ATOM 2939 C CA . ARG B 1 18 ? -10.195 50 13.492 1 63.03 18 ARG B CA 1
ATOM 2940 C C . ARG B 1 18 ? -10.398 48.906 12.461 1 63.03 18 ARG B C 1
ATOM 2942 O O . ARG B 1 18 ? -11.062 49.125 11.438 1 63.03 18 ARG B O 1
ATOM 2949 N N . SER B 1 19 ? -9.891 47.594 12.68 1 71.5 19 SER B N 1
ATOM 2950 C CA . SER B 1 19 ? -10.281 46.656 11.625 1 71.5 19 SER B CA 1
ATOM 2951 C C . SER B 1 19 ? -9.43 45.375 11.68 1 71.5 19 SER B C 1
ATOM 2953 O O . SER B 1 19 ? -9.273 44.688 10.664 1 71.5 19 SER B O 1
ATOM 2955 N N . THR B 1 20 ? -8.867 45.094 12.898 1 79.81 20 THR B N 1
ATOM 2956 C CA . THR B 1 20 ? -7.98 43.938 12.898 1 79.81 20 THR B CA 1
ATOM 2957 C C . THR B 1 20 ? -8.461 42.875 13.891 1 79.81 20 THR B C 1
ATOM 2959 O O . THR B 1 20 ? -8.789 43.219 15.031 1 79.81 20 THR B O 1
ATOM 2962 N N . TYR B 1 21 ? -8.688 41.719 13.383 1 86.81 21 TYR B N 1
ATOM 2963 C CA . TYR B 1 21 ? -9 40.594 14.227 1 86.81 21 TYR B CA 1
ATOM 2964 C C . TYR B 1 21 ? -7.727 39.969 14.797 1 86.81 21 TYR B C 1
ATOM 2966 O O . TYR B 1 21 ? -6.742 39.781 14.078 1 86.81 21 TYR B O 1
ATOM 2974 N N . VAL B 1 22 ? -7.715 39.875 16.078 1 87.12 22 VAL B N 1
ATOM 2975 C CA . VAL B 1 22 ? -6.523 39.312 16.719 1 87.12 22 VAL B CA 1
ATOM 2976 C C . VAL B 1 22 ? -6.91 38.094 17.562 1 87.12 22 VAL B C 1
ATOM 2978 O O . VAL B 1 22 ? -8.062 37.969 17.984 1 87.12 22 VAL B O 1
ATOM 2981 N N . LEU B 1 23 ? -5.988 37.219 17.703 1 86.94 23 LEU B N 1
ATOM 2982 C CA . LEU B 1 23 ? -6.129 36 18.5 1 86.94 23 LEU B CA 1
ATOM 2983 C C . LEU B 1 23 ? -4.984 35.875 19.516 1 86.94 23 LEU B C 1
ATOM 2985 O O . LEU B 1 23 ? -3.826 36.125 19.172 1 86.94 23 LEU B O 1
ATOM 2989 N N . SER B 1 24 ? -5.336 35.688 20.75 1 85.44 24 SER B N 1
ATOM 2990 C CA . SER B 1 24 ? -4.32 35.469 21.781 1 85.44 24 SER B CA 1
ATOM 2991 C C . SER B 1 24 ? -3.65 34.125 21.609 1 85.44 24 SER B C 1
ATOM 2993 O O . SER B 1 24 ? -4.324 33.094 21.391 1 85.44 24 SER B O 1
ATOM 2995 N N . LEU B 1 25 ? -2.395 34.125 21.656 1 86.94 25 LEU B N 1
ATOM 2996 C CA . LEU B 1 25 ? -1.622 32.875 21.5 1 86.94 25 LEU B CA 1
ATOM 2997 C C . LEU B 1 25 ? -1.349 32.25 22.859 1 86.94 25 LEU B C 1
ATOM 2999 O O . LEU B 1 25 ? -1.2 32.938 23.859 1 86.94 25 LEU B O 1
ATOM 3003 N N . PRO B 1 26 ? -1.345 30.969 22.938 1 85 26 PRO B N 1
ATOM 3004 C CA . PRO B 1 26 ? -1.008 30.297 24.203 1 85 26 PRO B CA 1
ATOM 3005 C C . PRO B 1 26 ? 0.398 30.641 24.688 1 85 26 PRO B C 1
ATOM 3007 O O . PRO B 1 26 ? 1.367 30.516 23.938 1 85 26 PRO B O 1
ATOM 3010 N N . LYS B 1 27 ? 0.471 30.984 25.969 1 82.5 27 LYS B N 1
ATOM 3011 C CA . LYS B 1 27 ? 1.75 31.375 26.547 1 82.5 27 LYS B CA 1
ATOM 3012 C C . LYS B 1 27 ? 2.758 30.234 26.484 1 82.5 27 LYS B C 1
ATOM 3014 O O . LYS B 1 27 ? 3.936 30.453 26.188 1 82.5 27 LYS B O 1
ATOM 3019 N N . LYS B 1 28 ? 2.285 29.094 26.781 1 83.56 28 LYS B N 1
ATOM 3020 C CA . LYS B 1 28 ? 3.166 27.938 26.766 1 83.56 28 LYS B CA 1
ATOM 3021 C C . LYS B 1 28 ? 3.799 27.734 25.391 1 83.56 28 LYS B C 1
ATOM 3023 O O . LYS B 1 28 ? 4.984 27.422 25.281 1 83.56 28 LYS B O 1
ATOM 3028 N N . TRP B 1 29 ? 3.035 27.938 24.328 1 82.56 29 TRP B N 1
ATOM 3029 C CA . TRP B 1 29 ? 3.549 27.812 22.969 1 82.56 29 TRP B CA 1
ATOM 3030 C C . TRP B 1 29 ? 4.582 28.891 22.656 1 82.56 29 TRP B C 1
ATOM 3032 O O . TRP B 1 29 ? 5.625 28.609 22.062 1 82.56 29 TRP B O 1
ATOM 3042 N N . ILE B 1 30 ? 4.348 30.062 23.156 1 81.69 30 ILE B N 1
ATOM 3043 C CA . ILE B 1 30 ? 5.258 31.188 22.938 1 81.69 30 ILE B CA 1
ATOM 3044 C C . ILE B 1 30 ? 6.598 30.906 23.625 1 81.69 30 ILE B C 1
ATOM 3046 O O . ILE B 1 30 ? 7.656 31.109 23.031 1 81.69 30 ILE B O 1
ATOM 3050 N N . GLU B 1 31 ? 6.453 30.391 24.766 1 81.56 31 GLU B N 1
ATOM 3051 C CA . GLU B 1 31 ? 7.656 30.078 25.531 1 81.56 31 GLU B CA 1
ATOM 3052 C C . GLU B 1 31 ? 8.438 28.938 24.891 1 81.56 31 GLU B C 1
ATOM 3054 O O . GLU B 1 31 ? 9.656 29.016 24.734 1 81.56 31 GLU B O 1
ATOM 3059 N N . GLU B 1 32 ? 7.676 27.938 24.484 1 78.12 32 GLU B N 1
ATOM 3060 C CA . GLU B 1 32 ? 8.32 26.734 23.938 1 78.12 32 GLU B CA 1
ATOM 3061 C C . GLU B 1 32 ? 8.93 27.031 22.562 1 78.12 32 GLU B C 1
ATOM 3063 O O . GLU B 1 32 ? 9.953 26.438 22.203 1 78.12 32 GLU B O 1
ATOM 3068 N N . MET B 1 33 ? 8.352 27.969 21.891 1 75.38 33 MET B N 1
ATOM 3069 C CA . MET B 1 33 ? 8.852 28.297 20.562 1 75.38 33 MET B CA 1
ATOM 3070 C C . MET B 1 33 ? 9.836 29.469 20.625 1 75.38 33 MET B C 1
ATOM 3072 O O . MET B 1 33 ? 10.375 29.891 19.594 1 75.38 33 MET B O 1
ATOM 3076 N N . HIS B 1 34 ? 10.102 29.969 21.875 1 76.75 34 HIS B N 1
ATOM 3077 C CA . HIS B 1 34 ? 11.008 31.094 22.125 1 76.75 34 HIS B CA 1
ATOM 3078 C C . HIS B 1 34 ? 10.641 32.312 21.281 1 76.75 34 HIS B C 1
ATOM 3080 O O . HIS B 1 34 ? 11.508 32.906 20.656 1 76.75 34 HIS B O 1
ATOM 3086 N N . LEU B 1 35 ? 9.445 32.469 21.188 1 79.75 35 LEU B N 1
ATOM 3087 C CA . LEU B 1 35 ? 8.953 33.625 20.453 1 79.75 35 LEU B CA 1
ATOM 3088 C C . LEU B 1 35 ? 8.906 34.875 21.344 1 79.75 35 LEU B C 1
ATOM 3090 O O . LEU B 1 35 ? 8.633 34.781 22.531 1 79.75 35 LEU B O 1
ATOM 3094 N N . HIS B 1 36 ? 9.383 35.906 20.781 1 80.81 36 HIS B N 1
ATOM 3095 C CA . HIS B 1 36 ? 9.289 37.188 21.422 1 80.81 36 HIS B CA 1
ATOM 3096 C C . HIS B 1 36 ? 8.438 38.156 20.609 1 80.81 36 HIS B C 1
ATOM 3098 O O . HIS B 1 36 ? 8.125 37.875 19.453 1 80.81 36 HIS B O 1
ATOM 3104 N N . ALA B 1 37 ? 8.062 39.188 21.359 1 80.12 37 ALA B N 1
ATOM 3105 C CA . ALA B 1 37 ? 7.336 40.219 20.641 1 80.12 37 ALA B CA 1
ATOM 3106 C C . ALA B 1 37 ? 8.148 40.75 19.469 1 80.12 37 ALA B C 1
ATOM 3108 O O . ALA B 1 37 ? 9.344 41.031 19.625 1 80.12 37 ALA B O 1
ATOM 3109 N N . GLY B 1 38 ? 7.52 40.812 18.312 1 80.5 38 GLY B N 1
ATOM 3110 C CA . GLY B 1 38 ? 8.211 41.281 17.109 1 80.5 38 GLY B CA 1
ATOM 3111 C C . GLY B 1 38 ? 8.625 40.125 16.188 1 80.5 38 GLY B C 1
ATOM 3112 O O . GLY B 1 38 ? 8.914 40.344 15.016 1 80.5 38 GLY B O 1
ATOM 3113 N N . ASP B 1 39 ? 8.586 38.906 16.859 1 79.5 39 ASP B N 1
ATOM 3114 C CA . ASP B 1 39 ? 8.953 37.781 16.031 1 79.5 39 ASP B CA 1
ATOM 3115 C C . ASP B 1 39 ? 7.895 37.5 14.961 1 79.5 39 ASP B C 1
ATOM 3117 O O . ASP B 1 39 ? 6.719 37.812 15.148 1 79.5 39 ASP B O 1
ATOM 3121 N N . GLN B 1 40 ? 8.414 37.062 13.883 1 79.69 40 GLN B N 1
ATOM 3122 C CA . GLN B 1 40 ? 7.508 36.812 12.766 1 79.69 40 GLN B CA 1
ATOM 3123 C C . GLN B 1 40 ? 7.043 35.344 12.734 1 79.69 40 GLN B C 1
ATOM 3125 O O . GLN B 1 40 ? 7.812 34.438 13.039 1 79.69 40 GLN B O 1
ATOM 3130 N N . VAL B 1 41 ? 5.707 35.219 12.586 1 80.88 41 VAL B N 1
ATOM 3131 C CA . VAL B 1 41 ? 5.117 33.906 12.375 1 80.88 41 VAL B CA 1
ATOM 3132 C C . VAL B 1 41 ? 4.438 33.844 11.008 1 80.88 41 VAL B C 1
ATOM 3134 O O . VAL B 1 41 ? 3.949 34.875 10.516 1 8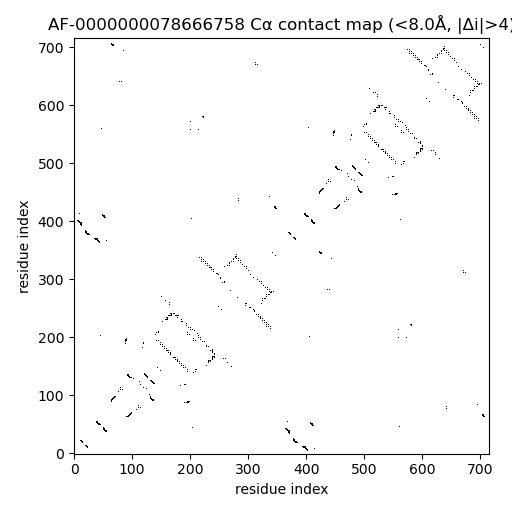0.88 41 VAL B O 1
ATOM 3137 N N . THR B 1 42 ? 4.633 32.719 10.367 1 78.62 42 THR B N 1
ATOM 3138 C CA . THR B 1 42 ? 3.914 32.5 9.125 1 78.62 42 THR B CA 1
ATOM 3139 C C . THR B 1 42 ? 2.529 31.906 9.391 1 78.62 42 THR B C 1
ATOM 3141 O O . THR B 1 42 ? 2.387 30.969 10.18 1 78.62 42 THR B O 1
ATOM 3144 N N . ILE B 1 43 ? 1.508 32.594 8.898 1 79.88 43 ILE B N 1
ATOM 3145 C CA . ILE B 1 43 ? 0.138 32.125 8.984 1 79.88 43 ILE B CA 1
ATOM 3146 C C . ILE B 1 43 ? -0.306 31.594 7.613 1 79.88 43 ILE B C 1
ATOM 3148 O O . ILE B 1 43 ? -0.119 32.281 6.598 1 79.88 43 ILE B O 1
ATOM 3152 N N . ALA B 1 44 ? -0.664 30.359 7.578 1 75.25 44 ALA B N 1
ATOM 3153 C CA . ALA B 1 44 ? -1.127 29.766 6.328 1 75.25 44 ALA B CA 1
ATOM 3154 C C . ALA B 1 44 ? -2.482 29.094 6.508 1 75.25 44 ALA B C 1
ATOM 3156 O O . ALA B 1 44 ? -2.742 28.469 7.543 1 75.25 44 ALA B O 1
ATOM 3157 N N . ARG B 1 45 ? -3.293 29.375 5.551 1 72.25 45 ARG B N 1
ATOM 3158 C CA . ARG B 1 45 ? -4.562 28.656 5.535 1 72.25 45 ARG B CA 1
ATOM 3159 C C . ARG B 1 45 ? -4.383 27.234 5.031 1 72.25 45 ARG B C 1
ATOM 3161 O O . ARG B 1 45 ? -3.768 27.016 3.982 1 72.25 45 ARG B O 1
ATOM 3168 N N . GLU B 1 46 ? -4.875 26.375 5.895 1 64.19 46 GLU B N 1
ATOM 3169 C CA . GLU B 1 46 ? -4.754 24.953 5.555 1 64.19 46 GLU B CA 1
ATOM 3170 C C . GLU B 1 46 ? -5.941 24.484 4.719 1 64.19 46 GLU B C 1
ATOM 3172 O O . GLU B 1 46 ? -6.906 25.234 4.527 1 64.19 46 GLU B O 1
ATOM 3177 N N . LEU B 1 47 ? -5.805 23.438 4.188 1 54.5 47 LEU B N 1
ATOM 3178 C CA . LEU B 1 47 ? -6.824 22.891 3.303 1 54.5 47 LEU B CA 1
ATOM 3179 C C . LEU B 1 47 ? -8.141 22.703 4.043 1 54.5 47 LEU B C 1
ATOM 3181 O O . LEU B 1 47 ? -9.219 22.781 3.436 1 54.5 47 LEU B O 1
ATOM 3185 N N . ASP B 1 48 ? -7.98 22.453 5.32 1 55.56 48 ASP B N 1
ATOM 3186 C CA . ASP B 1 48 ? -9.203 22.281 6.098 1 55.56 48 ASP B CA 1
ATOM 3187 C C . ASP B 1 48 ? -9.742 23.625 6.582 1 55.56 48 ASP B C 1
ATOM 3189 O O . ASP B 1 48 ? -10.602 23.688 7.461 1 55.56 48 ASP B O 1
ATOM 3193 N N . ASN B 1 49 ? -9.219 24.703 6.09 1 62.44 49 ASN B N 1
ATOM 3194 C CA . ASN B 1 49 ? -9.602 26.078 6.387 1 62.44 49 ASN B CA 1
ATOM 3195 C C . ASN B 1 49 ? -9.141 26.5 7.777 1 62.44 49 ASN B C 1
ATOM 3197 O O . ASN B 1 49 ? -9.547 27.547 8.273 1 62.44 49 ASN B O 1
ATOM 3201 N N . SER B 1 50 ? -8.391 25.578 8.312 1 73.44 50 SER B N 1
ATOM 3202 C CA . SER B 1 50 ? -7.746 26.031 9.547 1 73.44 50 SER B CA 1
ATOM 3203 C C . SER B 1 50 ? -6.535 26.906 9.242 1 73.44 50 SER B C 1
ATOM 3205 O O . SER B 1 50 ? -6.062 26.953 8.109 1 73.44 50 SER B O 1
ATOM 3207 N N . LEU B 1 51 ? -6.23 27.781 10.188 1 77.75 51 LEU B N 1
ATOM 3208 C CA . LEU B 1 51 ? -5.016 28.562 10.055 1 77.75 51 LEU B CA 1
ATOM 3209 C C . LEU B 1 51 ? -3.846 27.906 10.773 1 77.75 51 LEU B C 1
ATOM 3211 O O . LEU B 1 51 ? -4 27.422 11.891 1 77.75 51 LEU B O 1
ATOM 3215 N N . SER B 1 52 ? -2.822 27.703 10.023 1 77.31 52 SER B N 1
ATOM 3216 C CA . SER B 1 52 ? -1.58 27.234 10.633 1 77.31 52 SER B CA 1
ATOM 3217 C C . SER B 1 52 ? -0.637 28.391 10.922 1 77.31 52 SER B C 1
ATOM 3219 O O . SER B 1 52 ? -0.414 29.25 10.055 1 77.31 52 SER B O 1
ATOM 3221 N N . VAL B 1 53 ? -0.226 28.609 12.117 1 80.25 53 VAL B N 1
ATOM 3222 C CA . VAL B 1 53 ? 0.708 29.641 12.539 1 80.25 53 VAL B CA 1
ATOM 3223 C C . VAL B 1 53 ? 2.068 29.016 12.844 1 80.25 53 VAL B C 1
ATOM 3225 O O . VAL B 1 53 ? 2.182 28.156 13.719 1 80.25 53 VAL B O 1
ATOM 3228 N N . VAL B 1 54 ? 3.051 29.297 12.062 1 75 54 VAL B N 1
ATOM 3229 C CA . VAL B 1 54 ? 4.391 28.734 12.211 1 75 54 VAL B CA 1
ATOM 3230 C C . VAL B 1 54 ? 5.402 29.875 12.406 1 75 54 VAL B C 1
ATOM 3232 O O . VAL B 1 54 ? 5.395 30.859 11.664 1 75 54 VAL B O 1
ATOM 3235 N N . PRO B 1 55 ? 6.199 29.844 13.516 1 69.06 55 PRO B N 1
ATOM 3236 C CA . PRO B 1 55 ? 7.258 30.859 13.625 1 69.06 55 PRO B CA 1
ATOM 3237 C C . PRO B 1 55 ? 8.172 30.891 12.398 1 69.06 55 PRO B C 1
ATOM 3239 O O . PRO B 1 55 ? 8.547 29.844 11.883 1 69.06 55 PRO B O 1
ATOM 3242 N N . VAL B 1 56 ? 8.25 32.156 11.805 1 62.12 56 VAL B N 1
ATOM 3243 C CA . VAL B 1 56 ? 9.102 32.312 10.625 1 62.12 56 VAL B CA 1
ATOM 3244 C C . VAL B 1 56 ? 10.5 31.766 10.93 1 62.12 56 VAL B C 1
ATOM 3246 O O . VAL B 1 56 ? 11.125 31.141 10.07 1 62.12 56 VAL B O 1
ATOM 3249 N N . ALA B 1 57 ? 10.969 32.219 12.078 1 53.66 57 ALA B N 1
ATOM 3250 C CA . ALA B 1 57 ? 12.281 31.688 12.445 1 53.66 57 ALA B CA 1
ATOM 3251 C C . ALA B 1 57 ? 12.305 30.156 12.367 1 53.66 57 ALA B C 1
ATOM 3253 O O . ALA B 1 57 ? 13.344 29.562 12.078 1 53.66 57 ALA B O 1
ATOM 3254 N N . LEU B 1 58 ? 11.297 29.625 12.727 1 49.69 58 LEU B N 1
ATOM 3255 C CA . LEU B 1 58 ? 11.188 28.172 12.641 1 49.69 58 LEU B CA 1
ATOM 3256 C C . LEU B 1 58 ? 10.82 27.734 11.227 1 49.69 58 LEU B C 1
ATOM 3258 O O . LEU B 1 58 ? 11.055 26.594 10.844 1 49.69 58 LEU B O 1
ATOM 3262 N N . GLY B 1 59 ? 10.023 28.484 10.586 1 46.47 59 GLY B N 1
ATOM 3263 C CA . GLY B 1 59 ? 9.523 28.172 9.25 1 46.47 59 GLY B CA 1
ATOM 3264 C C . GLY B 1 59 ? 10.633 28.016 8.219 1 46.47 59 GLY B C 1
ATOM 3265 O O . GLY B 1 59 ? 10.453 27.344 7.207 1 46.47 59 GLY B O 1
ATOM 3266 N N . SER B 1 60 ? 11.406 29.172 8.109 1 38.97 60 SER B N 1
ATOM 3267 C CA . SER B 1 60 ? 12.523 29.047 7.176 1 38.97 60 SER B CA 1
ATOM 3268 C C . SER B 1 60 ? 13.328 27.781 7.461 1 38.97 60 SER B C 1
ATOM 3270 O O . SER B 1 60 ? 14.281 27.469 6.742 1 38.97 60 SER B O 1
ATOM 3272 N N . SER B 1 61 ? 13.578 27.609 8.672 1 39.06 61 SER B N 1
ATOM 3273 C CA . SER B 1 61 ? 14.766 26.797 8.953 1 39.06 61 SER B CA 1
ATOM 3274 C C . SER B 1 61 ? 14.633 25.406 8.352 1 39.06 61 SER B C 1
ATOM 3276 O O . SER B 1 61 ? 13.711 24.656 8.688 1 39.06 61 SER B O 1
ATOM 3278 N N . ASP B 1 62 ? 14.992 25.188 7.238 1 45.38 62 ASP B N 1
ATOM 3279 C CA . ASP B 1 62 ? 15.906 24.219 6.637 1 45.38 62 ASP B CA 1
ATOM 3280 C C . ASP B 1 62 ? 16.594 23.375 7.711 1 45.38 62 ASP B C 1
ATOM 3282 O O . ASP B 1 62 ? 17.781 23.062 7.594 1 45.38 62 ASP B O 1
ATOM 3286 N N . SER B 1 63 ? 16.25 23.625 8.914 1 52.09 63 SER B N 1
ATOM 3287 C CA . SER B 1 63 ? 17.094 22.906 9.867 1 52.09 63 SER B CA 1
ATOM 3288 C C . SER B 1 63 ? 17.156 21.422 9.547 1 52.09 63 SER B C 1
ATOM 3290 O O . SER B 1 63 ? 16.125 20.781 9.352 1 52.09 63 SER B O 1
ATOM 3292 N N . LEU B 1 64 ? 18.297 21.094 9.07 1 61.19 64 LEU B N 1
ATOM 3293 C CA . LEU B 1 64 ? 18.656 19.703 8.812 1 61.19 64 LEU B CA 1
ATOM 3294 C C . LEU B 1 64 ? 18.234 18.812 9.977 1 61.19 64 LEU B C 1
ATOM 3296 O O . LEU B 1 64 ? 18.594 19.078 11.133 1 61.19 64 LEU B O 1
ATOM 3300 N N . SER B 1 65 ? 17.141 18.156 9.883 1 81.38 65 SER B N 1
ATOM 3301 C CA . SER B 1 65 ? 16.844 17.109 10.852 1 81.38 65 SER B CA 1
ATOM 3302 C C . SER B 1 65 ? 17.984 16.109 10.969 1 81.38 65 SER B C 1
ATOM 3304 O O . SER B 1 65 ? 18.406 15.523 9.969 1 81.38 65 SER B O 1
ATOM 3306 N N . GLU B 1 66 ? 18.625 16.141 12.203 1 90.94 66 GLU B N 1
ATOM 3307 C CA . GLU B 1 66 ? 19.781 15.273 12.453 1 90.94 66 GLU B CA 1
ATOM 3308 C C . GLU B 1 66 ? 19.484 14.266 13.562 1 90.94 66 GLU B C 1
ATOM 3310 O O . GLU B 1 66 ? 18.844 14.602 14.562 1 90.94 66 GLU B O 1
ATOM 3315 N N . ALA B 1 67 ? 19.922 13 13.25 1 94.25 67 ALA B N 1
ATOM 3316 C CA . ALA B 1 67 ? 19.719 11.977 14.273 1 94.25 67 ALA B CA 1
ATOM 3317 C C . ALA B 1 67 ? 20.875 10.984 14.281 1 94.25 67 ALA B C 1
ATOM 3319 O O . ALA B 1 67 ? 21.641 10.891 13.32 1 94.25 67 ALA B O 1
ATOM 3320 N N . THR B 1 68 ? 21.047 10.32 15.461 1 96.19 68 THR B N 1
ATOM 3321 C CA . THR B 1 68 ? 22.109 9.328 15.648 1 96.19 68 THR B CA 1
ATOM 3322 C C . THR B 1 68 ? 21.516 7.969 16 1 96.19 68 THR B C 1
ATOM 3324 O O . THR B 1 68 ? 20.656 7.871 16.891 1 96.19 68 THR B O 1
ATOM 3327 N N . ALA B 1 69 ? 21.922 6.984 15.25 1 95.81 69 ALA B N 1
ATOM 3328 C CA . ALA B 1 69 ? 21.625 5.602 15.609 1 95.81 69 ALA B CA 1
ATOM 3329 C C . ALA B 1 69 ? 22.844 4.918 16.219 1 95.81 69 ALA B C 1
ATOM 3331 O O . ALA B 1 69 ? 23.953 5.02 15.672 1 95.81 69 ALA B O 1
ATOM 3332 N N . ILE B 1 70 ? 22.609 4.238 17.312 1 93.31 70 ILE B N 1
ATOM 3333 C CA . ILE B 1 70 ? 23.688 3.463 17.922 1 93.31 70 ILE B CA 1
ATOM 3334 C C . ILE B 1 70 ? 23.703 2.051 17.344 1 93.31 70 ILE B C 1
ATOM 3336 O O . ILE B 1 70 ? 22.688 1.346 17.375 1 93.31 70 ILE B O 1
ATOM 3340 N N . ILE B 1 71 ? 24.812 1.716 16.797 1 91.31 71 ILE B N 1
ATOM 3341 C CA . ILE B 1 71 ? 25 0.388 16.219 1 91.31 71 ILE B CA 1
ATOM 3342 C C . ILE B 1 71 ? 25.484 -0.581 17.297 1 91.31 71 ILE B C 1
ATOM 3344 O O . ILE B 1 71 ? 26.438 -0.3 18 1 91.31 71 ILE B O 1
ATOM 3348 N N . LEU B 1 72 ? 24.797 -1.686 17.328 1 87.19 72 LEU B N 1
ATOM 3349 C CA . LEU B 1 72 ? 25.25 -2.732 18.25 1 87.19 72 LEU B CA 1
ATOM 3350 C C . LEU B 1 72 ? 26.125 -3.746 17.516 1 87.19 72 LEU B C 1
ATOM 3352 O O . LEU B 1 72 ? 25.875 -4.07 16.359 1 87.19 72 LEU B O 1
ATOM 3356 N N . PRO B 1 73 ? 27.125 -4.27 18.156 1 82 73 PRO B N 1
ATOM 3357 C CA . PRO B 1 73 ? 28.031 -5.238 17.531 1 82 73 PRO B CA 1
ATOM 3358 C C . PRO B 1 73 ? 27.297 -6.484 17.031 1 82 73 PRO B C 1
ATOM 3360 O O . PRO B 1 73 ? 27.75 -7.129 16.078 1 82 73 PRO B O 1
ATOM 3363 N N . SER B 1 74 ? 26.203 -6.789 17.641 1 84.44 74 SER B N 1
ATOM 3364 C CA . SER B 1 74 ? 25.469 -7.996 17.281 1 84.44 74 SER B CA 1
ATOM 3365 C C . SER B 1 74 ? 24.578 -7.77 16.062 1 84.44 74 SER B C 1
ATOM 3367 O O . SER B 1 74 ? 24.078 -8.719 15.477 1 84.44 74 SER B O 1
ATOM 3369 N N . GLU B 1 75 ? 24.453 -6.508 15.641 1 88.12 75 GLU B N 1
ATOM 3370 C CA . GLU B 1 75 ? 23.578 -6.199 14.516 1 88.12 75 GLU B CA 1
ATOM 3371 C C . GLU B 1 75 ? 24.219 -6.621 13.195 1 88.12 75 GLU B C 1
ATOM 3373 O O . GLU B 1 75 ? 25.422 -6.43 12.984 1 88.12 75 GLU B O 1
ATOM 3378 N N . GLY B 1 76 ? 23.438 -7.289 12.375 1 91.12 76 GLY B N 1
ATOM 3379 C CA . GLY B 1 76 ? 23.922 -7.688 11.055 1 91.12 76 GLY B CA 1
ATOM 3380 C C . GLY B 1 76 ? 23.75 -6.602 10.008 1 91.12 76 GLY B C 1
ATOM 3381 O O . GLY B 1 76 ? 23.188 -5.547 10.281 1 91.12 76 GLY B O 1
ATOM 3382 N N . SER B 1 77 ? 24.328 -6.891 8.82 1 94.44 77 SER B N 1
ATOM 3383 C CA . SER B 1 77 ? 24.312 -5.961 7.695 1 94.44 77 SER B CA 1
ATOM 3384 C C . SER B 1 77 ? 22.891 -5.594 7.301 1 94.44 77 SER B C 1
ATOM 3386 O O . SER B 1 77 ? 22.594 -4.426 7.031 1 94.44 77 SER B O 1
ATOM 3388 N N . SER B 1 78 ? 22 -6.566 7.348 1 95.25 78 SER B N 1
ATOM 3389 C CA . SER B 1 78 ? 20.625 -6.316 6.938 1 95.25 78 SER B CA 1
ATOM 3390 C C . SER B 1 78 ? 19.906 -5.387 7.914 1 95.25 78 SER B C 1
ATOM 3392 O O . SER B 1 78 ? 19.172 -4.496 7.5 1 95.25 78 SER B O 1
ATOM 3394 N N . THR B 1 79 ? 20.141 -5.586 9.148 1 95.12 79 THR B N 1
ATOM 3395 C CA . THR B 1 79 ? 19.547 -4.754 10.188 1 95.12 79 THR B CA 1
ATOM 3396 C C . THR B 1 79 ? 20 -3.303 10.039 1 95.12 79 THR B C 1
ATOM 3398 O O . THR B 1 79 ? 19.188 -2.379 10.133 1 95.12 79 THR B O 1
ATOM 3401 N N . LEU B 1 80 ? 21.297 -3.104 9.867 1 95.19 80 LEU B N 1
ATOM 3402 C CA . LEU B 1 80 ? 21.844 -1.758 9.727 1 95.19 80 LEU B CA 1
ATOM 3403 C C . LEU B 1 80 ? 21.297 -1.07 8.484 1 95.19 80 LEU B C 1
ATOM 3405 O O . LEU B 1 80 ? 20.938 0.108 8.531 1 95.19 80 LEU B O 1
ATOM 3409 N N . LYS B 1 81 ? 21.219 -1.81 7.398 1 96.5 81 LYS B N 1
ATOM 3410 C CA . LYS B 1 81 ? 20.656 -1.251 6.172 1 96.5 81 LYS B CA 1
ATOM 3411 C C . LYS B 1 81 ? 19.219 -0.771 6.395 1 96.5 81 LYS B C 1
ATOM 3413 O O . LYS B 1 81 ? 18.859 0.329 5.977 1 96.5 81 LYS B O 1
ATOM 3418 N N . ARG B 1 82 ? 18.438 -1.594 7.09 1 96.69 82 ARG B N 1
ATOM 3419 C CA . ARG B 1 82 ? 17.047 -1.247 7.336 1 96.69 82 ARG B CA 1
ATOM 3420 C C . ARG B 1 82 ? 16.938 -0.026 8.242 1 96.69 82 ARG B C 1
ATOM 3422 O O . ARG B 1 82 ? 16.047 0.808 8.07 1 96.69 82 ARG B O 1
ATOM 3429 N N . LYS B 1 83 ? 17.828 0.046 9.148 1 95.94 83 LYS B N 1
ATOM 3430 C CA . LYS B 1 83 ? 17.844 1.201 10.039 1 95.94 83 LYS B CA 1
ATOM 3431 C C . LYS B 1 83 ? 18.141 2.486 9.266 1 95.94 83 LYS B C 1
ATOM 3433 O O . LYS B 1 83 ? 17.469 3.502 9.477 1 95.94 83 LYS B O 1
ATOM 3438 N N . VAL B 1 84 ? 19.125 2.436 8.398 1 97.31 84 VAL B N 1
ATOM 3439 C CA . VAL B 1 84 ? 19.5 3.582 7.578 1 97.31 84 VAL B CA 1
ATOM 3440 C C . VAL B 1 84 ? 18.312 3.99 6.703 1 97.31 84 VAL B C 1
ATOM 3442 O O . VAL B 1 84 ? 17.969 5.172 6.621 1 97.31 84 VAL B O 1
ATOM 3445 N N . VAL B 1 85 ? 17.656 3.047 6.117 1 97.44 85 VAL B N 1
ATOM 3446 C CA . VAL B 1 85 ? 16.516 3.312 5.246 1 97.44 85 VAL B CA 1
ATOM 3447 C C . VAL B 1 85 ? 15.398 3.961 6.055 1 97.44 85 VAL B C 1
ATOM 3449 O O . VAL B 1 85 ? 14.781 4.934 5.609 1 97.44 85 VAL B O 1
ATOM 3452 N N . SER B 1 86 ? 15.148 3.43 7.246 1 97.5 86 SER B N 1
ATOM 3453 C CA . SER B 1 86 ? 14.086 3.977 8.086 1 97.5 86 SER B CA 1
ATOM 3454 C C . SER B 1 86 ? 14.375 5.426 8.469 1 97.5 86 SER B C 1
ATOM 3456 O O . SER B 1 86 ? 13.461 6.258 8.484 1 97.5 86 SER B O 1
ATOM 3458 N N . MET B 1 87 ? 15.656 5.734 8.742 1 96.56 87 MET B N 1
ATOM 3459 C CA . MET B 1 87 ? 16.047 7.102 9.078 1 96.56 87 MET B CA 1
ATOM 3460 C C . MET B 1 87 ? 15.898 8.023 7.871 1 96.56 87 MET B C 1
ATOM 3462 O O . MET B 1 87 ? 15.438 9.156 8 1 96.56 87 MET B O 1
ATOM 3466 N N . TYR B 1 88 ? 16.281 7.469 6.75 1 95.5 88 TYR B N 1
ATOM 3467 C CA . TYR B 1 88 ? 16.109 8.188 5.496 1 95.5 88 TYR B CA 1
ATOM 3468 C C . TYR B 1 88 ? 14.633 8.516 5.266 1 95.5 88 TYR B C 1
ATOM 3470 O O . TYR B 1 88 ? 14.289 9.664 4.961 1 95.5 88 TYR B O 1
ATOM 3478 N N . LEU B 1 89 ? 13.758 7.633 5.457 1 95.25 89 LEU B N 1
ATOM 3479 C CA . LEU B 1 89 ? 12.328 7.777 5.184 1 95.25 89 LEU B CA 1
ATOM 3480 C C . LEU B 1 89 ? 11.68 8.711 6.195 1 95.25 89 LEU B C 1
ATOM 3482 O O . LEU B 1 89 ? 10.688 9.383 5.883 1 95.25 89 LEU B O 1
ATOM 3486 N N . ALA B 1 90 ? 12.297 8.773 7.359 1 92.19 90 ALA B N 1
ATOM 3487 C CA . ALA B 1 90 ? 11.75 9.625 8.414 1 92.19 90 ALA B CA 1
ATOM 3488 C C . ALA B 1 90 ? 12.039 11.102 8.141 1 92.19 90 ALA B C 1
ATOM 3490 O O . ALA B 1 90 ? 11.516 11.984 8.812 1 92.19 90 ALA B O 1
ATOM 3491 N N . GLY B 1 91 ? 12.914 11.391 7.191 1 89.44 91 GLY B N 1
ATOM 3492 C CA . GLY B 1 91 ? 13.133 12.766 6.773 1 89.44 91 GLY B CA 1
ATOM 3493 C C . GLY B 1 91 ? 14.414 13.359 7.332 1 89.44 91 GLY B C 1
ATOM 3494 O O . GLY B 1 91 ? 14.641 14.562 7.234 1 89.44 91 GLY B O 1
ATOM 3495 N N . TYR B 1 92 ? 15.266 12.5 7.867 1 91.31 92 TYR B N 1
ATOM 3496 C CA . TYR B 1 92 ? 16.5 13.039 8.43 1 91.31 92 TYR B CA 1
ATOM 3497 C C . TYR B 1 92 ? 17.469 13.438 7.328 1 91.31 92 TYR B C 1
ATOM 3499 O O . TYR B 1 92 ? 17.656 12.695 6.355 1 91.31 92 TYR B O 1
ATOM 3507 N N . ASN B 1 93 ? 18.078 14.586 7.523 1 90.38 93 ASN B N 1
ATOM 3508 C CA . ASN B 1 93 ? 19.031 15.094 6.551 1 90.38 93 ASN B CA 1
ATOM 3509 C C . ASN B 1 93 ? 20.453 14.625 6.855 1 90.38 93 ASN B C 1
ATOM 3511 O O . ASN B 1 93 ? 21.266 14.469 5.945 1 90.38 93 ASN B O 1
ATOM 3515 N N . ILE B 1 94 ? 20.672 14.539 8.117 1 93.88 94 ILE B N 1
ATOM 3516 C CA . ILE B 1 94 ? 21.969 14.031 8.562 1 93.88 94 ILE B CA 1
ATOM 3517 C C . ILE B 1 94 ? 21.766 12.812 9.453 1 93.88 94 ILE B C 1
ATOM 3519 O O . ILE B 1 94 ? 21.094 12.891 10.484 1 93.88 94 ILE B O 1
ATOM 3523 N N . ILE B 1 95 ? 22.375 11.695 9.055 1 96.62 95 ILE B N 1
ATOM 3524 C CA . ILE B 1 95 ? 22.25 10.422 9.758 1 96.62 95 ILE B CA 1
ATOM 3525 C C . ILE B 1 95 ? 23.609 9.984 10.289 1 96.62 95 ILE B C 1
ATOM 3527 O O . ILE B 1 95 ? 24.547 9.758 9.516 1 96.62 95 ILE B O 1
ATOM 3531 N N . HIS B 1 96 ? 23.688 9.891 11.594 1 96.62 96 HIS B N 1
ATOM 3532 C CA . HIS B 1 96 ? 24.891 9.391 12.242 1 96.62 96 HIS B CA 1
ATOM 3533 C C . HIS B 1 96 ? 24.719 7.941 12.68 1 96.62 96 HIS B C 1
ATOM 3535 O O . HIS B 1 96 ? 23.75 7.609 13.367 1 96.62 96 HIS B O 1
ATOM 3541 N N . LEU B 1 97 ? 25.672 7.113 12.266 1 97.06 97 LEU B N 1
ATOM 3542 C CA . LEU B 1 97 ? 25.781 5.742 12.742 1 97.06 97 LEU B CA 1
ATOM 3543 C C . LEU B 1 97 ? 27 5.57 13.633 1 97.06 97 LEU B C 1
ATOM 3545 O O . LEU B 1 97 ? 28.141 5.598 13.148 1 97.06 97 LEU B O 1
ATOM 3549 N N . LYS B 1 98 ? 26.703 5.375 14.867 1 95.19 98 LYS B N 1
ATOM 3550 C CA . LYS B 1 98 ? 27.797 5.375 15.836 1 95.19 98 LYS B CA 1
ATOM 3551 C C . LYS B 1 98 ? 27.859 4.047 16.594 1 95.19 98 LYS B C 1
ATOM 3553 O O . LYS B 1 98 ? 26.828 3.504 16.984 1 95.19 98 LYS B O 1
ATOM 3558 N N . LEU B 1 99 ? 29.047 3.541 16.641 1 90.88 99 LEU B N 1
ATOM 3559 C CA . LEU B 1 99 ? 29.297 2.383 17.484 1 90.88 99 LEU B CA 1
ATOM 3560 C C . LEU B 1 99 ? 29.75 2.818 18.875 1 90.88 99 LEU B C 1
ATOM 3562 O O . LEU B 1 99 ? 30.578 3.723 19 1 90.88 99 LEU B O 1
ATOM 3566 N N . LYS B 1 100 ? 29.125 2.307 19.906 1 82.69 100 LYS B N 1
ATOM 3567 C CA . LYS B 1 100 ? 29.453 2.725 21.266 1 82.69 100 LYS B CA 1
ATOM 3568 C C . LYS B 1 100 ? 30.922 2.41 21.594 1 82.69 100 LYS B C 1
ATOM 3570 O O . LYS B 1 100 ? 31.609 3.225 22.203 1 82.69 100 LYS B O 1
ATOM 3575 N N . MET B 1 101 ? 31.312 1.207 21.203 1 83.94 101 MET B N 1
ATOM 3576 C CA . MET B 1 101 ? 32.688 0.82 21.484 1 83.94 101 MET B CA 1
ATOM 3577 C C . MET B 1 101 ? 33.281 0.031 20.312 1 83.94 101 MET B C 1
ATOM 3579 O O . MET B 1 101 ? 32.594 -0.793 19.719 1 83.94 101 MET B O 1
ATOM 3583 N N . GLY B 1 102 ? 34.562 0.398 20.031 1 85.31 102 GLY B N 1
ATOM 3584 C CA . GLY B 1 102 ? 35.281 -0.353 19 1 85.31 102 GLY B CA 1
ATOM 3585 C C . GLY B 1 102 ? 35.188 0.277 17.625 1 85.31 102 GLY B C 1
ATOM 3586 O O . GLY B 1 102 ? 35.094 1.501 17.5 1 85.31 102 GLY B O 1
ATOM 3587 N N . ARG B 1 103 ? 35.438 -0.639 16.641 1 90.06 103 ARG B N 1
ATOM 3588 C CA . ARG B 1 103 ? 35.469 -0.208 15.25 1 90.06 103 ARG B CA 1
ATOM 3589 C C . ARG B 1 103 ? 34.344 -0.862 14.453 1 90.06 103 ARG B C 1
ATOM 3591 O O . ARG B 1 103 ? 34 -2.031 14.68 1 90.06 103 ARG B O 1
ATOM 3598 N N . ILE B 1 104 ? 33.781 -0.077 13.562 1 90.56 104 ILE B N 1
ATOM 3599 C CA . ILE B 1 104 ? 32.75 -0.624 12.688 1 90.56 104 ILE B CA 1
ATOM 3600 C C . ILE B 1 104 ? 33.375 -1.628 11.719 1 90.56 104 ILE B C 1
ATOM 3602 O O . ILE B 1 104 ? 34.312 -1.296 10.992 1 90.56 104 ILE B O 1
ATOM 3606 N N . ASN B 1 105 ? 32.906 -2.822 11.812 1 90.69 105 ASN B N 1
ATOM 3607 C CA . ASN B 1 105 ? 33.438 -3.875 10.953 1 90.69 105 ASN B CA 1
ATOM 3608 C C . ASN B 1 105 ? 33.25 -3.545 9.477 1 90.69 105 ASN B C 1
ATOM 3610 O O . ASN B 1 105 ? 32.281 -2.861 9.109 1 90.69 105 ASN B O 1
ATOM 3614 N N . PRO B 1 106 ? 34.156 -4.016 8.648 1 92 106 PRO B N 1
ATOM 3615 C CA . PRO B 1 106 ? 34.125 -3.697 7.219 1 92 106 PRO B CA 1
ATOM 3616 C C . PRO B 1 106 ? 32.844 -4.148 6.539 1 92 106 PRO B C 1
ATOM 3618 O O . PRO B 1 106 ? 32.344 -3.473 5.633 1 92 106 PRO B O 1
ATOM 3621 N N . ALA B 1 107 ? 32.281 -5.203 6.98 1 93.75 107 ALA B N 1
ATOM 3622 C CA . ALA B 1 107 ? 31.047 -5.703 6.379 1 93.75 107 ALA B CA 1
ATOM 3623 C C . ALA B 1 107 ? 29.906 -4.723 6.59 1 93.75 107 ALA B C 1
ATOM 3625 O O . ALA B 1 107 ? 29.078 -4.508 5.691 1 93.75 107 ALA B O 1
ATOM 3626 N N . LEU B 1 108 ? 29.844 -4.184 7.754 1 93.62 108 LEU B N 1
ATOM 3627 C CA . LEU B 1 108 ? 28.797 -3.201 8.062 1 93.62 108 LEU B CA 1
ATOM 3628 C C . LEU B 1 108 ? 29 -1.923 7.258 1 93.62 108 LEU B C 1
ATOM 3630 O O . LEU B 1 108 ? 28.047 -1.347 6.75 1 93.62 108 LEU B O 1
ATOM 3634 N N . ARG B 1 109 ? 30.219 -1.509 7.172 1 93.75 109 ARG B N 1
ATOM 3635 C CA . ARG B 1 109 ? 30.547 -0.324 6.387 1 93.75 109 ARG B CA 1
ATOM 3636 C C . ARG B 1 109 ? 30.141 -0.503 4.926 1 93.75 109 ARG B C 1
ATOM 3638 O O . ARG B 1 109 ? 29.594 0.41 4.316 1 93.75 109 ARG B O 1
ATOM 3645 N N . ASP B 1 110 ? 30.438 -1.633 4.445 1 95.12 110 ASP B N 1
ATOM 3646 C CA . ASP B 1 110 ? 30.078 -1.945 3.064 1 95.12 110 ASP B CA 1
ATOM 3647 C C . ASP B 1 110 ? 28.562 -1.951 2.873 1 95.12 110 ASP B C 1
ATOM 3649 O O . ASP B 1 110 ? 28.062 -1.519 1.833 1 95.12 110 ASP B O 1
ATOM 3653 N N . ALA B 1 111 ? 27.875 -2.453 3.861 1 95.19 111 ALA B N 1
ATOM 3654 C CA . ALA B 1 111 ? 26.422 -2.484 3.803 1 95.19 111 ALA B CA 1
ATOM 3655 C C . ALA B 1 111 ? 25.844 -1.074 3.705 1 95.19 111 ALA B C 1
ATOM 3657 O O . ALA B 1 111 ? 24.906 -0.829 2.938 1 95.19 111 ALA B O 1
ATOM 3658 N N . VAL B 1 112 ? 26.422 -0.197 4.434 1 95.94 112 VAL B N 1
ATOM 3659 C CA . VAL B 1 112 ? 25.969 1.19 4.426 1 95.94 112 VAL B CA 1
ATOM 3660 C C . VAL B 1 112 ? 26.266 1.822 3.066 1 95.94 112 VAL B C 1
ATOM 3662 O O . VAL B 1 112 ? 25.406 2.48 2.477 1 95.94 112 VAL B O 1
ATOM 3665 N N . ARG B 1 113 ? 27.438 1.564 2.559 1 95.56 113 ARG B N 1
ATOM 3666 C CA . ARG B 1 113 ? 27.828 2.102 1.258 1 95.56 113 ARG B CA 1
ATOM 3667 C C . ARG B 1 113 ? 26.906 1.589 0.157 1 95.56 113 ARG B C 1
ATOM 3669 O O . ARG B 1 113 ? 26.5 2.35 -0.727 1 95.56 113 ARG B O 1
ATOM 3676 N N . GLU B 1 114 ? 26.625 0.417 0.287 1 95.31 114 GLU B N 1
ATOM 3677 C CA . GLU B 1 114 ? 25.797 -0.219 -0.727 1 95.31 114 GLU B CA 1
ATOM 3678 C C . GLU B 1 114 ? 24.391 0.371 -0.732 1 95.31 114 GLU B C 1
ATOM 3680 O O . GLU B 1 114 ? 23.844 0.685 -1.793 1 95.31 114 GLU B O 1
ATOM 3685 N N . VAL B 1 115 ? 23.812 0.479 0.45 1 95.62 115 VAL B N 1
ATOM 3686 C CA . VAL B 1 115 ? 22.438 0.966 0.523 1 95.62 115 VAL B CA 1
ATOM 3687 C C . VAL B 1 115 ? 22.375 2.426 0.074 1 95.62 115 VAL B C 1
ATOM 3689 O O . VAL B 1 115 ? 21.422 2.844 -0.578 1 95.62 115 VAL B O 1
ATOM 3692 N N . VAL B 1 116 ? 23.375 3.213 0.37 1 94.94 116 VAL B N 1
ATOM 3693 C CA . VAL B 1 116 ? 23.438 4.613 -0.038 1 94.94 116 VAL B CA 1
ATOM 3694 C C . VAL B 1 116 ? 23.531 4.703 -1.559 1 94.94 116 VAL B C 1
ATOM 3696 O O . VAL B 1 116 ? 22.781 5.457 -2.191 1 94.94 116 VAL B O 1
ATOM 3699 N N . ARG B 1 117 ? 24.359 3.891 -2.107 1 92.31 117 ARG B N 1
ATOM 3700 C CA . ARG B 1 117 ? 24.625 3.936 -3.541 1 92.31 117 ARG B CA 1
ATOM 3701 C C . ARG B 1 117 ? 23.453 3.391 -4.34 1 92.31 117 ARG B C 1
ATOM 3703 O O . ARG B 1 117 ? 23.031 3.99 -5.336 1 92.31 117 ARG B O 1
ATOM 3710 N N . ARG B 1 118 ? 22.859 2.385 -3.848 1 92.12 118 ARG B N 1
ATOM 3711 C CA . ARG B 1 118 ? 21.891 1.638 -4.656 1 92.12 118 ARG B CA 1
ATOM 3712 C C . ARG B 1 118 ? 20.469 2.119 -4.398 1 92.12 118 ARG B C 1
ATOM 3714 O O . ARG B 1 118 ? 19.609 2.01 -5.27 1 92.12 118 ARG B O 1
ATOM 3721 N N . ASN B 1 119 ? 20.25 2.707 -3.191 1 92.88 119 ASN B N 1
ATOM 3722 C CA . ASN B 1 119 ? 18.844 2.814 -2.818 1 92.88 119 ASN B CA 1
ATOM 3723 C C . ASN B 1 119 ? 18.469 4.246 -2.449 1 92.88 119 ASN B C 1
ATOM 3725 O O . ASN B 1 119 ? 17.297 4.625 -2.529 1 92.88 119 ASN B O 1
ATOM 3729 N N . LEU B 1 120 ? 19.438 5.027 -1.995 1 94.19 120 LEU B N 1
ATOM 3730 C CA . LEU B 1 120 ? 19.047 6.293 -1.387 1 94.19 120 LEU B CA 1
ATOM 3731 C C . LEU B 1 120 ? 19.406 7.465 -2.297 1 94.19 120 LEU B C 1
ATOM 3733 O O . LEU B 1 120 ? 20.547 7.938 -2.289 1 94.19 120 LEU B O 1
ATOM 3737 N N . VAL B 1 121 ? 18.422 7.941 -2.934 1 89.88 121 VAL B N 1
ATOM 3738 C CA . VAL B 1 121 ? 18.609 9.062 -3.854 1 89.88 121 VAL B CA 1
ATOM 3739 C C . VAL B 1 121 ? 19.078 10.289 -3.084 1 89.88 121 VAL B C 1
ATOM 3741 O O . VAL B 1 121 ? 18.516 10.633 -2.041 1 89.88 121 VAL B O 1
ATOM 3744 N N . GLY B 1 122 ? 20.125 10.93 -3.604 1 88.88 122 GLY B N 1
ATOM 3745 C CA . GLY B 1 122 ? 20.578 12.203 -3.068 1 88.88 122 GLY B CA 1
ATOM 3746 C C . GLY B 1 122 ? 21.312 12.062 -1.748 1 88.88 122 GLY B C 1
ATOM 3747 O O . GLY B 1 122 ? 21.328 12.992 -0.94 1 88.88 122 GLY B O 1
ATOM 3748 N N . THR B 1 123 ? 21.859 10.891 -1.496 1 93.56 123 THR B N 1
ATOM 3749 C CA . THR B 1 123 ? 22.531 10.664 -0.221 1 93.56 123 THR B CA 1
ATOM 3750 C C . THR B 1 123 ? 24.016 10.398 -0.433 1 93.56 123 THR B C 1
ATOM 3752 O O . THR B 1 123 ? 24.406 9.719 -1.388 1 93.56 123 THR B O 1
ATOM 3755 N N . GLU B 1 124 ? 24.766 10.961 0.488 1 93.88 124 GLU B N 1
ATOM 3756 C CA . GLU B 1 124 ? 26.219 10.758 0.428 1 93.88 124 GLU B CA 1
ATOM 3757 C C . GLU B 1 124 ? 26.781 10.438 1.807 1 93.88 124 GLU B C 1
ATOM 3759 O O . GLU B 1 124 ? 26.297 10.938 2.82 1 93.88 124 GLU B O 1
ATOM 3764 N N . MET B 1 125 ? 27.781 9.625 1.777 1 95.19 125 MET B N 1
ATOM 3765 C CA . MET B 1 125 ? 28.562 9.406 2.988 1 95.19 125 MET B CA 1
ATOM 3766 C C . MET B 1 125 ? 29.609 10.5 3.16 1 95.19 125 MET B C 1
ATOM 3768 O O . MET B 1 125 ? 30.594 10.547 2.408 1 95.19 125 MET B O 1
ATOM 3772 N N . ILE B 1 126 ? 29.469 11.305 4.188 1 94.12 126 ILE B N 1
ATOM 3773 C CA . ILE B 1 126 ? 30.328 12.492 4.27 1 94.12 126 ILE B CA 1
ATOM 3774 C C . ILE B 1 126 ? 31.422 12.266 5.301 1 94.12 126 ILE B C 1
ATOM 3776 O O . ILE B 1 126 ? 32.406 13 5.34 1 94.12 126 ILE B O 1
ATOM 3780 N N . ALA B 1 127 ? 31.188 11.406 6.199 1 93.31 127 ALA B N 1
ATOM 3781 C CA . ALA B 1 127 ? 32.188 11.031 7.176 1 93.31 127 ALA B CA 1
ATOM 3782 C C . ALA B 1 127 ? 32.219 9.523 7.387 1 93.31 127 ALA B C 1
ATOM 3784 O O . ALA B 1 127 ? 31.188 8.875 7.438 1 93.31 127 ALA B O 1
ATOM 3785 N N . ASP B 1 128 ? 33.406 8.984 7.363 1 93.12 128 ASP B N 1
ATOM 3786 C CA . ASP B 1 128 ? 33.625 7.555 7.57 1 93.12 128 ASP B CA 1
ATOM 3787 C C . ASP B 1 128 ? 34.812 7.312 8.516 1 93.12 128 ASP B C 1
ATOM 3789 O O . ASP B 1 128 ? 35.875 6.895 8.078 1 93.12 128 ASP B O 1
ATOM 3793 N N . ALA B 1 129 ? 34.531 7.48 9.789 1 92 129 ALA B N 1
ATOM 3794 C CA . ALA B 1 129 ? 35.531 7.242 10.828 1 92 129 ALA B CA 1
ATOM 3795 C C . ALA B 1 129 ? 35.469 5.805 11.328 1 92 129 ALA B C 1
ATOM 3797 O O . ALA B 1 129 ? 34.625 5.016 10.867 1 92 129 ALA B O 1
ATOM 3798 N N . SER B 1 130 ? 36.469 5.473 12.156 1 90.62 130 SER B N 1
ATOM 3799 C CA . SER B 1 130 ? 36.531 4.098 12.641 1 90.62 130 SER B CA 1
ATOM 3800 C C . SER B 1 130 ? 35.281 3.705 13.422 1 90.62 130 SER B C 1
ATOM 3802 O O . SER B 1 130 ? 34.812 2.57 13.32 1 90.62 130 SER B O 1
ATOM 3804 N N . ASP B 1 131 ? 34.719 4.703 14.156 1 91.75 131 ASP B N 1
ATOM 3805 C CA . ASP B 1 131 ? 33.625 4.336 15.039 1 91.75 131 ASP B CA 1
ATOM 3806 C C . ASP B 1 131 ? 32.344 5.09 14.664 1 91.75 131 ASP B C 1
ATOM 3808 O O . ASP B 1 131 ? 31.359 5.055 15.398 1 91.75 131 ASP B O 1
ATOM 3812 N N . ASN B 1 132 ? 32.406 5.781 13.508 1 94.44 132 ASN B N 1
ATOM 3813 C CA . ASN B 1 132 ? 31.234 6.574 13.141 1 94.44 132 ASN B CA 1
ATOM 3814 C C . ASN B 1 132 ? 31.141 6.758 11.633 1 94.44 132 ASN B C 1
ATOM 3816 O O . ASN B 1 132 ? 32.156 6.934 10.953 1 94.44 132 ASN B O 1
ATOM 3820 N N . ILE B 1 133 ? 29.922 6.602 11.148 1 96.19 133 ILE B N 1
ATOM 3821 C CA . ILE B 1 133 ? 29.594 6.922 9.766 1 96.19 133 ILE B CA 1
ATOM 3822 C C . ILE B 1 133 ? 28.531 8.016 9.727 1 96.19 133 ILE B C 1
ATOM 3824 O O . ILE B 1 133 ? 27.562 7.977 10.484 1 96.19 133 ILE B O 1
ATOM 3828 N N . THR B 1 134 ? 28.75 9.031 8.922 1 97.06 134 THR B N 1
ATOM 3829 C CA . THR B 1 134 ? 27.766 10.102 8.781 1 97.06 134 THR B CA 1
ATOM 3830 C C . THR B 1 134 ? 27.266 10.195 7.34 1 97.06 134 THR B C 1
ATOM 3832 O O . THR B 1 134 ? 28.062 10.281 6.41 1 97.06 134 THR B O 1
ATOM 3835 N N . LEU B 1 135 ? 25.984 10.07 7.195 1 96.75 135 LEU B N 1
ATOM 3836 C CA . LEU B 1 135 ? 25.328 10.227 5.898 1 96.75 135 LEU B CA 1
ATOM 3837 C C . LEU B 1 135 ? 24.609 11.57 5.812 1 96.75 135 LEU B C 1
ATOM 3839 O O . LEU B 1 135 ? 24.016 12.023 6.793 1 96.75 135 LEU B O 1
ATOM 3843 N N . GLN B 1 136 ? 24.672 12.234 4.672 1 94.5 136 GLN B N 1
ATOM 3844 C CA . GLN B 1 136 ? 23.953 13.477 4.418 1 94.5 136 GLN B CA 1
ATOM 3845 C C . GLN B 1 136 ? 23.016 13.336 3.223 1 94.5 136 GLN B C 1
ATOM 3847 O O . GLN B 1 136 ? 23.422 12.883 2.152 1 94.5 136 GLN B O 1
ATOM 3852 N N . VAL B 1 137 ? 21.812 13.609 3.475 1 91.06 137 VAL B N 1
ATOM 3853 C CA . VAL B 1 137 ? 20.812 13.633 2.404 1 91.06 137 VAL B CA 1
ATOM 3854 C C . VAL B 1 137 ? 20.719 15.031 1.814 1 91.06 137 VAL B C 1
ATOM 3856 O O . VAL B 1 137 ? 20.281 15.969 2.482 1 91.06 137 VAL B O 1
ATOM 3859 N N . LEU B 1 138 ? 21.188 15.297 0.679 1 77.81 138 LEU B N 1
ATOM 3860 C CA . LEU B 1 138 ? 21.375 16.609 0.053 1 77.81 138 LEU B CA 1
ATOM 3861 C C . LEU B 1 138 ? 20.062 17.094 -0.571 1 77.81 138 LEU B C 1
ATOM 3863 O O . LEU B 1 138 ? 19.891 18.297 -0.775 1 77.81 138 LEU B O 1
ATOM 3867 N N . LEU B 1 139 ? 19.156 16.297 -0.855 1 64.06 139 LEU B N 1
ATOM 3868 C CA . LEU B 1 139 ? 17.953 16.719 -1.583 1 64.06 139 LEU B CA 1
ATOM 3869 C C . LEU B 1 139 ? 16.969 17.406 -0.65 1 64.06 139 LEU B C 1
ATOM 3871 O O . LEU B 1 139 ? 16.469 16.797 0.299 1 64.06 139 LEU B O 1
ATOM 3875 N N . SER B 1 140 ? 17.312 18.797 -0.345 1 53.34 140 SER B N 1
ATOM 3876 C CA . SER B 1 140 ? 16.281 19.484 0.428 1 53.34 140 SER B CA 1
ATOM 3877 C C . SER B 1 140 ? 14.898 19.281 -0.18 1 53.34 140 SER B C 1
ATOM 3879 O O . SER B 1 140 ? 14 18.766 0.483 1 53.34 140 SER B O 1
ATOM 3881 N N . LEU B 1 141 ? 14.461 20.375 -1.106 1 53.06 141 LEU B N 1
ATOM 3882 C CA . LEU B 1 141 ? 13.18 20.297 -1.805 1 53.06 141 LEU B CA 1
ATOM 3883 C C . LEU B 1 141 ? 13.281 19.375 -3.018 1 53.06 141 LEU B C 1
ATOM 3885 O O . LEU B 1 141 ? 14.344 19.25 -3.625 1 53.06 141 LEU B O 1
ATOM 3889 N N . PRO B 1 142 ? 12.203 18.469 -3.189 1 56.19 142 PRO B N 1
ATOM 3890 C CA . PRO B 1 142 ? 12.234 17.391 -4.188 1 56.19 142 PRO B CA 1
ATOM 3891 C C . PRO B 1 142 ? 12.672 17.891 -5.566 1 56.19 142 PRO B C 1
ATOM 3893 O O . PRO B 1 142 ? 12.062 18.797 -6.125 1 56.19 142 PRO B O 1
ATOM 3896 N N . GLU B 1 143 ? 13.977 18 -5.98 1 62.5 143 GLU B N 1
ATOM 3897 C CA . GLU B 1 143 ? 14.383 18.234 -7.363 1 62.5 143 GLU B CA 1
ATOM 3898 C C . GLU B 1 143 ? 13.477 17.484 -8.336 1 62.5 143 GLU B C 1
ATOM 3900 O O . GLU B 1 143 ? 13.219 17.969 -9.445 1 62.5 143 GLU B O 1
ATOM 3905 N N . LEU B 1 144 ? 12.977 16.375 -7.961 1 77.62 144 LEU B N 1
ATOM 3906 C CA . LEU B 1 144 ? 12.07 15.57 -8.781 1 77.62 144 LEU B CA 1
ATOM 3907 C C . LEU B 1 144 ? 10.688 15.492 -8.133 1 77.62 144 LEU B C 1
ATOM 3909 O O . LEU B 1 144 ? 10.555 15.07 -6.98 1 77.62 144 LEU B O 1
ATOM 3913 N N . SER B 1 145 ? 9.711 16 -8.828 1 86.19 145 SER B N 1
ATOM 3914 C CA . SER B 1 145 ? 8.352 15.906 -8.312 1 86.19 145 SER B CA 1
ATOM 3915 C C . SER B 1 145 ? 7.941 14.445 -8.125 1 86.19 145 SER B C 1
ATOM 3917 O O . SER B 1 145 ? 8.508 13.547 -8.75 1 86.19 145 SER B O 1
ATOM 3919 N N . VAL B 1 146 ? 7.07 14.234 -7.207 1 91.88 146 VAL B N 1
ATOM 3920 C CA . VAL B 1 146 ? 6.566 12.891 -6.953 1 91.88 146 VAL B CA 1
ATOM 3921 C C . VAL B 1 146 ? 5.961 12.312 -8.234 1 91.88 146 VAL B C 1
ATOM 3923 O O . VAL B 1 146 ? 6.156 11.133 -8.547 1 91.88 146 VAL B O 1
ATOM 3926 N N . ASN B 1 147 ? 5.305 13.164 -9.055 1 93.06 147 ASN B N 1
ATOM 3927 C CA . ASN B 1 147 ? 4.695 12.711 -10.305 1 93.06 147 ASN B CA 1
ATOM 3928 C C . ASN B 1 147 ? 5.746 12.242 -11.305 1 93.06 147 ASN B C 1
ATOM 3930 O O . ASN B 1 147 ? 5.582 11.203 -11.945 1 93.06 147 ASN B O 1
ATOM 3934 N N . THR B 1 148 ? 6.805 13 -11.375 1 93.38 148 THR B N 1
ATOM 3935 C CA . THR B 1 148 ? 7.875 12.641 -12.297 1 93.38 148 THR B CA 1
ATOM 3936 C C . THR B 1 148 ? 8.547 11.344 -11.867 1 93.38 148 THR B C 1
ATOM 3938 O O . THR B 1 148 ? 8.867 10.492 -12.703 1 93.38 148 THR B O 1
ATOM 3941 N N . ALA B 1 149 ? 8.789 11.25 -10.562 1 94 149 ALA B N 1
ATOM 3942 C CA . ALA B 1 149 ? 9.414 10.039 -10.031 1 94 149 ALA B CA 1
ATOM 3943 C C . ALA B 1 149 ? 8.531 8.82 -10.266 1 94 149 ALA B C 1
ATOM 3945 O O . ALA B 1 149 ? 9.031 7.758 -10.656 1 94 149 ALA B O 1
ATOM 3946 N N . ILE B 1 150 ? 7.23 8.922 -10.102 1 97 150 ILE B N 1
ATOM 3947 C CA . ILE B 1 150 ? 6.293 7.824 -10.312 1 97 150 ILE B CA 1
ATOM 3948 C C . ILE B 1 150 ? 6.262 7.445 -11.797 1 97 150 ILE B C 1
ATOM 3950 O O . ILE B 1 150 ? 6.246 6.262 -12.141 1 97 150 ILE B O 1
ATOM 3954 N N . ARG B 1 151 ? 6.277 8.43 -12.656 1 96.75 151 ARG B N 1
ATOM 3955 C CA . ARG B 1 151 ? 6.332 8.172 -14.094 1 96.75 151 ARG B CA 1
ATOM 3956 C C . ARG B 1 151 ? 7.586 7.379 -14.453 1 96.75 151 ARG B C 1
ATOM 3958 O O . ARG B 1 151 ? 7.523 6.441 -15.258 1 96.75 151 ARG B O 1
ATOM 3965 N N . ARG B 1 152 ? 8.664 7.777 -13.898 1 95.62 152 ARG B N 1
ATOM 3966 C CA . ARG B 1 152 ? 9.914 7.066 -14.141 1 95.62 152 ARG B CA 1
ATOM 3967 C C . ARG B 1 152 ? 9.828 5.621 -13.656 1 95.62 152 ARG B C 1
ATOM 3969 O O . ARG B 1 152 ? 10.258 4.699 -14.359 1 95.62 152 ARG B O 1
ATOM 3976 N N . MET B 1 153 ? 9.352 5.434 -12.43 1 97.5 153 MET B N 1
ATOM 3977 C CA . MET B 1 153 ? 9.164 4.09 -11.891 1 97.5 153 MET B CA 1
ATOM 3978 C C . MET B 1 153 ? 8.328 3.238 -12.836 1 97.5 153 MET B C 1
ATOM 3980 O O . MET B 1 153 ? 8.68 2.092 -13.125 1 97.5 153 MET B O 1
ATOM 3984 N N . TYR B 1 154 ? 7.211 3.922 -13.32 1 98.5 154 TYR B N 1
ATOM 3985 C CA . TYR B 1 154 ? 6.301 3.232 -14.234 1 98.5 154 TYR B CA 1
ATOM 3986 C C . TYR B 1 154 ? 7.02 2.811 -15.508 1 98.5 154 TYR B C 1
ATOM 3988 O O . TYR B 1 154 ? 6.883 1.67 -15.961 1 98.5 154 TYR B O 1
ATOM 3996 N N . LEU B 1 155 ? 7.762 3.645 -16.078 1 98.38 155 LEU B N 1
ATOM 3997 C CA . LEU B 1 155 ? 8.445 3.367 -17.328 1 98.38 155 LEU B CA 1
ATOM 3998 C C . LEU B 1 155 ? 9.453 2.234 -17.156 1 98.38 155 LEU B C 1
ATOM 4000 O O . LEU B 1 155 ? 9.555 1.349 -18.016 1 98.38 155 LEU B O 1
ATOM 4004 N N . ILE B 1 156 ? 10.172 2.264 -16.047 1 98.12 156 ILE B N 1
ATOM 4005 C CA . ILE B 1 156 ? 11.148 1.217 -15.781 1 98.12 156 ILE B CA 1
ATOM 4006 C C . ILE B 1 156 ? 10.438 -0.119 -15.578 1 98.12 156 ILE B C 1
ATOM 4008 O O . ILE B 1 156 ? 10.805 -1.122 -16.203 1 98.12 156 ILE B O 1
ATOM 4012 N N . ALA B 1 157 ? 9.367 -0.164 -14.742 1 98.56 157 ALA B N 1
ATOM 4013 C CA . ALA B 1 157 ? 8.633 -1.396 -14.461 1 98.56 157 ALA B CA 1
ATOM 4014 C C . ALA B 1 157 ? 8.008 -1.963 -15.734 1 98.56 157 ALA B C 1
ATOM 4016 O O . ALA B 1 157 ? 8.023 -3.178 -15.953 1 98.56 157 ALA B O 1
ATOM 4017 N N . SER B 1 158 ? 7.449 -1.07 -16.547 1 98.62 158 SER B N 1
ATOM 4018 C CA . SER B 1 158 ? 6.863 -1.49 -17.812 1 98.62 158 SER B CA 1
ATOM 4019 C C . SER B 1 158 ? 7.914 -2.109 -18.734 1 98.62 158 SER B C 1
ATOM 4021 O O . SER B 1 158 ? 7.664 -3.139 -19.359 1 98.62 158 SER B O 1
ATOM 4023 N N . SER B 1 159 ? 9.039 -1.455 -18.797 1 98.25 159 SER B N 1
ATOM 4024 C CA . SER B 1 159 ? 10.133 -1.986 -19.594 1 98.25 159 SER B CA 1
ATOM 4025 C C . SER B 1 159 ? 10.602 -3.338 -19.078 1 98.25 159 SER B C 1
ATOM 4027 O O . SER B 1 159 ? 10.906 -4.242 -19.844 1 98.25 159 SER B O 1
ATOM 4029 N N . MET B 1 160 ? 10.695 -3.457 -17.75 1 98.38 160 MET B N 1
ATOM 4030 C CA . MET B 1 160 ? 11.062 -4.727 -17.141 1 98.38 160 MET B CA 1
ATOM 4031 C C . MET B 1 160 ? 10.094 -5.832 -17.547 1 98.38 160 MET B C 1
ATOM 4033 O O . MET B 1 160 ? 10.516 -6.941 -17.875 1 98.38 160 MET B O 1
ATOM 4037 N N . HIS B 1 161 ? 8.812 -5.543 -17.484 1 98.69 161 HIS B N 1
ATOM 4038 C CA . HIS B 1 161 ? 7.801 -6.523 -17.891 1 98.69 161 HIS B CA 1
ATOM 4039 C C . HIS B 1 161 ? 7.961 -6.918 -19.344 1 98.69 161 HIS B C 1
ATOM 4041 O O . HIS B 1 161 ? 7.93 -8.109 -19.672 1 98.69 161 HIS B O 1
ATOM 4047 N N . LYS B 1 162 ? 8.164 -5.961 -20.219 1 98.44 162 LYS B N 1
ATOM 4048 C CA . LYS B 1 162 ? 8.344 -6.23 -21.641 1 98.44 162 LYS B CA 1
ATOM 4049 C C . LYS B 1 162 ? 9.57 -7.102 -21.891 1 98.44 162 LYS B C 1
ATOM 4051 O O . LYS B 1 162 ? 9.508 -8.062 -22.641 1 98.44 162 LYS B O 1
ATOM 4056 N N . ASP B 1 163 ? 10.633 -6.742 -21.25 1 98 163 ASP B N 1
ATOM 4057 C CA . ASP B 1 163 ? 11.867 -7.5 -21.391 1 98 163 ASP B CA 1
ATOM 4058 C C . ASP B 1 163 ? 11.711 -8.914 -20.844 1 98 163 ASP B C 1
ATOM 4060 O O . ASP B 1 163 ? 12.25 -9.875 -21.422 1 98 163 ASP B O 1
ATOM 4064 N N . ALA B 1 164 ? 11.055 -9.039 -19.75 1 98.25 164 ALA B N 1
ATOM 4065 C CA . ALA B 1 164 ? 10.797 -10.367 -19.172 1 98.25 164 ALA B CA 1
ATOM 4066 C C . ALA B 1 164 ? 9.992 -11.234 -20.141 1 98.25 164 ALA B C 1
ATOM 4068 O O . ALA B 1 164 ? 10.289 -12.414 -20.312 1 98.25 164 ALA B O 1
ATOM 4069 N N . MET B 1 165 ? 9 -10.633 -20.812 1 97.94 165 MET B N 1
ATOM 4070 C CA . MET B 1 165 ? 8.195 -11.344 -21.797 1 97.94 165 MET B CA 1
ATOM 4071 C C . MET B 1 165 ? 9.039 -11.758 -23 1 97.94 165 MET B C 1
ATOM 4073 O O . MET B 1 165 ? 8.867 -12.859 -23.531 1 97.94 165 MET B O 1
ATOM 4077 N N . SER B 1 166 ? 9.906 -10.867 -23.406 1 97.44 166 SER B N 1
ATOM 4078 C CA . SER B 1 166 ? 10.82 -11.195 -24.484 1 97.44 166 SER B CA 1
ATOM 4079 C C . SER B 1 166 ? 11.75 -12.344 -24.109 1 97.44 166 SER B C 1
ATOM 4081 O O . SER B 1 166 ? 12.008 -13.234 -24.906 1 97.44 166 SER B O 1
ATOM 4083 N N . ALA B 1 167 ? 12.227 -12.25 -22.875 1 96.81 167 ALA B N 1
ATOM 4084 C CA . ALA B 1 167 ? 13.055 -13.344 -22.375 1 96.81 167 ALA B CA 1
ATOM 4085 C C . ALA B 1 167 ? 12.297 -14.664 -22.391 1 96.81 167 ALA B C 1
ATOM 4087 O O . ALA B 1 167 ? 12.844 -15.703 -22.766 1 96.81 167 ALA B O 1
ATOM 4088 N N . LEU B 1 168 ? 11.047 -14.648 -22.031 1 95.38 168 LEU B N 1
ATOM 4089 C CA . LEU B 1 168 ? 10.188 -15.828 -21.984 1 95.38 168 LEU B CA 1
ATOM 4090 C C . LEU B 1 168 ? 9.945 -16.375 -23.391 1 95.38 168 LEU B C 1
ATOM 4092 O O . LEU B 1 168 ? 10.016 -17.594 -23.609 1 95.38 168 LEU B O 1
ATOM 4096 N N . SER B 1 169 ? 9.719 -15.523 -24.375 1 95.5 169 SER B N 1
ATOM 4097 C CA . SER B 1 169 ? 9.367 -15.914 -25.734 1 95.5 169 SER B CA 1
ATOM 4098 C C . SER B 1 169 ? 10.586 -16.422 -26.5 1 95.5 169 SER B C 1
ATOM 4100 O O . SER B 1 169 ? 10.477 -17.344 -27.312 1 95.5 169 SER B O 1
ATOM 4102 N N . GLU B 1 170 ? 11.758 -15.852 -26.156 1 94.31 170 GLU B N 1
ATOM 4103 C CA . GLU B 1 170 ? 12.945 -16.125 -26.969 1 94.31 170 GLU B CA 1
ATOM 4104 C C . GLU B 1 170 ? 13.93 -17.016 -26.203 1 94.31 170 GLU B C 1
ATOM 4106 O O . GLU B 1 170 ? 15 -17.344 -26.719 1 94.31 170 GLU B O 1
ATOM 4111 N N . LEU B 1 171 ? 13.633 -17.328 -25.047 1 92.81 171 LEU B N 1
ATOM 4112 C CA . LEU B 1 171 ? 14.555 -18.078 -24.188 1 92.81 171 LEU B CA 1
ATOM 4113 C C . LEU B 1 171 ? 15.875 -17.328 -24.047 1 92.81 171 LEU B C 1
ATOM 4115 O O . LEU B 1 171 ? 16.938 -17.906 -24.266 1 92.81 171 LEU B O 1
ATOM 4119 N N . ASN B 1 172 ? 15.766 -16.078 -23.844 1 93.88 172 ASN B N 1
ATOM 4120 C CA . ASN B 1 172 ? 16.922 -15.203 -23.734 1 93.88 172 ASN B CA 1
ATOM 4121 C C . ASN B 1 172 ? 17.359 -15.031 -22.281 1 93.88 172 ASN B C 1
ATOM 4123 O O . ASN B 1 172 ? 16.906 -14.117 -21.594 1 93.88 172 ASN B O 1
ATOM 4127 N N . TYR B 1 173 ? 18.312 -15.719 -21.891 1 92.88 173 TYR B N 1
ATOM 4128 C CA . TYR B 1 173 ? 18.797 -15.758 -20.516 1 92.88 173 TYR B CA 1
ATOM 4129 C C . TYR B 1 173 ? 19.438 -14.438 -20.125 1 92.88 173 TYR B C 1
ATOM 4131 O O . TYR B 1 173 ? 19.25 -13.969 -19 1 92.88 173 TYR B O 1
ATOM 4139 N N . GLU B 1 174 ? 20.141 -13.859 -20.969 1 94.25 174 GLU B N 1
ATOM 4140 C CA . GLU B 1 174 ? 20.828 -12.602 -20.672 1 94.25 174 GLU B CA 1
ATOM 4141 C C . GLU B 1 174 ? 19.828 -11.477 -20.422 1 94.25 174 GLU B C 1
ATOM 4143 O O . GLU B 1 174 ? 20.031 -10.656 -19.516 1 94.25 174 GLU B O 1
ATOM 4148 N N . LEU B 1 175 ? 18.844 -11.492 -21.219 1 95 175 LEU B N 1
ATOM 4149 C CA . LEU B 1 175 ? 17.812 -10.484 -21.031 1 95 175 LEU B CA 1
ATOM 4150 C C . LEU B 1 175 ? 17.094 -10.672 -19.703 1 95 175 LEU B C 1
ATOM 4152 O O . LEU B 1 175 ? 16.75 -9.695 -19.031 1 95 175 LEU B O 1
ATOM 4156 N N . ALA B 1 176 ? 16.859 -11.891 -19.312 1 94.75 176 ALA B N 1
ATOM 4157 C CA . ALA B 1 176 ? 16.25 -12.195 -18.016 1 94.75 176 ALA B CA 1
ATOM 4158 C C . ALA B 1 176 ? 17.094 -11.633 -16.875 1 94.75 176 ALA B C 1
ATOM 4160 O O . ALA B 1 176 ? 16.562 -11.055 -15.922 1 94.75 176 ALA B O 1
ATOM 4161 N N . LYS B 1 177 ? 18.359 -11.719 -17.016 1 93.56 177 LYS B N 1
ATOM 4162 C CA . LYS B 1 177 ? 19.266 -11.219 -15.984 1 93.56 177 LYS B CA 1
ATOM 4163 C C . LYS B 1 177 ? 19.234 -9.695 -15.914 1 93.56 177 LYS B C 1
ATOM 4165 O O . LYS B 1 177 ? 19.312 -9.117 -14.828 1 93.56 177 LYS B O 1
ATOM 4170 N N . GLU B 1 178 ? 19.125 -9.094 -17.016 1 93.88 178 GLU B N 1
ATOM 4171 C CA . GLU B 1 178 ? 19.078 -7.641 -17.062 1 93.88 178 GLU B CA 1
ATOM 4172 C C . GLU B 1 178 ? 17.812 -7.105 -16.375 1 93.88 178 GLU B C 1
ATOM 4174 O O . GLU B 1 178 ? 17.859 -6.051 -15.742 1 93.88 178 GLU B O 1
ATOM 4179 N N . VAL B 1 179 ? 16.719 -7.812 -16.516 1 95.69 179 VAL B N 1
ATOM 4180 C CA . VAL B 1 179 ? 15.461 -7.418 -15.875 1 95.69 179 VAL B CA 1
ATOM 4181 C C . VAL B 1 179 ? 15.648 -7.375 -14.359 1 95.69 179 VAL B C 1
ATOM 4183 O O . VAL B 1 179 ? 15.211 -6.434 -13.703 1 95.69 179 VAL B O 1
ATOM 4186 N N . ILE B 1 180 ? 16.375 -8.281 -13.852 1 92.19 180 ILE B N 1
ATOM 4187 C CA . ILE B 1 180 ? 16.578 -8.406 -12.406 1 92.19 180 ILE B CA 1
ATOM 4188 C C . ILE B 1 180 ? 17.406 -7.238 -11.891 1 92.19 180 ILE B C 1
ATOM 4190 O O . ILE B 1 180 ? 17.141 -6.703 -10.82 1 92.19 180 ILE B O 1
ATOM 4194 N N . LYS B 1 181 ? 18.328 -6.754 -12.68 1 90.06 181 LYS B N 1
ATOM 4195 C CA . LYS B 1 181 ? 19.188 -5.648 -12.297 1 90.06 181 LYS B CA 1
ATOM 4196 C C . LYS B 1 181 ? 18.438 -4.328 -12.273 1 90.06 181 LYS B C 1
ATOM 4198 O O . LYS B 1 181 ? 18.719 -3.445 -11.469 1 90.06 181 LYS B O 1
ATOM 4203 N N . SER B 1 182 ? 17.469 -4.211 -13.148 1 92.44 182 SER B N 1
ATOM 4204 C CA . SER B 1 182 ? 16.719 -2.971 -13.273 1 92.44 182 SER B CA 1
ATOM 4205 C C . SER B 1 182 ? 15.82 -2.742 -12.062 1 92.44 182 SER B C 1
ATOM 4207 O O . SER B 1 182 ? 15.344 -1.627 -11.836 1 92.44 182 SER B O 1
ATOM 4209 N N . ASP B 1 183 ? 15.586 -3.785 -11.312 1 92.94 183 ASP B N 1
ATOM 4210 C CA . ASP B 1 183 ? 14.695 -3.715 -10.156 1 92.94 183 ASP B CA 1
ATOM 4211 C C . ASP B 1 183 ? 15.234 -2.736 -9.109 1 92.94 183 ASP B C 1
ATOM 4213 O O . ASP B 1 183 ? 14.461 -2.1 -8.391 1 92.94 183 ASP B O 1
ATOM 4217 N N . ASP B 1 184 ? 16.516 -2.564 -9.062 1 91.56 184 ASP B N 1
ATOM 4218 C CA . ASP B 1 184 ? 17.156 -1.667 -8.102 1 91.56 184 ASP B CA 1
ATOM 4219 C C . ASP B 1 184 ? 16.734 -0.219 -8.344 1 91.56 184 ASP B C 1
ATOM 4221 O O . ASP B 1 184 ? 16.578 0.552 -7.395 1 91.56 184 ASP B O 1
ATOM 4225 N N . GLU B 1 185 ? 16.578 0.107 -9.578 1 93.81 185 GLU B N 1
ATOM 4226 C CA . GLU B 1 185 ? 16.188 1.473 -9.922 1 93.81 185 GLU B CA 1
ATOM 4227 C C . GLU B 1 185 ? 14.773 1.777 -9.469 1 93.81 185 GLU B C 1
ATOM 4229 O O . GLU B 1 185 ? 14.492 2.875 -8.984 1 93.81 185 GLU B O 1
ATOM 4234 N N . VAL B 1 186 ? 13.898 0.792 -9.641 1 96.38 186 VAL B N 1
ATOM 4235 C CA . VAL B 1 186 ? 12.523 0.981 -9.203 1 96.38 186 VAL B CA 1
ATOM 4236 C C . VAL B 1 186 ? 12.492 1.176 -7.684 1 96.38 186 VAL B C 1
ATOM 4238 O O . VAL B 1 186 ? 11.805 2.068 -7.184 1 96.38 186 VAL B O 1
ATOM 4241 N N . ASP B 1 187 ? 13.312 0.447 -6.992 1 93.81 187 ASP B N 1
ATOM 4242 C CA . ASP B 1 187 ? 13.375 0.526 -5.535 1 93.81 187 ASP B CA 1
ATOM 4243 C C . ASP B 1 187 ? 13.898 1.889 -5.082 1 93.81 187 ASP B C 1
ATOM 4245 O O . ASP B 1 187 ? 13.414 2.449 -4.098 1 93.81 187 ASP B O 1
ATOM 4249 N N . ARG B 1 188 ? 14.836 2.311 -5.801 1 93.81 188 ARG B N 1
ATOM 4250 C CA . ARG B 1 188 ? 15.438 3.602 -5.488 1 93.81 188 ARG B CA 1
ATOM 4251 C C . ARG B 1 188 ? 14.406 4.723 -5.566 1 93.81 188 ARG B C 1
ATOM 4253 O O . ARG B 1 188 ? 14.289 5.527 -4.641 1 93.81 188 ARG B O 1
ATOM 4260 N N . PHE B 1 189 ? 13.656 4.75 -6.617 1 94.38 189 PHE B N 1
ATOM 4261 C CA . PHE B 1 189 ? 12.641 5.785 -6.777 1 94.38 189 PHE B CA 1
ATOM 4262 C C . PHE B 1 189 ? 11.492 5.578 -5.797 1 94.38 189 PHE B C 1
ATOM 4264 O O . PHE B 1 189 ? 10.898 6.543 -5.32 1 94.38 189 PHE B O 1
ATOM 4271 N N . SER B 1 190 ? 11.227 4.324 -5.477 1 96.38 190 SER B N 1
ATOM 4272 C CA . SER B 1 190 ? 10.188 4.035 -4.496 1 96.38 190 SER B CA 1
ATOM 4273 C C . SER B 1 190 ? 10.508 4.668 -3.146 1 96.38 190 SER B C 1
ATOM 4275 O O . SER B 1 190 ? 9.664 5.336 -2.549 1 96.38 190 SER B O 1
ATOM 4277 N N . LEU B 1 191 ? 11.742 4.551 -2.703 1 95.62 191 LEU B N 1
ATOM 4278 C CA . LEU B 1 191 ? 12.156 5.113 -1.422 1 95.62 191 LEU B CA 1
ATOM 4279 C C . LEU B 1 191 ? 12.156 6.637 -1.476 1 95.62 191 LEU B C 1
ATOM 4281 O O . LEU B 1 191 ? 11.797 7.297 -0.5 1 95.62 191 LEU B O 1
ATOM 4285 N N . TYR B 1 192 ? 12.539 7.168 -2.625 1 94.31 192 TYR B N 1
ATOM 4286 C CA . TYR B 1 192 ? 12.539 8.617 -2.809 1 94.31 192 TYR B CA 1
ATOM 4287 C C . TYR B 1 192 ? 11.133 9.18 -2.668 1 94.31 192 TYR B C 1
ATOM 4289 O O . TYR B 1 192 ? 10.914 10.156 -1.942 1 94.31 192 TYR B O 1
ATOM 4297 N N . VAL B 1 193 ? 10.203 8.57 -3.354 1 95.62 193 VAL B N 1
ATOM 4298 C CA . VAL B 1 193 ? 8.828 9.047 -3.316 1 95.62 193 VAL B CA 1
ATOM 4299 C C . VAL B 1 193 ? 8.266 8.898 -1.905 1 95.62 193 VAL B C 1
ATOM 4301 O O . VAL B 1 193 ? 7.617 9.805 -1.385 1 95.62 193 VAL B O 1
ATOM 4304 N N . LEU B 1 194 ? 8.562 7.785 -1.28 1 95.75 194 LEU B N 1
ATOM 4305 C CA . LEU B 1 194 ? 8.031 7.527 0.054 1 95.75 194 LEU B CA 1
ATOM 4306 C C . LEU B 1 194 ? 8.547 8.555 1.052 1 95.75 194 LEU B C 1
ATOM 4308 O O . LEU B 1 194 ? 7.789 9.055 1.884 1 95.75 194 LEU B O 1
ATOM 4312 N N . ARG B 1 195 ? 9.82 8.898 0.956 1 94.06 195 ARG B N 1
ATOM 4313 C CA . ARG B 1 195 ? 10.383 9.922 1.824 1 94.06 195 ARG B CA 1
ATOM 4314 C C . ARG B 1 195 ? 9.625 11.242 1.68 1 94.06 195 ARG B C 1
ATOM 4316 O O . ARG B 1 195 ? 9.25 11.859 2.678 1 94.06 195 ARG B O 1
ATOM 4323 N N . ASN B 1 196 ? 9.391 11.586 0.481 1 92.31 196 ASN B N 1
ATOM 4324 C CA . ASN B 1 196 ? 8.703 12.844 0.221 1 92.31 196 ASN B CA 1
ATOM 4325 C C . ASN B 1 196 ? 7.25 12.797 0.693 1 92.31 196 ASN B C 1
ATOM 4327 O O . ASN B 1 196 ? 6.719 13.797 1.182 1 92.31 196 ASN B O 1
ATOM 4331 N N . LEU B 1 197 ? 6.602 11.656 0.522 1 94.38 197 LEU B N 1
ATOM 4332 C CA . LEU B 1 197 ? 5.234 11.523 1.007 1 94.38 197 LEU B CA 1
ATOM 4333 C C . LEU B 1 197 ? 5.18 11.641 2.525 1 94.38 197 LEU B C 1
ATOM 4335 O O . LEU B 1 197 ? 4.301 12.312 3.07 1 94.38 197 LEU B O 1
ATOM 4339 N N . VAL B 1 198 ? 6.125 10.984 3.211 1 92.25 198 VAL B N 1
ATOM 4340 C CA . VAL B 1 198 ? 6.184 11.055 4.668 1 92.25 198 VAL B CA 1
ATOM 4341 C C . VAL B 1 198 ? 6.336 12.508 5.109 1 92.25 198 VAL B C 1
ATOM 4343 O O . VAL B 1 198 ? 5.594 12.984 5.969 1 92.25 198 VAL B O 1
ATOM 4346 N N . MET B 1 199 ? 7.203 13.227 4.473 1 87.5 199 MET B N 1
ATOM 4347 C CA . MET B 1 199 ? 7.434 14.625 4.812 1 87.5 199 MET B CA 1
ATOM 4348 C C . MET B 1 199 ? 6.215 15.477 4.473 1 87.5 199 MET B C 1
ATOM 4350 O O . MET B 1 199 ? 5.863 16.391 5.215 1 87.5 199 MET B O 1
ATOM 4354 N N . ALA B 1 200 ? 5.57 15.156 3.447 1 88.31 200 ALA B N 1
ATOM 4355 C CA . ALA B 1 200 ? 4.422 15.922 2.979 1 88.31 200 ALA B CA 1
ATOM 4356 C C . ALA B 1 200 ? 3.24 15.789 3.936 1 88.31 200 ALA B C 1
ATOM 4358 O O . ALA B 1 200 ? 2.445 16.719 4.09 1 88.31 200 ALA B O 1
ATOM 4359 N N . THR B 1 201 ? 3.104 14.672 4.578 1 87.62 201 THR B N 1
ATOM 4360 C CA . THR B 1 201 ? 2.004 14.492 5.52 1 87.62 201 THR B CA 1
ATOM 4361 C C . THR B 1 201 ? 2.195 15.383 6.746 1 87.62 201 THR B C 1
ATOM 4363 O O . THR B 1 201 ? 1.233 15.68 7.457 1 87.62 201 THR B O 1
ATOM 4366 N N . GLN B 1 202 ? 3.42 15.75 6.922 1 75.94 202 GLN B N 1
ATOM 4367 C CA . GLN B 1 202 ? 3.734 16.453 8.164 1 75.94 202 GLN B CA 1
ATOM 4368 C C . GLN B 1 202 ? 3.869 17.953 7.922 1 75.94 202 GLN B C 1
ATOM 4370 O O . GLN B 1 202 ? 3.842 18.75 8.867 1 75.94 202 GLN B O 1
ATOM 4375 N N . ASN B 1 203 ? 4.039 18.297 6.727 1 74.25 203 ASN B N 1
ATOM 4376 C CA . ASN B 1 203 ? 4.355 19.672 6.383 1 74.25 203 ASN B CA 1
ATOM 4377 C C . ASN B 1 203 ? 3.613 20.125 5.125 1 74.25 203 ASN B C 1
ATOM 4379 O O . ASN B 1 203 ? 3.904 19.656 4.027 1 74.25 203 ASN B O 1
ATOM 4383 N N . GLY B 1 204 ? 2.746 21.094 5.297 1 75 204 GLY B N 1
ATOM 4384 C CA . GLY B 1 204 ? 1.933 21.594 4.195 1 75 204 GLY B CA 1
ATOM 4385 C C . GLY B 1 204 ? 2.752 22.172 3.064 1 75 204 GLY B C 1
ATOM 4386 O O . GLY B 1 204 ? 2.381 22.062 1.896 1 75 204 GLY B O 1
ATOM 4387 N N . ARG B 1 205 ? 3.857 22.828 3.441 1 72.5 205 ARG B N 1
ATOM 4388 C CA . ARG B 1 205 ? 4.734 23.375 2.418 1 72.5 205 ARG B CA 1
ATOM 4389 C C . ARG B 1 205 ? 5.332 22.281 1.549 1 72.5 205 ARG B C 1
ATOM 4391 O O . ARG B 1 205 ? 5.355 22.391 0.321 1 72.5 205 ARG B O 1
ATOM 4398 N N . VAL B 1 206 ? 5.816 21.234 2.217 1 80.44 206 VAL B N 1
ATOM 4399 C CA . VAL B 1 206 ? 6.375 20.094 1.489 1 80.44 206 VAL B CA 1
ATOM 4400 C C . VAL B 1 206 ? 5.301 19.469 0.606 1 80.44 206 VAL B C 1
ATOM 4402 O O . VAL B 1 206 ? 5.57 19.109 -0.542 1 80.44 206 VAL B O 1
ATOM 4405 N N . LEU B 1 207 ? 4.113 19.422 1.122 1 83.19 207 LEU B N 1
ATOM 4406 C CA . LEU B 1 207 ? 2.994 18.859 0.373 1 83.19 207 LEU B CA 1
ATOM 4407 C C . LEU B 1 207 ? 2.803 19.594 -0.95 1 83.19 207 LEU B C 1
ATOM 4409 O O . LEU B 1 207 ? 2.705 18.969 -2.006 1 83.19 207 LEU B O 1
ATOM 4413 N N . ARG B 1 208 ? 2.848 20.859 -0.913 1 78.5 208 ARG B N 1
ATOM 4414 C CA . ARG B 1 208 ? 2.656 21.672 -2.107 1 78.5 208 ARG B CA 1
ATOM 4415 C C . ARG B 1 208 ? 3.846 21.547 -3.053 1 78.5 208 ARG B C 1
ATOM 4417 O O . ARG B 1 208 ? 3.672 21.453 -4.27 1 78.5 208 ARG B O 1
ATOM 4424 N N . GLU B 1 209 ? 4.926 21.547 -2.461 1 77.62 209 GLU B N 1
ATOM 4425 C CA . GLU B 1 209 ? 6.145 21.484 -3.26 1 77.62 209 GLU B CA 1
ATOM 4426 C C . GLU B 1 209 ? 6.25 20.172 -4.016 1 77.62 209 GLU B C 1
ATOM 4428 O O . GLU B 1 209 ? 6.777 20.125 -5.129 1 77.62 209 GLU B O 1
ATOM 4433 N N . VAL B 1 210 ? 5.699 19.156 -3.369 1 86.44 210 VAL B N 1
ATOM 4434 C CA . VAL B 1 210 ? 5.797 17.859 -4.016 1 86.44 210 VAL B CA 1
ATOM 4435 C C . VAL B 1 210 ? 4.68 17.703 -5.047 1 86.44 210 VAL B C 1
ATOM 4437 O O . VAL B 1 210 ? 4.645 16.719 -5.793 1 86.44 210 VAL B O 1
ATOM 4440 N N . GLY B 1 211 ? 3.777 18.641 -5.121 1 81.44 211 GLY B N 1
ATOM 4441 C CA . GLY B 1 211 ? 2.773 18.688 -6.172 1 81.44 211 GLY B CA 1
ATOM 4442 C C . GLY B 1 211 ? 1.47 18.016 -5.785 1 81.44 211 GLY B C 1
ATOM 4443 O O . GLY B 1 211 ? 0.717 17.562 -6.652 1 81.44 211 GL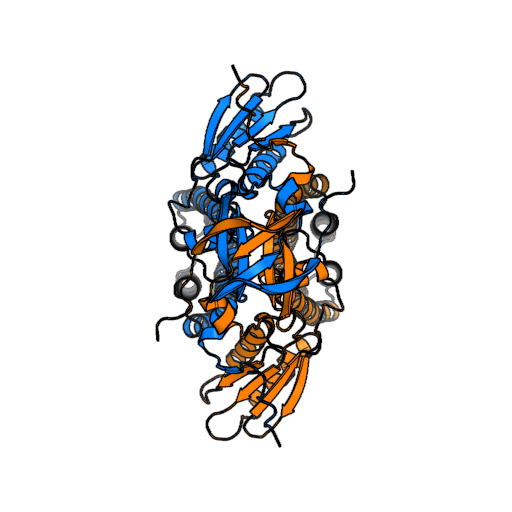Y B O 1
ATOM 4444 N N . LEU B 1 212 ? 1.272 17.859 -4.492 1 86.44 212 LEU B N 1
ATOM 4445 C CA . LEU B 1 212 ? 0.03 17.234 -4.039 1 86.44 212 LEU B CA 1
ATOM 4446 C C . LEU B 1 212 ? -0.939 18.297 -3.514 1 86.44 212 LEU B C 1
ATOM 4448 O O . LEU B 1 212 ? -0.521 19.391 -3.109 1 86.44 212 LEU B O 1
ATOM 4452 N N . LYS B 1 213 ? -2.191 17.969 -3.623 1 79.5 213 LYS B N 1
ATOM 4453 C CA . LYS B 1 213 ? -3.229 18.938 -3.277 1 79.5 213 LYS B CA 1
ATOM 4454 C C . LYS B 1 213 ? -3.705 18.734 -1.841 1 79.5 213 LYS B C 1
ATOM 4456 O O . LYS B 1 213 ? -3.777 19.703 -1.071 1 79.5 213 LYS B O 1
ATOM 4461 N N . ASN B 1 214 ? -4.02 17.531 -1.534 1 81.75 214 ASN B N 1
ATOM 4462 C CA . ASN B 1 214 ? -4.535 17.188 -0.21 1 81.75 214 ASN B CA 1
ATOM 4463 C C . ASN B 1 214 ? -3.641 16.172 0.496 1 81.75 214 ASN B C 1
ATOM 4465 O O . ASN B 1 214 ? -3.064 15.297 -0.148 1 81.75 214 ASN B O 1
ATOM 4469 N N . PRO B 1 215 ? -3.508 16.328 1.798 1 85.62 215 PRO B N 1
ATOM 4470 C CA . PRO B 1 215 ? -2.709 15.336 2.531 1 85.62 215 PRO B CA 1
ATOM 4471 C C . PRO B 1 215 ? -3.162 13.898 2.273 1 85.62 215 PRO B C 1
ATOM 4473 O O . PRO B 1 215 ? -2.34 12.977 2.281 1 85.62 215 PRO B O 1
ATOM 4476 N N . SER B 1 216 ? -4.488 13.758 2.018 1 90.25 216 SER B N 1
ATOM 4477 C CA . SER B 1 216 ? -5.012 12.422 1.769 1 90.25 216 SER B CA 1
ATOM 4478 C C . SER B 1 216 ? -4.441 11.836 0.482 1 90.25 216 SER B C 1
ATOM 4480 O O . SER B 1 216 ? -4.449 10.617 0.291 1 90.25 216 SER B O 1
ATOM 4482 N N . ASP B 1 217 ? -3.928 12.703 -0.419 1 93.25 217 ASP B N 1
ATOM 4483 C CA . ASP B 1 217 ? -3.305 12.227 -1.648 1 93.25 217 ASP B CA 1
ATOM 4484 C C . ASP B 1 217 ? -2.117 11.312 -1.343 1 93.25 217 ASP B C 1
ATOM 4486 O O . ASP B 1 217 ? -1.817 10.398 -2.109 1 93.25 217 ASP B O 1
ATOM 4490 N N . CYS B 1 218 ? -1.454 11.602 -0.223 1 95.25 218 CYS B N 1
ATOM 4491 C CA . CYS B 1 218 ? -0.275 10.828 0.149 1 95.25 218 CYS B CA 1
ATOM 4492 C C . CYS B 1 218 ? -0.617 9.344 0.287 1 95.25 218 CYS B C 1
ATOM 4494 O O . CYS B 1 218 ? 0.196 8.484 -0.05 1 95.25 218 CYS B O 1
ATOM 4496 N N . LEU B 1 219 ? -1.857 9.008 0.712 1 96.44 219 LEU B N 1
ATOM 4497 C CA . LEU B 1 219 ? -2.275 7.625 0.879 1 96.44 219 LEU B CA 1
ATOM 4498 C C . LEU B 1 219 ? -2.393 6.926 -0.471 1 96.44 219 LEU B C 1
ATOM 4500 O O . LEU B 1 219 ? -1.944 5.785 -0.626 1 96.44 219 LEU B O 1
ATOM 4504 N N . SER B 1 220 ? -2.994 7.582 -1.453 1 96.31 220 SER B N 1
ATOM 4505 C CA . SER B 1 220 ? -3.172 7.023 -2.789 1 96.31 220 SER B CA 1
ATOM 4506 C C . SER B 1 220 ? -1.83 6.828 -3.488 1 96.31 220 SER B C 1
ATOM 4508 O O . SER B 1 220 ? -1.602 5.801 -4.129 1 96.31 220 SER B O 1
ATOM 4510 N N . TYR B 1 221 ? -0.992 7.805 -3.334 1 96.81 221 TYR B N 1
ATOM 4511 C CA . TYR B 1 221 ? 0.316 7.73 -3.975 1 96.81 221 TYR B CA 1
ATOM 4512 C C . TYR B 1 221 ? 1.166 6.629 -3.352 1 96.81 221 TYR B C 1
ATOM 4514 O O . TYR B 1 221 ? 1.954 5.977 -4.039 1 96.81 221 TYR B O 1
ATOM 4522 N N . ARG B 1 222 ? 1.017 6.457 -2.055 1 97.31 222 ARG B N 1
ATOM 4523 C CA . ARG B 1 222 ? 1.736 5.371 -1.393 1 97.31 222 ARG B CA 1
ATOM 4524 C C . ARG B 1 222 ? 1.34 4.02 -1.97 1 97.31 222 ARG B C 1
ATOM 4526 O O . ARG B 1 222 ? 2.197 3.162 -2.205 1 97.31 222 ARG B O 1
ATOM 4533 N N . VAL B 1 223 ? 0.071 3.83 -2.229 1 96.38 223 VAL B N 1
ATOM 4534 C CA . VAL B 1 223 ? -0.419 2.594 -2.828 1 96.38 223 VAL B CA 1
ATOM 4535 C C . VAL B 1 223 ? 0.126 2.455 -4.246 1 96.38 223 VAL B C 1
ATOM 4537 O O . VAL B 1 223 ? 0.544 1.369 -4.656 1 96.38 223 VAL B O 1
ATOM 4540 N N . ALA B 1 224 ? 0.093 3.498 -4.965 1 97.62 224 ALA B N 1
ATOM 4541 C CA . ALA B 1 224 ? 0.563 3.465 -6.348 1 97.62 224 ALA B CA 1
ATOM 4542 C C . ALA B 1 224 ? 2.035 3.068 -6.414 1 97.62 224 ALA B C 1
ATOM 4544 O O . ALA B 1 224 ? 2.414 2.201 -7.207 1 97.62 224 ALA B O 1
ATOM 4545 N N . VAL B 1 225 ? 2.807 3.689 -5.586 1 97.56 225 VAL B N 1
ATOM 4546 C CA . VAL B 1 225 ? 4.242 3.426 -5.57 1 97.56 225 VAL B CA 1
ATOM 4547 C C . VAL B 1 225 ? 4.496 1.961 -5.223 1 97.56 225 VAL B C 1
ATOM 4549 O O . VAL B 1 225 ? 5.289 1.288 -5.887 1 97.56 225 VAL B O 1
ATOM 4552 N N . LYS B 1 226 ? 3.865 1.469 -4.215 1 97 226 LYS B N 1
ATOM 4553 C CA . LYS B 1 226 ? 4.035 0.073 -3.822 1 97 226 LYS B CA 1
ATOM 4554 C C . LYS B 1 226 ? 3.57 -0.87 -4.93 1 97 226 LYS B C 1
ATOM 4556 O O . LYS B 1 226 ? 4.199 -1.899 -5.18 1 97 226 LYS B O 1
ATOM 4561 N N . SER B 1 227 ? 2.479 -0.527 -5.566 1 97.94 227 SER B N 1
ATOM 4562 C CA . SER B 1 227 ? 1.961 -1.354 -6.652 1 97.94 227 SER B CA 1
ATOM 4563 C C . SER B 1 227 ? 2.947 -1.424 -7.812 1 97.94 227 SER B C 1
ATOM 4565 O O . SER B 1 227 ? 3.164 -2.492 -8.391 1 97.94 227 SER B O 1
ATOM 4567 N N . ILE B 1 228 ? 3.539 -0.322 -8.156 1 98.5 228 ILE B N 1
ATOM 4568 C CA . ILE B 1 228 ? 4.508 -0.312 -9.25 1 98.5 228 ILE B CA 1
ATOM 4569 C C . ILE B 1 228 ? 5.734 -1.134 -8.859 1 98.5 228 ILE B C 1
ATOM 4571 O O . ILE B 1 228 ? 6.273 -1.88 -9.672 1 98.5 228 ILE B O 1
ATOM 4575 N N . GLU B 1 229 ? 6.141 -0.956 -7.641 1 97.25 229 GLU B N 1
ATOM 4576 C CA . GLU B 1 229 ? 7.23 -1.782 -7.129 1 97.25 229 GLU B CA 1
ATOM 4577 C C . GLU B 1 229 ? 6.902 -3.268 -7.258 1 97.25 229 GLU B C 1
ATOM 4579 O O . GLU B 1 229 ? 7.758 -4.066 -7.648 1 97.25 229 GLU B O 1
ATOM 4584 N N . ARG B 1 230 ? 5.703 -3.646 -7.008 1 96.62 230 ARG B N 1
ATOM 4585 C CA . ARG B 1 230 ? 5.273 -5.039 -7.105 1 96.62 230 ARG B CA 1
ATOM 4586 C C . ARG B 1 230 ? 5.246 -5.504 -8.555 1 96.62 230 ARG B C 1
ATOM 4588 O O . ARG B 1 230 ? 5.535 -6.664 -8.844 1 96.62 230 ARG B O 1
ATOM 4595 N N . VAL B 1 231 ? 4.824 -4.629 -9.398 1 98.19 231 VAL B N 1
ATOM 4596 C CA . VAL B 1 231 ? 4.867 -4.957 -10.82 1 98.19 231 VAL B CA 1
ATOM 4597 C C . VAL B 1 231 ? 6.297 -5.312 -11.227 1 98.19 231 VAL B C 1
ATOM 4599 O O . VAL B 1 231 ? 6.523 -6.305 -11.922 1 98.19 231 VAL B O 1
ATOM 4602 N N . ALA B 1 232 ? 7.23 -4.496 -10.797 1 98.19 232 ALA B N 1
ATOM 4603 C CA . ALA B 1 232 ? 8.641 -4.773 -11.078 1 98.19 232 ALA B CA 1
ATOM 4604 C C . ALA B 1 232 ? 9.062 -6.121 -10.5 1 98.19 232 ALA B C 1
ATOM 4606 O O . ALA B 1 232 ? 9.773 -6.891 -11.156 1 98.19 232 ALA B O 1
ATOM 4607 N N . ASP B 1 233 ? 8.633 -6.387 -9.336 1 95.44 233 ASP B N 1
ATOM 4608 C CA . ASP B 1 233 ? 8.93 -7.672 -8.711 1 95.44 233 ASP B CA 1
ATOM 4609 C C . ASP B 1 233 ? 8.398 -8.828 -9.547 1 95.44 233 ASP B C 1
ATOM 4611 O O . ASP B 1 233 ? 9.07 -9.852 -9.711 1 95.44 233 ASP B O 1
ATOM 4615 N N . HIS B 1 234 ? 7.195 -8.711 -9.992 1 96.81 234 HIS B N 1
ATOM 4616 C CA . HIS B 1 234 ? 6.605 -9.766 -10.805 1 96.81 234 HIS B CA 1
ATOM 4617 C C . HIS B 1 234 ? 7.312 -9.898 -12.148 1 96.81 234 HIS B C 1
ATOM 4619 O O . HIS B 1 234 ? 7.43 -10.992 -12.688 1 96.81 234 HIS B O 1
ATOM 4625 N N . ALA B 1 235 ? 7.762 -8.758 -12.695 1 98.31 235 ALA B N 1
ATOM 4626 C CA . ALA B 1 235 ? 8.586 -8.836 -13.898 1 98.31 235 ALA B CA 1
ATOM 4627 C C . ALA B 1 235 ? 9.844 -9.664 -13.656 1 98.31 235 ALA B C 1
ATOM 4629 O O . ALA B 1 235 ? 10.227 -10.492 -14.484 1 98.31 235 ALA B O 1
ATOM 4630 N N . CYS B 1 236 ? 10.453 -9.445 -12.531 1 96.88 236 CYS B N 1
ATOM 4631 C CA . CYS B 1 236 ? 11.602 -10.273 -12.148 1 96.88 236 CYS B CA 1
ATOM 4632 C C . CYS B 1 236 ? 11.203 -11.742 -12.047 1 96.88 236 CYS B C 1
ATOM 4634 O O . CYS B 1 236 ? 11.969 -12.617 -12.445 1 96.88 236 CYS B O 1
ATOM 4636 N N . GLY B 1 237 ? 10 -11.969 -11.516 1 94.81 237 GLY B N 1
ATOM 4637 C CA . GLY B 1 237 ? 9.5 -13.336 -11.422 1 94.81 237 GLY B CA 1
ATOM 4638 C C . GLY B 1 237 ? 9.352 -14 -12.773 1 94.81 237 GLY B C 1
ATOM 4639 O O . GLY B 1 237 ? 9.742 -15.156 -12.945 1 94.81 237 GLY B O 1
ATOM 4640 N N . ILE B 1 238 ? 8.812 -13.312 -13.68 1 97.19 238 ILE B N 1
ATOM 4641 C CA . ILE B 1 238 ? 8.656 -13.828 -15.039 1 97.19 238 ILE B CA 1
ATOM 4642 C C . ILE B 1 238 ? 10.031 -14.125 -15.641 1 97.19 238 ILE B C 1
ATOM 4644 O O . ILE B 1 238 ? 10.234 -15.188 -16.234 1 97.19 238 ILE B O 1
ATOM 4648 N N . ALA B 1 239 ? 10.969 -13.188 -15.445 1 96.81 239 ALA B N 1
ATOM 4649 C CA . ALA B 1 239 ? 12.32 -13.352 -15.969 1 96.81 239 ALA B CA 1
ATOM 4650 C C . ALA B 1 239 ? 12.992 -14.586 -15.375 1 96.81 239 ALA B C 1
ATOM 4652 O O . ALA B 1 239 ? 13.656 -15.344 -16.078 1 96.81 239 ALA B O 1
ATOM 4653 N N . ASP B 1 240 ? 12.828 -14.781 -14.172 1 93.69 240 ASP B N 1
ATOM 4654 C CA . ASP B 1 240 ? 13.398 -15.938 -13.492 1 93.69 240 ASP B CA 1
ATOM 4655 C C . ASP B 1 240 ? 12.844 -17.234 -14.055 1 93.69 240 ASP B C 1
ATOM 4657 O O . ASP B 1 240 ? 13.586 -18.203 -14.25 1 93.69 240 ASP B O 1
ATOM 4661 N N . LYS B 1 241 ? 11.539 -17.297 -14.234 1 92.44 241 LYS B N 1
ATOM 4662 C CA . LYS B 1 241 ? 10.914 -18.484 -14.82 1 92.44 241 LYS B CA 1
ATOM 4663 C C . LYS B 1 241 ? 11.383 -18.703 -16.25 1 92.44 241 LYS B C 1
ATOM 4665 O O . LYS B 1 241 ? 11.609 -19.844 -16.672 1 92.44 241 LYS B O 1
ATOM 4670 N N . ALA B 1 242 ? 11.516 -17.594 -16.969 1 93.19 242 ALA B N 1
ATOM 4671 C CA . ALA B 1 242 ? 12.016 -17.672 -18.344 1 93.19 242 ALA B CA 1
ATOM 4672 C C . ALA B 1 242 ? 13.406 -18.297 -18.391 1 93.19 242 ALA B C 1
ATOM 4674 O O . ALA B 1 242 ? 13.695 -19.094 -19.281 1 93.19 242 ALA B O 1
ATOM 4675 N N . ALA B 1 243 ? 14.234 -17.969 -17.453 1 91.19 243 ALA B N 1
ATOM 4676 C CA . ALA B 1 243 ? 15.617 -18.453 -17.406 1 91.19 243 ALA B CA 1
ATOM 4677 C C . ALA B 1 243 ? 15.664 -19.953 -17.125 1 91.19 243 ALA B C 1
ATOM 4679 O O . ALA B 1 243 ? 16.672 -20.609 -17.422 1 91.19 243 ALA B O 1
ATOM 4680 N N . ARG B 1 244 ? 14.602 -20.484 -16.641 1 84.88 244 ARG B N 1
ATOM 4681 C CA . ARG B 1 244 ? 14.578 -21.906 -16.266 1 84.88 244 ARG B CA 1
ATOM 4682 C C . ARG B 1 244 ? 13.898 -22.75 -17.328 1 84.88 244 ARG B C 1
ATOM 4684 O O . ARG B 1 244 ? 13.906 -23.969 -17.25 1 84.88 244 ARG B O 1
ATOM 4691 N N . LEU B 1 245 ? 13.25 -22.078 -18.219 1 88.44 245 LEU B N 1
ATOM 4692 C CA . LEU B 1 245 ? 12.594 -22.797 -19.297 1 88.44 245 LEU B CA 1
ATOM 4693 C C . LEU B 1 245 ? 13.602 -23.547 -20.156 1 88.44 245 LEU B C 1
ATOM 4695 O O . LEU B 1 245 ? 14.68 -23.016 -20.469 1 88.44 245 LEU B O 1
ATOM 4699 N N . LYS B 1 246 ? 13.258 -24.719 -20.453 1 86.12 246 LYS B N 1
ATOM 4700 C CA . LYS B 1 246 ? 14.156 -25.531 -21.266 1 86.12 246 LYS B CA 1
ATOM 4701 C C . LYS B 1 246 ? 13.734 -25.531 -22.734 1 86.12 246 LYS B C 1
ATOM 4703 O O . LYS B 1 246 ? 14.578 -25.625 -23.625 1 86.12 246 LYS B O 1
ATOM 4708 N N . ASP B 1 247 ? 12.453 -25.516 -22.969 1 89.5 247 ASP B N 1
ATOM 4709 C CA . ASP B 1 247 ? 11.93 -25.562 -24.344 1 89.5 247 ASP B CA 1
ATOM 4710 C C . ASP B 1 247 ? 11.141 -24.297 -24.672 1 89.5 247 ASP B C 1
ATOM 4712 O O . ASP B 1 247 ? 10.625 -23.625 -23.766 1 89.5 247 ASP B O 1
ATOM 4716 N N . ARG B 1 248 ? 11.07 -24.062 -25.938 1 90.44 248 ARG B N 1
ATOM 4717 C CA . ARG B 1 248 ? 10.25 -22.938 -26.406 1 90.44 248 ARG B CA 1
ATOM 4718 C C . ARG B 1 248 ? 8.766 -23.234 -26.203 1 90.44 248 ARG B C 1
ATOM 4720 O O . ARG B 1 248 ? 8.328 -24.375 -26.375 1 90.44 248 ARG B O 1
ATOM 4727 N N . ILE B 1 249 ? 8.094 -22.188 -25.938 1 93.06 249 ILE B N 1
ATOM 4728 C CA . ILE B 1 249 ? 6.641 -22.281 -25.828 1 93.06 249 ILE B CA 1
ATOM 4729 C C . ILE B 1 249 ? 6.02 -22.344 -27.219 1 93.06 249 ILE B C 1
ATOM 4731 O O . ILE B 1 249 ? 6.398 -21.578 -28.109 1 93.06 249 ILE B O 1
ATOM 4735 N N . PRO B 1 250 ? 5.141 -23.281 -27.438 1 94.19 250 PRO B N 1
ATOM 4736 C CA . PRO B 1 250 ? 4.473 -23.328 -28.734 1 94.19 250 PRO B CA 1
ATOM 4737 C C . PRO B 1 250 ? 3.854 -22 -29.141 1 94.19 250 PRO B C 1
ATOM 4739 O O . PRO B 1 250 ? 3.352 -21.266 -28.297 1 94.19 250 PRO B O 1
ATOM 4742 N N . ARG B 1 251 ? 3.807 -21.75 -30.438 1 93.94 251 ARG B N 1
ATOM 4743 C CA . ARG B 1 251 ? 3.422 -20.453 -31 1 93.94 251 ARG B CA 1
ATOM 4744 C C . ARG B 1 251 ? 2.016 -20.062 -30.562 1 93.94 251 ARG B C 1
ATOM 4746 O O . ARG B 1 251 ? 1.779 -18.922 -30.188 1 93.94 251 ARG B O 1
ATOM 4753 N N . ASP B 1 252 ? 1.118 -20.969 -30.578 1 93.88 252 ASP B N 1
ATOM 4754 C CA . ASP B 1 252 ? -0.268 -20.672 -30.234 1 93.88 252 ASP B CA 1
ATOM 4755 C C . ASP B 1 252 ? -0.386 -20.234 -28.766 1 93.88 252 ASP B C 1
ATOM 4757 O O . ASP B 1 252 ? -1.035 -19.234 -28.469 1 93.88 252 ASP B O 1
ATOM 4761 N N . SER B 1 253 ? 0.274 -20.969 -27.891 1 95.06 253 SER B N 1
ATOM 4762 C CA . SER B 1 253 ? 0.283 -20.625 -26.469 1 95.06 253 SER B CA 1
ATOM 4763 C C . SER B 1 253 ? 0.988 -19.297 -26.219 1 95.06 253 SER B C 1
ATOM 4765 O O . SER B 1 253 ? 0.518 -18.484 -25.438 1 95.06 253 SER B O 1
ATOM 4767 N N . LEU B 1 254 ? 2.016 -19.125 -26.938 1 96 254 LEU B N 1
ATOM 4768 C CA . LEU B 1 254 ? 2.797 -17.906 -26.781 1 96 254 LEU B CA 1
ATOM 4769 C C . LEU B 1 254 ? 1.982 -16.672 -27.172 1 96 254 LEU B C 1
ATOM 4771 O O . LEU B 1 254 ? 2.043 -15.641 -26.5 1 96 254 LEU B O 1
ATOM 4775 N N . GLN B 1 255 ? 1.255 -16.75 -28.234 1 97 255 GLN B N 1
ATOM 4776 C CA . GLN B 1 255 ? 0.42 -15.633 -28.672 1 97 255 GLN B CA 1
ATOM 4777 C C . GLN B 1 255 ? -0.621 -15.273 -27.625 1 97 255 GLN B C 1
ATOM 4779 O O . GLN B 1 255 ? -0.907 -14.094 -27.406 1 97 255 GLN B O 1
ATOM 4784 N N . LYS B 1 256 ? -1.186 -16.25 -27 1 97.38 256 LYS B N 1
ATOM 4785 C CA . LYS B 1 256 ? -2.174 -16 -25.953 1 97.38 256 LYS B CA 1
ATOM 4786 C C . LYS B 1 256 ? -1.528 -15.375 -24.719 1 97.38 256 LYS B C 1
ATOM 4788 O O . LYS B 1 256 ? -2.111 -14.492 -24.094 1 97.38 256 LYS B O 1
ATOM 4793 N N . ILE B 1 257 ? -0.34 -15.844 -24.359 1 97.88 257 ILE B N 1
ATOM 4794 C CA . ILE B 1 257 ? 0.406 -15.273 -23.25 1 97.88 257 ILE B CA 1
ATOM 4795 C C . ILE B 1 257 ? 0.725 -13.805 -23.531 1 97.88 257 ILE B C 1
ATOM 4797 O O . ILE B 1 257 ? 0.575 -12.945 -22.672 1 97.88 257 ILE B O 1
ATOM 4801 N N . GLU B 1 258 ? 1.104 -13.539 -24.766 1 98 258 GLU B N 1
ATOM 4802 C CA . GLU B 1 258 ? 1.442 -12.18 -25.172 1 98 258 GLU B CA 1
ATOM 4803 C C . GLU B 1 258 ? 0.22 -11.273 -25.125 1 98 258 GLU B C 1
ATOM 4805 O O . GLU B 1 258 ? 0.33 -10.094 -24.781 1 98 258 GLU B O 1
ATOM 4810 N N . ARG B 1 259 ? -0.895 -11.82 -25.484 1 98.06 259 ARG B N 1
ATOM 4811 C CA . ARG B 1 259 ? -2.133 -11.047 -25.406 1 98.06 259 ARG B CA 1
ATOM 4812 C C . ARG B 1 259 ? -2.436 -10.672 -23.953 1 98.06 259 ARG B C 1
ATOM 4814 O O . ARG B 1 259 ? -2.85 -9.539 -23.672 1 98.06 259 ARG B O 1
ATOM 4821 N N . MET B 1 260 ? -2.238 -11.586 -23.062 1 98.38 260 MET B N 1
ATOM 4822 C CA . MET B 1 260 ? -2.42 -11.32 -21.641 1 98.38 260 MET B CA 1
ATOM 4823 C C . MET B 1 260 ? -1.46 -10.242 -21.156 1 98.38 260 MET B C 1
ATOM 4825 O O . MET B 1 260 ? -1.86 -9.328 -20.422 1 98.38 260 MET B O 1
ATOM 4829 N N . SER B 1 261 ? -0.233 -10.375 -21.562 1 98.62 261 SER B N 1
ATOM 4830 C CA . SER B 1 261 ? 0.789 -9.398 -21.203 1 98.62 261 SER B CA 1
ATOM 4831 C C . SER B 1 261 ? 0.441 -8.008 -21.719 1 98.62 261 SER B C 1
ATOM 4833 O O . SER B 1 261 ? 0.608 -7.016 -21.016 1 98.62 261 SER B O 1
ATOM 4835 N N . HIS B 1 262 ? -0.033 -7.953 -22.922 1 98.5 262 HIS B N 1
ATOM 4836 C CA . HIS B 1 262 ? -0.412 -6.684 -23.531 1 98.5 262 HIS B CA 1
ATOM 4837 C C . HIS B 1 262 ? -1.521 -6.004 -22.734 1 98.5 262 HIS B C 1
ATOM 4839 O O . HIS B 1 262 ? -1.454 -4.801 -22.469 1 98.5 262 HIS B O 1
ATOM 4845 N N . LEU B 1 263 ? -2.518 -6.754 -22.359 1 98.75 263 LEU B N 1
ATOM 4846 C CA . LEU B 1 263 ? -3.594 -6.188 -21.547 1 98.75 263 LEU B CA 1
ATOM 4847 C C . LEU B 1 263 ? -3.059 -5.668 -20.219 1 98.75 263 LEU B C 1
ATOM 4849 O O . LEU B 1 263 ? -3.424 -4.574 -19.781 1 98.75 263 LEU B O 1
ATOM 4853 N N . ALA B 1 264 ? -2.232 -6.469 -19.562 1 98.81 264 ALA B N 1
ATOM 4854 C CA . ALA B 1 264 ? -1.675 -6.086 -18.266 1 98.81 264 ALA B CA 1
ATOM 4855 C C . ALA B 1 264 ? -0.911 -4.77 -18.359 1 98.81 264 ALA B C 1
ATOM 4857 O O . ALA B 1 264 ? -1.076 -3.885 -17.516 1 98.81 264 ALA B O 1
ATOM 4858 N N . LEU B 1 265 ? -0.138 -4.605 -19.453 1 98.81 265 LEU B N 1
ATOM 4859 C CA . LEU B 1 265 ? 0.652 -3.393 -19.641 1 98.81 265 LEU B CA 1
ATOM 4860 C C . LEU B 1 265 ? -0.244 -2.207 -19.984 1 98.81 265 LEU B C 1
ATOM 4862 O O . LEU B 1 265 ? 0.008 -1.083 -19.547 1 98.81 265 LEU B O 1
ATOM 4866 N N . MET B 1 266 ? -1.22 -2.486 -20.75 1 98.81 266 MET B N 1
ATOM 4867 C CA . MET B 1 266 ? -2.148 -1.427 -21.125 1 98.81 266 MET B CA 1
ATOM 4868 C C . MET B 1 266 ? -2.867 -0.866 -19.906 1 98.81 266 MET B C 1
ATOM 4870 O O . MET B 1 266 ? -2.914 0.35 -19.703 1 98.81 266 MET B O 1
ATOM 4874 N N . VAL B 1 267 ? -3.395 -1.744 -19.062 1 98.81 267 VAL B N 1
ATOM 4875 C CA . VAL B 1 267 ? -4.141 -1.264 -17.906 1 98.81 267 VAL B CA 1
ATOM 4876 C C . VAL B 1 267 ? -3.182 -0.634 -16.906 1 98.81 267 VAL B C 1
ATOM 4878 O O . VAL B 1 267 ? -3.543 0.312 -16.203 1 98.81 267 VAL B O 1
ATOM 4881 N N . LEU B 1 268 ? -1.939 -1.113 -16.828 1 98.88 268 LEU B N 1
ATOM 4882 C CA . LEU B 1 268 ? -0.944 -0.47 -15.977 1 98.88 268 LEU B CA 1
ATOM 4883 C C . LEU B 1 268 ? -0.698 0.968 -16.422 1 98.88 268 LEU B C 1
ATOM 4885 O O . LEU B 1 268 ? -0.721 1.889 -15.602 1 98.88 268 LEU B O 1
ATOM 4889 N N . GLY B 1 269 ? -0.513 1.144 -17.719 1 98.88 269 GLY B N 1
ATOM 4890 C CA . GLY B 1 269 ? -0.322 2.482 -18.25 1 98.88 269 GLY B CA 1
ATOM 4891 C C . GLY B 1 269 ? -1.503 3.4 -18 1 98.88 269 GLY B C 1
ATOM 4892 O O . GLY B 1 269 ? -1.328 4.535 -17.547 1 98.88 269 GLY B O 1
ATOM 4893 N N . ASP B 1 270 ? -2.674 2.904 -18.219 1 98.88 270 ASP B N 1
ATOM 4894 C CA . ASP B 1 270 ? -3.891 3.684 -18.016 1 98.88 270 ASP B CA 1
ATOM 4895 C C . ASP B 1 270 ? -4.062 4.07 -16.547 1 98.88 270 ASP B C 1
ATOM 4897 O O . ASP B 1 270 ? -4.52 5.172 -16.25 1 98.88 270 ASP B O 1
ATOM 4901 N N . SER B 1 271 ? -3.758 3.141 -15.664 1 98.88 271 SER B N 1
ATOM 4902 C CA . SER B 1 271 ? -3.939 3.404 -14.242 1 98.88 271 SER B CA 1
ATOM 4903 C C . SER B 1 271 ? -2.992 4.496 -13.758 1 98.88 271 SER B C 1
ATOM 4905 O O . SER B 1 271 ? -3.393 5.379 -12.992 1 98.88 271 SER B O 1
ATOM 4907 N N . VAL B 1 272 ? -1.737 4.477 -14.211 1 98.69 272 VAL B N 1
ATOM 4908 C CA . VAL B 1 272 ? -0.763 5.492 -13.828 1 98.69 272 VAL B CA 1
ATOM 4909 C C . VAL B 1 272 ? -1.171 6.844 -14.414 1 98.69 272 VAL B C 1
ATOM 4911 O O . VAL B 1 272 ? -1.107 7.867 -13.734 1 98.69 272 VAL B O 1
ATOM 4914 N N . GLU B 1 273 ? -1.612 6.809 -15.641 1 98.5 273 GLU B N 1
ATOM 4915 C CA . GLU B 1 273 ? -2.09 8.039 -16.266 1 98.5 273 GLU B CA 1
ATOM 4916 C C . GLU B 1 273 ? -3.281 8.617 -15.508 1 98.5 273 GLU B C 1
ATOM 4918 O O . GLU B 1 273 ? -3.352 9.82 -15.273 1 98.5 273 GLU B O 1
ATOM 4923 N N . ALA B 1 274 ? -4.195 7.758 -15.156 1 98.44 274 ALA B N 1
ATOM 4924 C CA . ALA B 1 274 ? -5.371 8.203 -14.414 1 98.44 274 ALA B CA 1
ATOM 4925 C C . ALA B 1 274 ? -4.969 8.859 -13.094 1 98.44 274 ALA B C 1
ATOM 4927 O O . ALA B 1 274 ? -5.531 9.883 -12.711 1 98.44 274 ALA B O 1
ATOM 4928 N N . LEU B 1 275 ? -4.012 8.305 -12.414 1 97.69 275 LEU B N 1
ATOM 4929 C CA . LEU B 1 275 ? -3.535 8.836 -11.141 1 97.69 275 LEU B CA 1
ATOM 4930 C C . LEU B 1 275 ? -2.877 10.195 -11.336 1 97.69 275 LEU B C 1
ATOM 4932 O O . LEU B 1 275 ? -3.215 11.164 -10.641 1 97.69 275 LEU B O 1
ATOM 4936 N N . LEU B 1 276 ? -1.97 10.312 -12.312 1 95.88 276 LEU B N 1
ATOM 4937 C CA . LEU B 1 276 ? -1.153 11.508 -12.5 1 95.88 276 LEU B CA 1
ATOM 4938 C C . LEU B 1 276 ? -1.986 12.656 -13.062 1 95.88 276 LEU B C 1
ATOM 4940 O O . LEU B 1 276 ? -1.732 13.82 -12.758 1 95.88 276 LEU B O 1
ATOM 4944 N N . ARG B 1 277 ? -2.984 12.32 -13.781 1 95.44 277 ARG B N 1
ATOM 4945 C CA . ARG B 1 277 ? -3.84 13.344 -14.375 1 95.44 277 ARG B CA 1
ATOM 4946 C C . ARG B 1 277 ? -5.074 13.586 -13.508 1 95.44 277 ARG B C 1
ATOM 4948 O O . ARG B 1 277 ? -5.906 14.438 -13.836 1 95.44 277 ARG B O 1
ATOM 4955 N N . ARG B 1 278 ? -5.219 12.867 -12.508 1 95.12 278 ARG B N 1
ATOM 4956 C CA . ARG B 1 278 ? -6.383 12.961 -11.633 1 95.12 278 ARG B CA 1
ATOM 4957 C C . ARG B 1 278 ? -7.676 12.758 -12.414 1 95.12 278 ARG B C 1
ATOM 4959 O O . ARG B 1 278 ? -8.594 13.578 -12.328 1 95.12 278 ARG B O 1
ATOM 4966 N N . ASP B 1 279 ? -7.664 11.734 -13.203 1 97.19 279 ASP B N 1
ATOM 4967 C CA . ASP B 1 279 ? -8.781 11.43 -14.094 1 97.19 279 ASP B CA 1
ATOM 4968 C C . ASP B 1 279 ? -9.633 10.289 -13.547 1 97.19 279 ASP B C 1
ATOM 4970 O O . ASP B 1 279 ? -9.328 9.117 -13.781 1 97.19 279 ASP B O 1
ATOM 4974 N N . TYR B 1 280 ? -10.789 10.617 -12.938 1 97.38 280 TYR B N 1
ATOM 4975 C CA . TYR B 1 280 ? -11.656 9.633 -12.305 1 97.38 280 TYR B CA 1
ATOM 4976 C C . TYR B 1 280 ? -12.211 8.656 -13.336 1 97.38 280 TYR B C 1
ATOM 4978 O O . TYR B 1 280 ? -12.219 7.441 -13.109 1 97.38 280 TYR B O 1
ATOM 4986 N N . HIS B 1 281 ? -12.641 9.109 -14.43 1 96.94 281 HIS B N 1
ATOM 4987 C CA . HIS B 1 281 ? -13.32 8.281 -15.422 1 96.94 281 HIS B CA 1
ATOM 4988 C C . HIS B 1 281 ? -12.352 7.289 -16.062 1 96.94 281 HIS B C 1
ATOM 4990 O O . HIS B 1 281 ? -12.703 6.125 -16.266 1 96.94 281 HIS B O 1
ATOM 4996 N N . LEU B 1 282 ? -11.18 7.777 -16.375 1 98.25 282 LEU B N 1
ATOM 4997 C CA . LEU B 1 282 ? -10.172 6.852 -16.891 1 98.25 282 LEU B CA 1
ATOM 4998 C C . LEU B 1 282 ? -9.867 5.758 -15.867 1 98.25 282 LEU B C 1
ATOM 5000 O O . LEU B 1 282 ? -9.711 4.59 -16.234 1 98.25 282 LEU B O 1
ATOM 5004 N N . ALA B 1 283 ? -9.75 6.113 -14.594 1 98.56 283 ALA B N 1
ATOM 5005 C CA . ALA B 1 283 ? -9.492 5.141 -13.531 1 98.56 283 ALA B CA 1
ATOM 5006 C C . ALA B 1 283 ? -10.602 4.094 -13.469 1 98.56 283 ALA B C 1
ATOM 5008 O O . ALA B 1 283 ? -10.32 2.893 -13.414 1 98.56 283 ALA B O 1
ATOM 5009 N N . ASP B 1 284 ? -11.797 4.559 -13.531 1 97.62 284 ASP B N 1
ATOM 5010 C CA . ASP B 1 284 ? -12.945 3.656 -13.469 1 97.62 284 ASP B CA 1
ATOM 5011 C C . ASP B 1 284 ? -12.93 2.674 -14.641 1 97.62 284 ASP B C 1
ATOM 5013 O O . ASP B 1 284 ? -13.078 1.467 -14.445 1 97.62 284 ASP B O 1
ATOM 5017 N N . LYS B 1 285 ? -12.75 3.189 -15.781 1 97.62 285 LYS B N 1
ATOM 5018 C CA . LYS B 1 285 ? -12.672 2.357 -16.969 1 97.62 285 LYS B CA 1
ATOM 5019 C C . LYS B 1 285 ? -11.531 1.351 -16.875 1 97.62 285 LYS B C 1
ATOM 5021 O O . LYS B 1 285 ? -11.664 0.206 -17.312 1 97.62 285 LYS B O 1
ATOM 5026 N N . THR B 1 286 ? -10.461 1.774 -16.359 1 98.69 286 THR B N 1
ATOM 5027 C CA . THR B 1 286 ? -9.281 0.928 -16.219 1 98.69 286 THR B CA 1
ATOM 5028 C C . THR B 1 286 ? -9.562 -0.257 -15.305 1 98.69 286 THR B C 1
ATOM 5030 O O . THR B 1 286 ? -9.133 -1.379 -15.586 1 98.69 286 THR B O 1
ATOM 5033 N N . VAL B 1 287 ? -10.266 -0.057 -14.188 1 98.06 287 VAL B N 1
ATOM 5034 C CA . VAL B 1 287 ? -10.609 -1.147 -13.281 1 98.06 287 VAL B CA 1
ATOM 5035 C C . VAL B 1 287 ? -11.438 -2.195 -14.016 1 98.06 287 VAL B C 1
ATOM 5037 O O . VAL B 1 287 ? -11.172 -3.395 -13.914 1 98.06 287 VAL B O 1
ATOM 5040 N N . ASP B 1 288 ? -12.359 -1.764 -14.805 1 96.75 288 ASP B N 1
ATOM 5041 C CA . ASP B 1 288 ? -13.18 -2.674 -15.594 1 96.75 288 ASP B CA 1
ATOM 5042 C C . ASP B 1 288 ? -12.328 -3.486 -16.562 1 96.75 288 ASP B C 1
ATOM 5044 O O . ASP B 1 288 ? -12.477 -4.707 -16.656 1 96.75 288 ASP B O 1
ATOM 5048 N N . ASN B 1 289 ? -11.5 -2.789 -17.219 1 97.94 289 ASN B N 1
ATOM 5049 C CA . ASN B 1 289 ? -10.656 -3.459 -18.203 1 97.94 289 ASN B CA 1
ATOM 5050 C C . ASN B 1 289 ? -9.711 -4.461 -17.547 1 97.94 289 ASN B C 1
ATOM 5052 O O . ASN B 1 289 ? -9.445 -5.531 -18.094 1 97.94 289 ASN B O 1
ATOM 5056 N N . ALA B 1 290 ? -9.18 -4.078 -16.375 1 98.12 290 ALA B N 1
ATOM 5057 C CA . ALA B 1 290 ? -8.234 -4.945 -15.672 1 98.12 290 ALA B CA 1
ATOM 5058 C C . ALA B 1 290 ? -8.891 -6.266 -15.273 1 98.12 290 ALA B C 1
ATOM 5060 O O . ALA B 1 290 ? -8.234 -7.305 -15.219 1 98.12 290 ALA B O 1
ATOM 5061 N N . GLU B 1 291 ? -10.148 -6.293 -15.086 1 96.31 291 GLU B N 1
ATOM 5062 C CA . GLU B 1 291 ? -10.867 -7.488 -14.664 1 96.31 291 GLU B CA 1
ATOM 5063 C C . GLU B 1 291 ? -10.891 -8.539 -15.773 1 96.31 291 GLU B C 1
ATOM 5065 O O . GLU B 1 291 ? -11.055 -9.734 -15.508 1 96.31 291 GLU B O 1
ATOM 5070 N N . ASN B 1 292 ? -10.688 -8.141 -16.938 1 97.5 292 ASN B N 1
ATOM 5071 C CA . ASN B 1 292 ? -10.688 -9.055 -18.078 1 97.5 292 ASN B CA 1
ATOM 5072 C C . ASN B 1 292 ? -9.492 -9.992 -18.031 1 97.5 292 ASN B C 1
ATOM 5074 O O . ASN B 1 292 ? -9.469 -11.008 -18.75 1 97.5 292 ASN B O 1
ATOM 5078 N N . ILE B 1 293 ? -8.492 -9.703 -17.219 1 98.25 293 ILE B N 1
ATOM 5079 C CA . ILE B 1 293 ? -7.266 -10.484 -17.172 1 98.25 293 ILE B CA 1
ATOM 5080 C C . ILE B 1 293 ? -7.574 -11.906 -16.719 1 98.25 293 ILE B C 1
ATOM 5082 O O . ILE B 1 293 ? -6.914 -12.859 -17.125 1 98.25 293 ILE B O 1
ATOM 5086 N N . HIS B 1 294 ? -8.586 -12.07 -15.875 1 96.12 294 HIS B N 1
ATOM 5087 C CA . HIS B 1 294 ? -8.922 -13.383 -15.344 1 96.12 294 HIS B CA 1
ATOM 5088 C C . HIS B 1 294 ? -9.445 -14.305 -16.438 1 96.12 294 HIS B C 1
ATOM 5090 O O . HIS B 1 294 ? -9.031 -15.469 -16.531 1 96.12 294 HIS B O 1
ATOM 5096 N N . LYS B 1 295 ? -10.281 -13.805 -17.25 1 96.75 295 LYS B N 1
ATOM 5097 C CA . LYS B 1 295 ? -10.797 -14.578 -18.359 1 96.75 295 LYS B CA 1
ATOM 5098 C C . LYS B 1 295 ? -9.672 -14.969 -19.328 1 96.75 295 LYS B C 1
ATOM 5100 O O . LYS B 1 295 ? -9.617 -16.109 -19.797 1 96.75 295 LYS B O 1
ATOM 5105 N N . LEU B 1 296 ? -8.828 -14.031 -19.594 1 97.44 296 LEU B N 1
ATOM 5106 C CA . LEU B 1 296 ? -7.711 -14.305 -20.484 1 97.44 296 LEU B CA 1
ATOM 5107 C C . LEU B 1 296 ? -6.785 -15.359 -19.891 1 97.44 296 LEU B C 1
ATOM 5109 O O . LEU B 1 296 ? -6.246 -16.203 -20.609 1 97.44 296 LEU B O 1
ATOM 5113 N N . GLU B 1 297 ? -6.578 -15.234 -18.609 1 97.19 297 GLU B N 1
ATOM 5114 C CA . GLU B 1 297 ? -5.734 -16.219 -17.938 1 97.19 297 GLU B CA 1
ATOM 5115 C C . GLU B 1 297 ? -6.316 -17.625 -18.078 1 97.19 297 GLU B C 1
ATOM 5117 O O . GLU B 1 297 ? -5.605 -18.562 -18.438 1 97.19 297 GLU B O 1
ATOM 512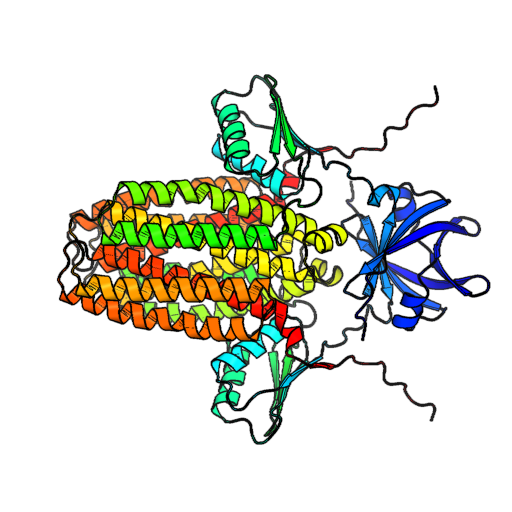2 N N . ASP B 1 298 ? -7.625 -17.766 -17.859 1 95.12 298 ASP B N 1
ATOM 5123 C CA . ASP B 1 298 ? -8.297 -19.062 -17.984 1 95.12 298 ASP B CA 1
ATOM 5124 C C . ASP B 1 298 ? -8.148 -19.609 -19.406 1 95.12 298 ASP B C 1
ATOM 5126 O O . ASP B 1 298 ? -7.828 -20.797 -19.594 1 95.12 298 ASP B O 1
ATOM 5130 N N . TYR B 1 299 ? -8.359 -18.766 -20.266 1 96.19 299 TYR B N 1
ATOM 5131 C CA . TYR B 1 299 ? -8.25 -19.125 -21.672 1 96.19 299 TYR B CA 1
ATOM 5132 C C . TYR B 1 299 ? -6.832 -19.562 -22.016 1 96.19 299 TYR B C 1
ATOM 5134 O O . TYR B 1 299 ? -6.633 -20.562 -22.719 1 96.19 299 TYR B O 1
ATOM 5142 N N . THR B 1 300 ? -5.863 -18.906 -21.562 1 97.12 300 THR B N 1
ATOM 5143 C CA . THR B 1 300 ? -4.461 -19.188 -21.844 1 97.12 300 THR B CA 1
ATOM 5144 C C . THR B 1 300 ? -4.023 -20.484 -21.188 1 97.12 300 THR B C 1
ATOM 5146 O O . THR B 1 300 ? -3.307 -21.281 -21.797 1 97.12 300 THR B O 1
ATOM 5149 N N . ILE B 1 301 ? -4.473 -20.688 -19.984 1 94.69 301 ILE B N 1
ATOM 5150 C CA . ILE B 1 301 ? -4.133 -21.922 -19.266 1 94.69 301 ILE B CA 1
ATOM 5151 C C . ILE B 1 301 ? -4.668 -23.125 -20.031 1 94.69 301 ILE B C 1
ATOM 5153 O O . ILE B 1 301 ? -3.963 -24.125 -20.203 1 94.69 301 ILE B O 1
ATOM 5157 N N . ALA B 1 302 ? -5.887 -23.062 -20.5 1 93.75 302 ALA B N 1
ATOM 5158 C CA . ALA B 1 302 ? -6.484 -24.156 -21.266 1 93.75 302 ALA B CA 1
ATOM 5159 C C . ALA B 1 302 ? -5.668 -24.453 -22.516 1 93.75 302 ALA B C 1
ATOM 5161 O O . ALA B 1 302 ? -5.457 -25.625 -22.859 1 93.75 302 ALA B O 1
ATOM 5162 N N . ALA B 1 303 ? -5.184 -23.422 -23.125 1 93.94 303 ALA B N 1
ATOM 5163 C CA . ALA B 1 303 ? -4.395 -23.578 -24.344 1 93.94 303 ALA B CA 1
ATOM 5164 C C . ALA B 1 303 ? -3.049 -24.234 -24.031 1 93.94 303 ALA B C 1
ATOM 5166 O O . ALA B 1 303 ? -2.602 -25.125 -24.766 1 93.94 303 ALA B O 1
ATOM 5167 N N . VAL B 1 304 ? -2.428 -23.797 -23.016 1 93.75 304 VAL B N 1
ATOM 5168 C CA . VAL B 1 304 ? -1.112 -24.312 -22.656 1 93.75 304 VAL B CA 1
ATOM 5169 C C . VAL B 1 304 ? -1.226 -25.781 -22.25 1 93.75 304 VAL B C 1
ATOM 5171 O O . VAL B 1 304 ? -0.347 -26.578 -22.562 1 93.75 304 VAL B O 1
ATOM 5174 N N . GLU B 1 305 ? -2.264 -26.109 -21.547 1 91.81 305 GLU B N 1
ATOM 5175 C CA . GLU B 1 305 ? -2.494 -27.5 -21.141 1 91.81 305 GLU B CA 1
ATOM 5176 C C . GLU B 1 305 ? -2.742 -28.391 -22.359 1 91.81 305 GLU B C 1
ATOM 5178 O O . GLU B 1 305 ? -2.26 -29.516 -22.406 1 91.81 305 GLU B O 1
ATOM 5183 N N . LYS B 1 306 ? -3.441 -27.891 -23.281 1 91.88 306 LYS B N 1
ATOM 5184 C CA . LYS B 1 306 ? -3.729 -28.641 -24.516 1 91.88 306 LYS B CA 1
ATOM 5185 C C . LYS B 1 306 ? -2.449 -28.922 -25.297 1 91.88 306 LYS B C 1
ATOM 5187 O O . LYS B 1 306 ? -2.311 -29.984 -25.891 1 91.88 306 LYS B O 1
ATOM 5192 N N . ASP B 1 307 ? -1.484 -28.031 -25.188 1 90.69 307 ASP B N 1
ATOM 5193 C CA . ASP B 1 307 ? -0.231 -28.156 -25.922 1 90.69 307 ASP B CA 1
ATOM 5194 C C . ASP B 1 307 ? 0.734 -29.109 -25.203 1 90.69 307 ASP B C 1
ATOM 5196 O O . ASP B 1 307 ? 1.811 -29.406 -25.734 1 90.69 307 ASP B O 1
ATOM 5200 N N . ARG B 1 308 ? 0.394 -29.562 -24.047 1 83.19 308 ARG B N 1
ATOM 5201 C CA . ARG B 1 308 ? 1.197 -30.484 -23.266 1 83.19 308 ARG B CA 1
ATOM 5202 C C . ARG B 1 308 ? 2.631 -29.984 -23.125 1 83.19 308 ARG B C 1
ATOM 5204 O O . ARG B 1 308 ? 3.582 -30.734 -23.375 1 83.19 308 ARG B O 1
ATOM 5211 N N . VAL B 1 309 ? 2.727 -28.781 -22.734 1 83.12 309 VAL B N 1
ATOM 5212 C CA . VAL B 1 309 ? 4.047 -28.172 -22.578 1 83.12 309 VAL B CA 1
ATOM 5213 C C . VAL B 1 309 ? 4.77 -28.812 -21.406 1 83.12 309 VAL B C 1
ATOM 5215 O O . VAL B 1 309 ? 4.152 -29.109 -20.375 1 83.12 309 VAL B O 1
ATOM 5218 N N . ARG B 1 310 ? 6.059 -29.156 -21.531 1 79.62 310 ARG B N 1
ATOM 5219 C CA . ARG B 1 310 ? 6.863 -29.797 -20.5 1 79.62 310 ARG B CA 1
ATOM 5220 C C . ARG B 1 310 ? 6.977 -28.922 -19.266 1 79.62 310 ARG B C 1
ATOM 5222 O O . ARG B 1 310 ? 6.863 -29.406 -18.141 1 79.62 310 ARG B O 1
ATOM 5229 N N . ASP B 1 311 ? 7.133 -27.641 -19.422 1 86.81 311 ASP B N 1
ATOM 5230 C CA . ASP B 1 311 ? 7.34 -26.703 -18.312 1 86.81 311 ASP B CA 1
ATOM 5231 C C . ASP B 1 311 ? 6.031 -26.031 -17.922 1 86.81 311 ASP B C 1
ATOM 5233 O O . ASP B 1 311 ? 6.008 -24.828 -17.656 1 86.81 311 ASP B O 1
ATOM 5237 N N . LEU B 1 312 ? 4.992 -26.828 -17.859 1 88.44 312 LEU B N 1
ATOM 5238 C 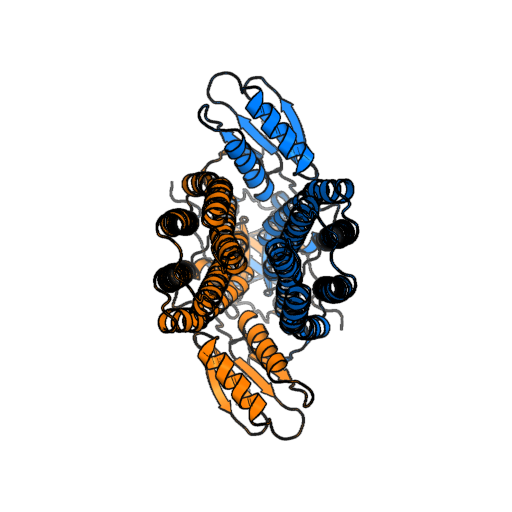CA . LEU B 1 312 ? 3.65 -26.312 -17.625 1 88.44 312 LEU B CA 1
ATOM 5239 C C . LEU B 1 312 ? 3.602 -25.516 -16.328 1 88.44 312 LEU B C 1
ATOM 5241 O O . LEU B 1 312 ? 2.992 -24.438 -16.266 1 88.44 312 LEU B O 1
ATOM 5245 N N . ALA B 1 313 ? 4.234 -25.969 -15.258 1 87 313 ALA B N 1
ATOM 5246 C CA . ALA B 1 313 ? 4.211 -25.297 -13.961 1 87 313 ALA B CA 1
ATOM 5247 C C . ALA B 1 313 ? 4.84 -23.906 -14.055 1 87 313 ALA B C 1
ATOM 5249 O O . ALA B 1 313 ? 4.281 -22.922 -13.547 1 87 313 ALA B O 1
ATOM 5250 N N . SER B 1 314 ? 5.973 -23.812 -14.734 1 90.31 314 SER B N 1
ATOM 5251 C CA . SER B 1 314 ? 6.668 -22.547 -14.883 1 90.31 314 SER B CA 1
ATOM 5252 C C . SER B 1 314 ? 5.832 -21.547 -15.688 1 90.31 314 SER B C 1
ATOM 5254 O O . SER B 1 314 ? 5.809 -20.359 -15.383 1 90.31 314 SER B O 1
ATOM 5256 N N . ILE B 1 315 ? 5.168 -22.078 -16.641 1 93.31 315 ILE B N 1
ATOM 5257 C CA . ILE B 1 315 ? 4.348 -21.219 -17.5 1 93.31 315 ILE B CA 1
ATOM 5258 C C . ILE B 1 315 ? 3.143 -20.719 -16.703 1 93.31 315 ILE B C 1
ATOM 5260 O O . ILE B 1 315 ? 2.809 -19.531 -16.766 1 93.31 315 ILE B O 1
ATOM 5264 N N . LYS B 1 316 ? 2.514 -21.578 -15.969 1 92.69 316 LYS B N 1
ATOM 5265 C CA . LYS B 1 316 ? 1.379 -21.156 -15.148 1 92.69 316 LYS B CA 1
ATOM 5266 C C . LYS B 1 316 ? 1.798 -20.109 -14.125 1 92.69 316 LYS B C 1
ATOM 5268 O O . LYS B 1 316 ? 1.048 -19.172 -13.852 1 92.69 316 LYS B O 1
ATOM 5273 N N . LEU B 1 317 ? 2.965 -20.266 -13.594 1 93.62 317 LEU B N 1
ATOM 5274 C CA . LEU B 1 317 ? 3.484 -19.297 -12.633 1 93.62 317 LEU B CA 1
ATOM 5275 C C . LEU B 1 317 ? 3.736 -17.953 -13.297 1 93.62 317 LEU B C 1
ATOM 5277 O O . LEU B 1 317 ? 3.482 -16.906 -12.703 1 93.62 317 LEU B O 1
ATOM 5281 N N . ALA B 1 318 ? 4.223 -18 -14.484 1 95.75 318 ALA B N 1
ATOM 5282 C CA . ALA B 1 318 ? 4.418 -16.75 -15.234 1 95.75 318 ALA B CA 1
ATOM 5283 C C . ALA B 1 318 ? 3.086 -16.078 -15.523 1 95.75 318 ALA B C 1
ATOM 5285 O O . ALA B 1 318 ? 2.98 -14.844 -15.445 1 95.75 318 ALA B O 1
ATOM 5286 N N . LEU B 1 319 ? 2.084 -16.891 -15.875 1 97 319 LEU B N 1
ATOM 5287 C CA . LEU B 1 319 ? 0.751 -16.359 -16.125 1 97 319 LEU B CA 1
ATOM 5288 C C . LEU B 1 319 ? 0.205 -15.672 -14.875 1 97 319 LEU B C 1
ATOM 5290 O O . LEU B 1 319 ? -0.433 -14.617 -14.969 1 97 319 LEU B O 1
ATOM 5294 N N . GLU B 1 320 ? 0.489 -16.203 -13.773 1 95.25 320 GLU B N 1
ATOM 5295 C CA . GLU B 1 320 ? 0.068 -15.586 -12.516 1 95.25 320 GLU B CA 1
ATOM 5296 C C . GLU B 1 320 ? 0.75 -14.242 -12.305 1 95.25 320 GLU B C 1
ATOM 5298 O O . GLU B 1 320 ? 0.119 -13.281 -11.852 1 95.25 320 GLU B O 1
ATOM 5303 N N . ASP B 1 321 ? 1.995 -14.203 -12.594 1 97.25 321 ASP B N 1
ATOM 5304 C CA . ASP B 1 321 ? 2.713 -12.938 -12.477 1 97.25 321 ASP B CA 1
ATOM 5305 C C . ASP B 1 321 ? 2.107 -11.867 -13.383 1 97.25 321 ASP B C 1
ATOM 5307 O O . ASP B 1 321 ? 1.979 -10.711 -12.992 1 97.25 321 ASP B O 1
ATOM 5311 N N . ILE B 1 322 ? 1.753 -12.289 -14.57 1 98.56 322 ILE B N 1
ATOM 5312 C CA . ILE B 1 322 ? 1.143 -11.352 -15.508 1 98.56 322 ILE B CA 1
ATOM 5313 C C . ILE B 1 322 ? -0.204 -10.883 -14.961 1 98.56 322 ILE B C 1
ATOM 5315 O O . ILE B 1 322 ? -0.505 -9.688 -14.984 1 98.56 322 ILE B O 1
ATOM 5319 N N . ARG B 1 323 ? -0.976 -11.789 -14.461 1 98 323 ARG B N 1
ATOM 5320 C CA . ARG B 1 323 ? -2.262 -11.445 -13.867 1 98 323 ARG B CA 1
ATOM 5321 C C . ARG B 1 323 ? -2.086 -10.453 -12.719 1 98 323 ARG B C 1
ATOM 5323 O O . ARG B 1 323 ? -2.854 -9.5 -12.594 1 98 323 ARG B O 1
ATOM 5330 N N . ARG B 1 324 ? -1.084 -10.648 -11.992 1 96.88 324 ARG B N 1
ATOM 5331 C CA . ARG B 1 324 ? -0.829 -9.773 -10.852 1 96.88 324 ARG B CA 1
ATOM 5332 C C . ARG B 1 324 ? -0.506 -8.352 -11.312 1 96.88 324 ARG B C 1
ATOM 5334 O O . ARG B 1 324 ? -0.866 -7.383 -10.648 1 96.88 324 ARG B O 1
ATOM 5341 N N . THR B 1 325 ? 0.193 -8.234 -12.383 1 98.5 325 THR B N 1
ATOM 5342 C CA . THR B 1 325 ? 0.457 -6.91 -12.938 1 98.5 325 THR B CA 1
ATOM 5343 C C . THR B 1 325 ? -0.847 -6.16 -13.188 1 98.5 325 THR B C 1
ATOM 5345 O O . THR B 1 325 ? -0.975 -4.988 -12.82 1 98.5 325 THR B O 1
ATOM 5348 N N . ALA B 1 326 ? -1.792 -6.836 -13.742 1 98.69 326 ALA B N 1
ATOM 5349 C CA . ALA B 1 326 ? -3.09 -6.215 -13.992 1 98.69 326 ALA B CA 1
ATOM 5350 C C . ALA B 1 326 ? -3.811 -5.895 -12.688 1 98.69 326 ALA B C 1
ATOM 5352 O O . ALA B 1 326 ? -4.484 -4.867 -12.578 1 98.69 326 ALA B O 1
ATOM 5353 N N . GLU B 1 327 ? -3.664 -6.738 -11.734 1 97.12 327 GLU B N 1
ATOM 5354 C CA . GLU B 1 327 ? -4.297 -6.504 -10.438 1 97.12 327 GLU B CA 1
ATOM 5355 C C . GLU B 1 327 ? -3.703 -5.281 -9.742 1 97.12 327 GLU B C 1
ATOM 5357 O O . GLU B 1 327 ? -4.43 -4.492 -9.133 1 97.12 327 GLU B O 1
ATOM 5362 N N . TYR B 1 328 ? -2.412 -5.164 -9.852 1 98.12 328 TYR B N 1
ATOM 5363 C CA . TYR B 1 328 ? -1.773 -3.994 -9.258 1 98.12 328 TYR B CA 1
ATOM 5364 C C . TYR B 1 328 ? -2.168 -2.721 -9.992 1 98.12 328 TYR B C 1
ATOM 5366 O O . TYR B 1 328 ? -2.287 -1.654 -9.383 1 98.12 328 TYR B O 1
ATOM 5374 N N . ALA B 1 329 ? -2.352 -2.857 -11.312 1 98.69 329 ALA B N 1
ATOM 5375 C CA . ALA B 1 329 ? -2.889 -1.728 -12.062 1 98.69 329 ALA B CA 1
ATOM 5376 C C . ALA B 1 329 ? -4.266 -1.322 -11.547 1 98.69 329 ALA B C 1
ATOM 5378 O O . ALA B 1 329 ? -4.555 -0.132 -11.406 1 98.69 329 ALA B O 1
ATOM 5379 N N . SER B 1 330 ? -5.051 -2.297 -11.234 1 98.25 330 SER B N 1
ATOM 5380 C CA . SER B 1 330 ? -6.371 -2.025 -10.68 1 98.25 330 SER B CA 1
ATOM 5381 C C . SER B 1 330 ? -6.273 -1.301 -9.344 1 98.25 330 SER B C 1
ATOM 5383 O O . SER B 1 330 ? -7.074 -0.411 -9.047 1 98.25 330 SER B O 1
ATOM 5385 N N . ASP B 1 331 ? -5.328 -1.629 -8.523 1 97.5 331 ASP B N 1
ATOM 5386 C CA . ASP B 1 331 ? -5.113 -0.956 -7.246 1 97.5 331 ASP B CA 1
ATOM 5387 C C . ASP B 1 331 ? -4.793 0.523 -7.453 1 97.5 331 ASP B C 1
ATOM 5389 O O . ASP B 1 331 ? -5.297 1.38 -6.723 1 97.5 331 ASP B O 1
ATOM 5393 N N . ILE B 1 332 ? -3.941 0.728 -8.422 1 98.56 332 ILE B N 1
ATOM 5394 C CA . ILE B 1 332 ? -3.562 2.105 -8.719 1 98.56 332 ILE B CA 1
ATOM 5395 C C . ILE B 1 332 ? -4.789 2.889 -9.188 1 98.56 332 ILE B C 1
ATOM 5397 O O . ILE B 1 332 ? -5.016 4.016 -8.742 1 98.56 332 ILE B O 1
ATOM 5401 N N . ALA B 1 333 ? -5.551 2.277 -10.047 1 98.75 333 ALA B N 1
ATOM 5402 C CA . ALA B 1 333 ? -6.75 2.932 -10.57 1 98.75 333 ALA B CA 1
ATOM 5403 C C . ALA B 1 333 ? -7.746 3.225 -9.445 1 98.75 333 ALA B C 1
ATOM 5405 O O . ALA B 1 333 ? -8.344 4.301 -9.406 1 98.75 333 ALA B O 1
ATOM 5406 N N . GLU B 1 334 ? -7.906 2.354 -8.555 1 97.69 334 GLU B N 1
ATOM 5407 C CA . GLU B 1 334 ? -8.797 2.564 -7.422 1 97.69 334 GLU B CA 1
ATOM 5408 C C . GLU B 1 334 ? -8.297 3.701 -6.531 1 97.69 334 GLU B C 1
ATOM 5410 O O . GLU B 1 334 ? -9.094 4.508 -6.043 1 97.69 334 GLU B O 1
ATOM 5415 N N . ALA B 1 335 ? -7.031 3.719 -6.328 1 97 335 ALA B N 1
ATOM 5416 C CA . ALA B 1 335 ? -6.449 4.82 -5.562 1 97 335 ALA B CA 1
ATOM 5417 C C . ALA B 1 335 ? -6.727 6.16 -6.238 1 97 335 ALA B C 1
ATOM 5419 O O . ALA B 1 335 ? -7.051 7.145 -5.57 1 97 335 ALA B O 1
ATOM 5420 N N . ALA B 1 336 ? -6.582 6.145 -7.562 1 97.69 336 ALA B N 1
ATOM 5421 C CA . ALA B 1 336 ? -6.859 7.359 -8.32 1 97.69 336 ALA B CA 1
ATOM 5422 C C . ALA B 1 336 ? -8.312 7.785 -8.164 1 97.69 336 ALA B C 1
ATOM 5424 O O . ALA B 1 336 ? -8.609 8.969 -8 1 97.69 336 ALA B O 1
ATOM 5425 N N . MET B 1 337 ? -9.219 6.84 -8.18 1 97.56 337 MET B N 1
ATOM 5426 C CA . MET B 1 337 ? -10.633 7.145 -8.008 1 97.56 337 MET B CA 1
ATOM 5427 C C . MET B 1 337 ? -10.891 7.777 -6.648 1 97.56 337 MET B C 1
ATOM 5429 O O . MET B 1 337 ? -11.609 8.781 -6.551 1 97.56 337 MET B O 1
ATOM 5433 N N . ASN B 1 338 ? -10.312 7.234 -5.656 1 93.69 338 ASN B N 1
ATOM 5434 C CA . ASN B 1 338 ? -10.531 7.703 -4.293 1 93.69 338 ASN B CA 1
ATOM 5435 C C . ASN B 1 338 ? -10.07 9.148 -4.117 1 93.69 338 ASN B C 1
ATOM 5437 O O . ASN B 1 338 ? -10.711 9.93 -3.41 1 93.69 338 ASN B O 1
ATOM 5441 N N . GLU B 1 339 ? -9.047 9.469 -4.785 1 92.12 339 GLU B N 1
ATOM 5442 C CA . GLU B 1 339 ? -8.477 10.797 -4.594 1 92.12 339 GLU B CA 1
ATOM 5443 C C . GLU B 1 339 ? -9.172 11.828 -5.48 1 92.12 339 GLU B C 1
ATOM 5445 O O . GLU B 1 339 ? -9.031 13.031 -5.266 1 92.12 339 GLU B O 1
ATOM 5450 N N . THR B 1 340 ? -9.961 11.328 -6.492 1 94.69 340 THR B N 1
ATOM 5451 C CA . THR B 1 340 ? -10.469 12.281 -7.473 1 94.69 340 THR B CA 1
ATOM 5452 C C . THR B 1 340 ? -11.992 12.281 -7.484 1 94.69 340 THR B C 1
ATOM 5454 O O . THR B 1 340 ? -12.617 12.891 -8.352 1 94.69 340 THR B O 1
ATOM 5457 N N . ILE B 1 341 ? -12.586 11.602 -6.574 1 95.5 341 ILE B N 1
ATOM 5458 C CA . ILE B 1 341 ? -14.031 11.461 -6.547 1 95.5 341 ILE B CA 1
ATOM 5459 C C . ILE B 1 341 ? -14.688 12.836 -6.469 1 95.5 341 ILE B C 1
ATOM 5461 O O . ILE B 1 341 ? -15.742 13.07 -7.062 1 95.5 341 ILE B O 1
ATOM 5465 N N . ASP B 1 342 ? -14.031 13.797 -5.805 1 90.06 342 ASP B N 1
ATOM 5466 C CA . ASP B 1 342 ? -14.57 15.141 -5.613 1 90.06 342 ASP B CA 1
ATOM 5467 C C . ASP B 1 342 ? -14.75 15.859 -6.949 1 90.06 342 ASP B C 1
ATOM 5469 O O . ASP B 1 342 ? -15.523 16.812 -7.043 1 90.06 342 ASP B O 1
ATOM 5473 N N . GLU B 1 343 ? -14.078 15.383 -7.91 1 89.69 343 GLU B N 1
ATOM 5474 C CA . GLU B 1 343 ? -14.117 16.031 -9.211 1 89.69 343 GLU B CA 1
ATOM 5475 C C . GLU B 1 343 ? -15.375 15.656 -9.984 1 89.69 343 GLU B C 1
ATOM 5477 O O . GLU B 1 343 ? -15.727 16.312 -10.969 1 89.69 343 GLU B O 1
ATOM 5482 N N . VAL B 1 344 ? -16.078 14.617 -9.508 1 93.12 344 VAL B N 1
ATOM 5483 C CA . VAL B 1 344 ? -17.172 14.117 -10.328 1 93.12 344 VAL B CA 1
ATOM 5484 C C . VAL B 1 344 ? -18.469 14.102 -9.508 1 93.12 344 VAL B C 1
ATOM 5486 O O . VAL B 1 344 ? -19.438 13.445 -9.883 1 93.12 344 VAL B O 1
ATOM 5489 N N . ILE B 1 345 ? -18.406 14.727 -8.336 1 93.81 345 ILE B N 1
ATOM 5490 C CA . ILE B 1 345 ? -19.594 14.82 -7.496 1 93.81 345 ILE B CA 1
ATOM 5491 C C . ILE B 1 345 ? -19.891 16.281 -7.152 1 93.81 345 ILE B C 1
ATOM 5493 O O . ILE B 1 345 ? -19.047 17.156 -7.395 1 93.81 345 ILE B O 1
ATOM 5497 N N . GLU B 1 346 ? -21.094 16.531 -6.605 1 90.75 346 GLU B N 1
ATOM 5498 C CA . GLU B 1 346 ? -21.5 17.859 -6.133 1 90.75 346 GLU B CA 1
ATOM 5499 C C . GLU B 1 346 ? -21.531 17.922 -4.609 1 90.75 346 GLU B C 1
ATOM 5501 O O . GLU B 1 346 ? -22.281 17.172 -3.973 1 90.75 346 GLU B O 1
ATOM 5506 N N . LYS B 1 347 ? -20.812 18.844 -4.035 1 85.56 347 LYS B N 1
ATOM 5507 C CA . LYS B 1 347 ? -20.766 19 -2.582 1 85.56 347 LYS B CA 1
ATOM 5508 C C . LYS B 1 347 ? -21.859 19.938 -2.096 1 85.56 347 LYS B C 1
ATOM 5510 O O . LYS B 1 347 ? -22.188 20.922 -2.762 1 85.56 347 LYS B O 1
ATOM 5515 N N . HIS B 1 348 ? -22.484 19.562 -0.974 1 78.75 348 HIS B N 1
ATOM 5516 C CA . HIS B 1 348 ? -23.531 20.406 -0.408 1 78.75 348 HIS B CA 1
ATOM 5517 C C . HIS B 1 348 ? -23.016 21.188 0.793 1 78.75 348 HIS B C 1
ATOM 5519 O O . HIS B 1 348 ? -22.391 20.625 1.689 1 78.75 348 HIS B O 1
ATOM 5525 N N . ASN B 1 349 ? -22.391 22.328 0.648 1 56.69 349 ASN B N 1
ATOM 5526 C CA . ASN B 1 349 ? -21.906 23.172 1.745 1 56.69 349 ASN B CA 1
ATOM 5527 C C . ASN B 1 349 ? -23.031 23.5 2.729 1 56.69 349 ASN B C 1
ATOM 5529 O O . ASN B 1 349 ? -24.125 23.891 2.318 1 56.69 349 ASN B O 1
ATOM 5533 N N . SER B 1 350 ? -23.234 22.812 3.719 1 48.31 350 SER B N 1
ATOM 5534 C CA . SER B 1 350 ? -24.219 23.312 4.676 1 48.31 350 SER B CA 1
ATOM 5535 C C . SER B 1 350 ? -24 24.781 5 1 48.31 350 SER B C 1
ATOM 5537 O O . SER B 1 350 ? -23 25.141 5.637 1 48.31 350 SER B O 1
ATOM 5539 N N . SER B 1 351 ? -24.219 25.703 4.09 1 41.12 351 SER B N 1
ATOM 5540 C CA . SER B 1 351 ? -24.297 27.094 4.551 1 41.12 351 SER B CA 1
ATOM 5541 C C . SER B 1 351 ? -25.141 27.203 5.816 1 41.12 351 SER B C 1
ATOM 5543 O O . SER B 1 351 ? -26.156 26.516 5.953 1 41.12 351 SER B O 1
ATOM 5545 N N . PRO B 1 352 ? -24.609 27.719 6.914 1 37.34 352 PRO B N 1
ATOM 5546 C CA . PRO B 1 352 ? -25.516 28.031 8.023 1 37.34 352 PRO B CA 1
ATOM 5547 C C . PRO B 1 352 ? -26.828 28.641 7.547 1 37.34 352 PRO B C 1
ATOM 5549 O O . PRO B 1 352 ? -26.828 29.516 6.66 1 37.34 352 PRO B O 1
ATOM 5552 N N . SER B 1 353 ? -27.812 27.906 7.309 1 34.59 353 SER B N 1
ATOM 5553 C CA . SER B 1 353 ? -29.125 28.531 7.109 1 34.59 353 SER B CA 1
ATOM 5554 C C . SER B 1 353 ? -29.281 29.781 7.965 1 34.59 353 SER B C 1
ATOM 5556 O O . SER B 1 353 ? -29.031 29.75 9.172 1 34.59 353 SER B O 1
ATOM 5558 N N . SER B 1 354 ? -29.172 30.969 7.441 1 33.47 354 SER B N 1
ATOM 5559 C CA . SER B 1 354 ? -29.719 32.188 7.996 1 33.47 354 SER B CA 1
ATOM 5560 C C . SER B 1 354 ? -31.109 31.953 8.594 1 33.47 354 SER B C 1
ATOM 5562 O O . SER B 1 354 ? -32.062 31.641 7.875 1 33.47 354 SER B O 1
ATOM 5564 N N . ARG B 1 355 ? -31.281 31.344 9.812 1 34.16 355 ARG B N 1
ATOM 5565 C CA . ARG B 1 355 ? -32.562 31.562 10.469 1 34.16 355 ARG B CA 1
ATOM 5566 C C . ARG B 1 355 ? -33.031 33 10.289 1 34.16 355 ARG B C 1
ATOM 5568 O O . ARG B 1 355 ? -32.344 33.938 10.68 1 34.16 355 ARG B O 1
ATOM 5575 N N . GLY B 1 356 ? -33.75 33.344 9.227 1 26.78 356 GLY B N 1
ATOM 5576 C CA . GLY B 1 356 ? -34.531 34.562 9.086 1 26.78 356 GLY B CA 1
ATOM 5577 C C . GLY B 1 356 ? -35.219 35 10.375 1 26.78 356 GLY B C 1
ATOM 5578 O O . GLY B 1 356 ? -35.594 34.156 11.203 1 26.78 356 GLY B O 1
ATOM 5579 N N . LYS B 1 357 ? -35.094 36.344 10.719 1 34.03 357 LYS B N 1
ATOM 5580 C CA . LYS B 1 357 ? -35.844 37.312 11.531 1 34.03 357 LYS B CA 1
ATOM 5581 C C . LYS B 1 357 ? -37.344 37.156 11.344 1 34.03 357 LYS B C 1
ATOM 5583 O O . LYS B 1 357 ? -37.938 37.781 10.469 1 34.03 357 LYS B O 1
ATOM 5588 N N . GLN B 1 358 ? -38.094 35.938 11.266 1 24.36 358 GLN B N 1
ATOM 5589 C CA . GLN B 1 358 ? -39.406 36.312 11.75 1 24.36 358 GLN B CA 1
ATOM 5590 C C . GLN B 1 358 ? -39.469 36.344 13.273 1 24.36 358 GLN B C 1
ATOM 5592 O O . GLN B 1 358 ? -38.875 35.5 13.93 1 24.36 358 GLN B O 1
#

Secondary structure (DSSP, 8-state):
-------EEEEE-EEETTTEEEEEPPHHHHHHTT--TT-EEEEEE-TTSPEEEEEHHHHS-----EEEEEEPTT--HHHHHHHHHHHHHTT-SEEEEEESSS---HHHHHHHHHHHHHH-TTEEEEEE-SSEEEEEE---S-SS-HHHHHHHHHHHHHHHHHHHHHHHHHT-HHHHHHHHHHHHHHHHHHHHHHHHHHHHHH-HHHHHHTT-SSTTHHHHHHHHHHHHHHHHHHHHHHHHHHHH--SPPPHHHHHHHHHHHHHHHHHHHHHHHHHHTT-HHHHHHHHHHHTHHHHHHHHHHHHHHHTT-TTHHHHHHHHHHHHHHHHHHHHHHHHHHHHHGGGGSEEE----------/-------EEEEE-EEETTTEEEEEPPHHHHHHTT--TT-EEEEEE-TTSPEEEEEHHHHS-----EEEEEEPTT--HHHHHHHHHHHHHTT-SEEEEEESSS---HHHHHHHHHHHHHH-TTEEEEEE-SSEEEEEE--SS-SS-HHHHHHHHHHHHHHHHHHHHHHHHHT-HHHHHHHHHHHHHHHHHHHHHHHHHHHHHH-HHHHHHTT-SSTTHHHHHHHHHHHHHHHHHHHHHHHHHHHH--SPPPHHHHHHHHHHHHHHHHHHHHHHHHHHTT-HHHHHHHHHHHHHHHHHHHHHHHHHHHTT-TTHHHHHHHHHHHHHHHHHHHHHHHHHHHHHGGGGSEEE----------

Foldseek 3Di:
DPPDPPDDDDWDFDDDDPGDTDTDDDPVCCVVVVPDPVFDWDWDQDPVRDIDTGGVVRVPDPPQAEDEDEDDPPDDLVRLLVVVLVCLLLQGFKYKYFYPDWFDDPRNVVSNVCSCVQAEPQKDFDDDDRGMTMMGRHCSQPPAALLRLLVVLLVLLLVLLVLLLVCLQVVPLVSLVVLVVSLSSLNNSLSVSSSLLSVVLVDVVSCVSSPHDDNVLSVLSNLSSVLSSLSSVLSNLSSVLSNVDDDHQDPVLSVLLVVLLVLLSVLLVQLSVCQSVLPQVSLVVSLVSLVCSVVSLVVSLVVSVVVVGPSSVSVNSNSVSSNSSSVSSNSSSVSSNVVNVVVVDDDDPPPPPPPDDD/DPPDPPDDDDWDFDDDDPGDTDTDDDPVCCVVVVPDPVFDWDWDQDPVRDIDTGGPVRVPPPPQAEDEDEDDPVDDLVRLLVVVLVCLLLRGFKYKYFYPDWFDDPRNVVSNVCSCVQAEPQKDFDDDDRGMTMMGRHCSQPPAALLRLLVVLLVLLLVLLVLLLVCLQVVPLVSLVVLVVSLSSLNNSLSVSSSLLSVVLVDVVSVVSSPHDDNVLSVLSNLSSVLSSLSSVLSNLSSVLSNVDDDHQDPVLSVLLVVLLVLLSVLLVQLSVCQSVLPQVSLVVSLVSLVCSVVSLVVSLVVSVVVVGPSSVSVNSNSVSSNSSSVSSNSSSVSSNVVNVVVVDDDDPPPPPPPDDD